Protein AF-0000000067172689 (afdb_homodimer)

Secondary structure (DSSP, 8-state):
-EEEEE-S-BGGG---HHHHHHHHHHHHHHT--EEEE---S--BSS--S--TT-SHHHHHHHHHHHSSB--HHHHHHHHHHT-SS-EEEES-EEGGGS-HHHHHHHHHHHHHHTTS-B-EEEE--S-HHHHHHTT--GGGHHHHHHHHHHHHHHHHH-SSEEEE-SS-EEEEE------SSTTSSPEEEE--SHHHHHHHHHH-SEEEEETTS-HHHHHHHHHHHHHHHHHTT--GGG-EEEEEEEPPTT--HHHHHHHHHHHHHTT-SEEEEE-TTT-SSHHHHHHHHHHHHHH---/-EEEEE-S-BGGG---HHHHHHHHHHHHHHT--EEEE---S--BSS--S--TT-SHHHHHHHHHHHSSB--HHHHHHHHHHT-SS-EEEES-EEGGGS-HHHHHHHHHHHHHHTTS-B-EEEE--S-HHHHHHTT--GGGHHHHHHHHHHHHHHHHH-SSEEEE-SS-EEEEE------SSTTSSPEEEE--SHHHHHHHHHH-SEEEEETTS-HHHHHHHHHHHHHHHHHTT--GGG-EEEEEEEPPTT--HHHHHHHHHHHHHTT-SEEEEE-TTT-SSHHHHHHHHHHHHHH---

Radius of gyration: 24.12 Å; Cα contacts (8 Å, |Δi|>4): 1238; chains: 2; bounding box: 52×72×57 Å

InterPro domains:
  IPR011251 Luciferase-like domain [PF00296] (15-251)
  IPR019921 Luciferase-like, F420-dependent oxidoreductase, Rv2161c, predicted [TIGR03619] (22-274)
  IPR036661 Luciferase-like domain superfamily [G3DSA:3.20.20.30] (1-295)
  IPR036661 Luciferase-like domain superfamily [SSF51679] (1-293)
  IPR051260 Diverse substrate monooxygenases [PTHR30011] (15-240)

pLDDT: mean 94.52, std 6.92, range [59.97, 98.94]

Structure (mmCIF, N/CA/C/O backbone):
data_AF-0000000067172689-model_v1
#
loop_
_entity.id
_entity.type
_entity.pdbx_description
1 polymer Dehydrogenase
#
loop_
_atom_site.group_PDB
_atom_site.id
_atom_site.type_symbol
_atom_site.label_atom_id
_atom_site.label_alt_id
_atom_site.label_comp_id
_atom_site.label_asym_id
_atom_site.label_entity_id
_atom_site.label_seq_id
_atom_site.pdbx_PDB_ins_code
_atom_site.Cartn_x
_atom_site.Cartn_y
_atom_site.Cartn_z
_atom_site.occupancy
_atom_site.B_iso_or_equiv
_atom_site.auth_seq_id
_atom_site.auth_comp_id
_atom_site.auth_asym_id
_atom_site.auth_atom_id
_atom_site.pdbx_PDB_model_num
ATOM 1 N N . MET A 1 1 ? -13.758 17.203 21.312 1 93.56 1 MET A N 1
ATOM 2 C CA . MET A 1 1 ? -12.445 17.5 20.734 1 93.56 1 MET A CA 1
ATOM 3 C C . MET A 1 1 ? -11.594 16.234 20.656 1 93.56 1 MET A C 1
ATOM 5 O O . MET A 1 1 ? -11.461 15.5 21.625 1 93.56 1 MET A O 1
ATOM 9 N N . LYS A 1 2 ? -11.133 15.984 19.453 1 97.75 2 LYS A N 1
ATOM 10 C CA . LYS A 1 2 ? -10.344 14.781 19.25 1 97.75 2 LYS A CA 1
ATOM 11 C C . LYS A 1 2 ? -8.844 15.07 19.344 1 97.75 2 LYS A C 1
ATOM 13 O O . LYS A 1 2 ? -8.414 16.203 19.109 1 97.75 2 LYS A O 1
ATOM 18 N N . PHE A 1 3 ? -8.164 14.094 19.734 1 98.69 3 PHE A N 1
ATOM 19 C CA . PHE A 1 3 ? -6.723 14.188 19.906 1 98.69 3 PHE A CA 1
ATOM 20 C C . PHE A 1 3 ? -6.016 13.055 19.172 1 98.69 3 PHE A C 1
ATOM 22 O O . PHE A 1 3 ? -6.305 11.883 19.406 1 98.69 3 PHE A O 1
ATOM 29 N N . GLY A 1 4 ? -5.102 13.438 18.219 1 98.56 4 GLY A N 1
ATOM 30 C CA . GLY A 1 4 ? -4.402 12.453 17.406 1 98.56 4 GLY A CA 1
ATOM 31 C C . GLY A 1 4 ? -2.893 12.555 17.5 1 98.56 4 GLY A C 1
ATOM 32 O O . GLY A 1 4 ? -2.367 13.539 18.047 1 98.56 4 GLY A O 1
ATOM 33 N N . MET A 1 5 ? -2.219 11.586 17.047 1 98.44 5 MET A N 1
ATOM 34 C CA . MET A 1 5 ? -0.759 11.555 17.031 1 98.44 5 MET A CA 1
ATOM 35 C C . MET A 1 5 ? -0.246 10.875 15.758 1 98.44 5 MET A C 1
ATOM 37 O O . MET A 1 5 ? -0.843 9.906 15.289 1 98.44 5 MET A O 1
ATOM 41 N N . ALA A 1 6 ? 0.86 11.344 15.289 1 97.38 6 ALA A N 1
ATOM 42 C CA . ALA A 1 6 ? 1.501 10.734 14.125 1 97.38 6 ALA A CA 1
ATOM 43 C C . ALA A 1 6 ? 2.098 9.375 14.484 1 97.38 6 ALA A C 1
ATOM 45 O O . ALA A 1 6 ? 2.686 9.211 15.555 1 97.38 6 ALA A O 1
ATOM 46 N N . LEU A 1 7 ? 1.969 8.406 13.578 1 96.88 7 LEU A N 1
ATOM 47 C CA . LEU A 1 7 ? 2.674 7.129 13.68 1 96.88 7 LEU A CA 1
ATOM 48 C C . LEU A 1 7 ? 4.184 7.34 13.609 1 96.88 7 LEU A C 1
ATOM 50 O O . LEU A 1 7 ? 4.652 8.336 13.047 1 96.88 7 LEU A O 1
ATOM 54 N N . PRO A 1 8 ? 4.91 6.441 14.203 1 93.75 8 PRO A N 1
ATOM 55 C CA . PRO A 1 8 ? 6.367 6.512 14.055 1 93.75 8 PRO A CA 1
ATOM 56 C C . PRO A 1 8 ? 6.836 6.094 12.664 1 93.75 8 PRO A C 1
ATOM 58 O O . PRO A 1 8 ? 7.559 5.102 12.523 1 93.75 8 PRO A O 1
ATOM 61 N N . GLN A 1 9 ? 6.508 6.867 11.688 1 93.44 9 GLN A N 1
ATOM 62 C CA . GLN A 1 9 ? 6.688 6.562 10.273 1 93.44 9 GLN A CA 1
ATOM 63 C C . GLN A 1 9 ? 8.086 6.953 9.797 1 93.44 9 GLN A C 1
ATOM 65 O O . GLN A 1 9 ? 8.625 6.344 8.867 1 93.44 9 GLN A O 1
ATOM 70 N N . TYR A 1 10 ? 8.633 7.953 10.453 1 88.62 10 TYR A N 1
ATOM 71 C CA . TYR A 1 10 ? 9.891 8.555 10.008 1 88.62 10 TYR A CA 1
ATOM 72 C C . TYR A 1 10 ? 10.992 8.328 11.039 1 88.62 10 TYR A C 1
ATOM 74 O O . TYR A 1 10 ? 10.734 8.32 12.242 1 88.62 10 TYR A O 1
ATOM 82 N N . GLY A 1 11 ? 12.164 8.172 10.461 1 79.25 11 GLY A N 1
ATOM 83 C CA . GLY A 1 11 ? 13.328 8.164 11.336 1 79.25 11 GLY A CA 1
ATOM 84 C C . GLY A 1 11 ? 13.602 6.801 11.953 1 79.25 11 GLY A C 1
ATOM 85 O O . GLY A 1 11 ? 13.07 5.789 11.484 1 79.25 11 GLY A O 1
ATOM 86 N N . PRO A 1 12 ? 14.391 6.785 12.922 1 71.06 12 PRO A N 1
ATOM 87 C CA . PRO A 1 12 ? 14.867 5.531 13.508 1 71.06 12 PRO A CA 1
ATOM 88 C C . PRO A 1 12 ? 13.789 4.805 14.312 1 71.06 12 PRO A C 1
ATOM 90 O O . PRO A 1 12 ? 13.953 3.627 14.641 1 71.06 12 PRO A O 1
ATOM 93 N N . ALA A 1 13 ? 12.789 5.539 14.539 1 71.44 13 ALA A N 1
ATOM 94 C CA . ALA A 1 13 ? 11.727 4.918 15.328 1 71.44 13 ALA A CA 1
ATOM 95 C C . ALA A 1 13 ? 11 3.846 14.523 1 71.44 13 ALA A C 1
ATOM 97 O O . ALA A 1 13 ? 10.352 2.961 15.094 1 71.44 13 ALA A O 1
ATOM 98 N N . LEU A 1 14 ? 11.172 4.027 13.188 1 70.81 14 LEU A N 1
ATOM 99 C CA . LEU A 1 14 ? 10.586 2.986 12.352 1 70.81 14 LEU A CA 1
ATOM 100 C C . LEU A 1 14 ? 11.445 1.729 12.359 1 70.81 14 LEU A C 1
ATOM 102 O O . LEU A 1 14 ? 12.562 1.735 11.844 1 70.81 14 LEU A O 1
ATOM 106 N N . GLY A 1 15 ? 11.219 0.787 13.109 1 68.62 15 GLY A N 1
ATOM 107 C CA . GLY A 1 15 ? 12.141 -0.337 13.172 1 68.62 15 GLY A CA 1
ATOM 108 C C . GLY A 1 15 ? 11.461 -1.677 12.961 1 68.62 15 GLY A C 1
ATOM 109 O O . GLY A 1 15 ? 11.898 -2.473 12.125 1 68.62 15 GLY A O 1
ATOM 110 N N . SER A 1 16 ? 10.516 -2.004 13.852 1 73 16 SER A N 1
ATOM 111 C CA . SER A 1 16 ? 9.922 -3.332 13.727 1 73 16 SER A CA 1
ATOM 112 C C . SER A 1 16 ? 8.398 -3.273 13.844 1 73 16 SER A C 1
ATOM 114 O O . SER A 1 16 ? 7.852 -2.291 14.344 1 73 16 SER A O 1
ATOM 116 N N . ALA A 1 17 ? 7.797 -4.258 13.211 1 76.62 17 ALA A N 1
ATOM 117 C CA . ALA A 1 17 ? 6.352 -4.406 13.359 1 76.62 17 ALA A CA 1
ATOM 118 C C . ALA A 1 17 ? 5.953 -4.418 14.836 1 76.62 17 ALA A C 1
ATOM 120 O O . ALA A 1 17 ? 4.895 -3.902 15.203 1 76.62 17 ALA A O 1
ATOM 121 N N . LYS A 1 18 ? 6.836 -4.891 15.586 1 83.88 18 LYS A N 1
ATOM 122 C CA . LYS A 1 18 ? 6.543 -4.969 17.016 1 83.88 18 LYS A CA 1
ATOM 123 C C . LYS A 1 18 ? 6.5 -3.58 17.641 1 83.88 18 LYS A C 1
ATOM 125 O O . LYS A 1 18 ? 5.633 -3.293 18.469 1 83.88 18 LYS A O 1
ATOM 130 N N . ASP A 1 19 ? 7.426 -2.787 17.203 1 88 19 ASP A N 1
ATOM 131 C CA . ASP A 1 19 ? 7.449 -1.42 17.719 1 88 19 ASP A CA 1
ATOM 132 C C . ASP A 1 19 ? 6.215 -0.644 17.266 1 88 19 ASP A C 1
ATOM 134 O O . ASP A 1 19 ? 5.625 0.102 18.047 1 88 19 ASP A O 1
ATOM 138 N N . LEU A 1 20 ? 5.84 -0.837 16.062 1 93.12 20 LEU A N 1
ATOM 139 C CA . LEU A 1 20 ? 4.648 -0.169 15.555 1 93.12 20 LEU A CA 1
ATOM 140 C C . LEU A 1 20 ? 3.4 -0.629 16.297 1 93.12 20 LEU A C 1
ATOM 142 O O . LEU A 1 20 ? 2.555 0.189 16.672 1 93.12 20 LEU A O 1
ATOM 146 N N . ALA A 1 21 ? 3.316 -1.925 16.484 1 93.81 21 ALA A N 1
ATOM 147 C CA . ALA A 1 21 ? 2.18 -2.492 17.203 1 93.81 21 ALA A CA 1
ATOM 148 C C . ALA A 1 21 ? 2.111 -1.953 18.625 1 93.81 21 ALA A C 1
ATOM 150 O O . ALA A 1 21 ? 1.04 -1.569 19.109 1 93.81 21 ALA A O 1
ATOM 151 N N . ARG A 1 22 ? 3.254 -1.976 19.266 1 94.88 22 ARG A N 1
ATOM 152 C CA . ARG A 1 22 ? 3.334 -1.452 20.625 1 94.88 22 ARG A CA 1
ATOM 153 C C . ARG A 1 22 ? 2.885 0.005 20.672 1 94.88 22 ARG A C 1
ATOM 155 O O . ARG A 1 22 ? 2.121 0.393 21.562 1 94.88 22 ARG A O 1
ATOM 162 N N . PHE A 1 23 ? 3.342 0.74 19.734 1 96.62 23 PHE A N 1
ATOM 163 C CA . PHE A 1 23 ? 2.984 2.152 19.672 1 96.62 23 PHE A CA 1
ATOM 164 C C . PHE A 1 23 ? 1.484 2.326 19.469 1 96.62 23 PHE A C 1
ATOM 166 O O . PHE A 1 23 ? 0.826 3.029 20.25 1 96.62 23 PHE A O 1
ATOM 173 N N . ALA A 1 24 ? 0.934 1.663 18.5 1 97.5 24 ALA A N 1
ATOM 174 C CA . ALA A 1 24 ? -0.473 1.814 18.141 1 97.5 24 ALA A CA 1
ATOM 175 C C . ALA A 1 24 ? -1.385 1.36 19.266 1 97.5 24 ALA A C 1
ATOM 177 O O . ALA A 1 24 ? -2.338 2.059 19.625 1 97.5 24 ALA A O 1
ATOM 178 N N . THR A 1 25 ? -1.08 0.227 19.859 1 97.75 25 THR A N 1
ATOM 179 C CA . THR A 1 25 ? -1.924 -0.315 20.922 1 97.75 25 THR A CA 1
ATOM 180 C C . THR A 1 25 ? -1.849 0.556 22.172 1 97.75 25 THR A C 1
ATOM 182 O O . THR A 1 25 ? -2.861 0.786 22.844 1 97.75 25 THR A O 1
ATOM 185 N N . ARG A 1 26 ? -0.633 1.049 22.453 1 98.06 26 ARG A N 1
ATOM 186 C CA . ARG A 1 26 ? -0.47 1.895 23.625 1 98.06 26 ARG A CA 1
ATOM 187 C C . ARG A 1 26 ? -1.224 3.211 23.469 1 98.06 26 ARG A C 1
ATOM 189 O O . ARG A 1 26 ? -1.844 3.697 24.406 1 98.06 26 ARG A O 1
ATOM 196 N N . LEU A 1 27 ? -1.145 3.811 22.312 1 98.56 27 LEU A N 1
ATOM 197 C CA . LEU A 1 27 ? -1.87 5.055 22.062 1 98.56 27 LEU A CA 1
ATOM 198 C C . LEU A 1 27 ? -3.375 4.84 22.203 1 98.56 27 LEU A C 1
ATOM 200 O O . LEU A 1 27 ? -4.078 5.688 22.75 1 98.56 27 LEU A O 1
ATOM 204 N N . GLU A 1 28 ? -3.859 3.729 21.672 1 98.56 28 GLU A N 1
ATOM 205 C CA . GLU A 1 28 ? -5.27 3.396 21.844 1 98.56 28 GLU A CA 1
ATOM 206 C C . GLU A 1 28 ? -5.625 3.258 23.328 1 98.56 28 GLU A C 1
ATOM 208 O O . GLU A 1 28 ? -6.656 3.766 23.781 1 98.56 28 GLU A O 1
ATOM 213 N N . GLU A 1 29 ? -4.789 2.592 24.062 1 98.38 29 GLU A N 1
ATOM 214 C CA . GLU A 1 29 ? -5.004 2.4 25.5 1 98.38 29 GLU A CA 1
ATOM 215 C C . GLU A 1 29 ? -5.023 3.736 26.234 1 98.38 29 GLU A C 1
ATOM 217 O O . GLU A 1 29 ? -5.793 3.918 27.172 1 98.38 29 GLU A O 1
ATOM 222 N N . LEU A 1 30 ? -4.16 4.625 25.812 1 98.25 30 LEU A N 1
ATOM 223 C CA . LEU A 1 30 ? -4.047 5.934 26.438 1 98.25 30 LEU A CA 1
ATOM 224 C C . LEU A 1 30 ? -5.266 6.797 26.125 1 98.25 30 LEU A C 1
ATOM 226 O O . LEU A 1 30 ? -5.492 7.816 26.781 1 98.25 30 LEU A O 1
ATOM 230 N N . GLY A 1 31 ? -6.004 6.41 25.062 1 97.94 31 GLY A N 1
ATOM 231 C CA . GLY A 1 31 ? -7.246 7.109 24.781 1 97.94 31 GLY A CA 1
ATOM 232 C C . GLY A 1 31 ? -7.129 8.086 23.625 1 97.94 31 GLY A C 1
ATOM 233 O O . GLY A 1 31 ? -8.008 8.93 23.438 1 97.94 31 GLY A O 1
ATOM 234 N N . TYR A 1 32 ? -6.055 8.039 22.875 1 98.69 32 TYR A N 1
ATOM 235 C CA . TYR A 1 32 ? -5.98 8.836 21.656 1 98.69 32 TYR A CA 1
ATOM 236 C C . TYR A 1 32 ? -7.082 8.438 20.688 1 98.69 32 TYR A C 1
ATOM 238 O O . TYR A 1 32 ? -7.469 7.273 20.609 1 98.69 32 TYR A O 1
ATOM 246 N N . ASP A 1 33 ? -7.527 9.398 19.938 1 98.69 33 ASP A N 1
ATOM 247 C CA . ASP A 1 33 ? -8.664 9.18 19.047 1 98.69 33 ASP A CA 1
ATOM 248 C C . ASP A 1 33 ? -8.195 8.758 17.656 1 98.69 33 ASP A C 1
ATOM 250 O O . ASP A 1 33 ? -8.898 8.023 16.953 1 98.69 33 ASP A O 1
ATOM 254 N N . THR A 1 34 ? -7.023 9.258 17.234 1 98.81 34 THR A N 1
ATOM 255 C CA . THR A 1 34 ? -6.602 9.016 15.852 1 98.81 34 THR A CA 1
ATOM 256 C C . THR A 1 34 ? -5.09 8.828 15.773 1 98.81 34 THR A C 1
ATOM 258 O O . THR A 1 34 ? -4.344 9.406 16.578 1 98.81 34 THR A O 1
ATOM 261 N N . LEU A 1 35 ? -4.641 8.016 14.859 1 98.81 35 LEU A N 1
ATOM 262 C CA . LEU A 1 35 ? -3.254 7.887 14.43 1 98.81 35 LEU A CA 1
ATOM 263 C C . LEU A 1 35 ? -3.09 8.328 12.977 1 98.81 35 LEU A C 1
ATOM 265 O O . LEU A 1 35 ? -3.969 8.086 12.148 1 98.81 35 LEU A O 1
ATOM 269 N N . TRP A 1 36 ? -1.942 8.93 12.727 1 98.69 36 TRP A N 1
ATOM 270 C CA . TRP A 1 36 ? -1.792 9.602 11.43 1 98.69 36 TRP A CA 1
ATOM 271 C C . TRP A 1 36 ? -0.537 9.117 10.711 1 98.69 36 TRP A C 1
ATOM 273 O O . TRP A 1 36 ? 0.494 8.875 11.344 1 98.69 36 TRP A O 1
ATOM 283 N N . ALA A 1 37 ? -0.637 8.969 9.414 1 97.81 37 ALA A N 1
ATOM 284 C CA . ALA A 1 37 ? 0.509 8.75 8.539 1 97.81 37 ALA A CA 1
ATOM 285 C C . ALA A 1 37 ? 0.575 9.812 7.445 1 97.81 37 ALA A C 1
ATOM 287 O O . ALA A 1 37 ? -0.455 10.352 7.027 1 97.81 37 ALA A O 1
ATOM 288 N N . ALA A 1 38 ? 1.717 10.164 7.031 1 96.12 38 ALA A N 1
ATOM 289 C CA . ALA A 1 38 ? 1.932 11.117 5.949 1 96.12 38 ALA A CA 1
ATOM 290 C C . ALA A 1 38 ? 2.557 10.445 4.734 1 96.12 38 ALA A C 1
ATOM 292 O O . ALA A 1 38 ? 2.6 9.211 4.656 1 96.12 38 ALA A O 1
ATOM 293 N N . GLU A 1 39 ? 2.889 11.289 3.762 1 95.81 39 GLU A N 1
ATOM 294 C CA . GLU A 1 39 ? 3.412 10.695 2.535 1 95.81 39 GLU A CA 1
ATOM 295 C C . GLU A 1 39 ? 4.543 11.539 1.952 1 95.81 39 GLU A C 1
ATOM 297 O O . GLU A 1 39 ? 4.473 12.766 1.951 1 95.81 39 GLU A O 1
ATOM 302 N N . ARG A 1 40 ? 5.543 10.859 1.585 1 93.31 40 ARG A N 1
ATOM 303 C CA . ARG A 1 40 ? 6.621 11.367 0.743 1 93.31 40 ARG A CA 1
ATOM 304 C C . ARG A 1 40 ? 7.012 10.336 -0.316 1 93.31 40 ARG A C 1
ATOM 306 O O . ARG A 1 40 ? 7.113 9.148 -0.026 1 93.31 40 ARG A O 1
ATOM 313 N N . LEU A 1 41 ? 7.152 10.844 -1.492 1 94.81 41 LEU A N 1
ATOM 314 C CA . LEU A 1 41 ? 7.531 9.922 -2.559 1 94.81 41 LEU A CA 1
ATOM 315 C C . LEU A 1 41 ? 9.039 9.922 -2.764 1 94.81 41 LEU A C 1
ATOM 317 O O . LEU A 1 41 ? 9.625 8.883 -3.074 1 94.81 41 LEU A O 1
ATOM 321 N N . VAL A 1 42 ? 9.641 11.078 -2.656 1 93.31 42 VAL A N 1
ATOM 322 C CA . VAL A 1 42 ? 11.078 11.195 -2.867 1 93.31 42 VAL A CA 1
ATOM 323 C C . VAL A 1 42 ? 11.664 12.188 -1.867 1 93.31 42 VAL A C 1
ATOM 325 O O . VAL A 1 42 ? 10.992 13.133 -1.453 1 93.31 42 VAL A O 1
ATOM 328 N N . MET A 1 43 ? 12.82 11.938 -1.413 1 92.44 43 MET A N 1
ATOM 329 C CA . MET A 1 43 ? 13.617 12.82 -0.559 1 92.44 43 MET A CA 1
ATOM 330 C C . MET A 1 43 ? 14.906 13.242 -1.259 1 92.44 43 MET A C 1
ATOM 332 O O . MET A 1 43 ? 15.992 12.789 -0.897 1 92.44 43 MET A O 1
ATOM 336 N N . PRO A 1 44 ? 14.75 14.141 -2.143 1 92.75 44 PRO A N 1
ATOM 337 C CA . PRO A 1 44 ? 15.922 14.531 -2.926 1 92.75 44 PRO A CA 1
ATOM 338 C C . PRO A 1 44 ? 16.984 15.227 -2.084 1 92.75 44 PRO A C 1
ATOM 340 O O . PRO A 1 44 ? 16.672 15.945 -1.134 1 92.75 44 PRO A O 1
ATOM 343 N N . LEU A 1 45 ? 18.25 15.062 -2.467 1 93.06 45 LEU A N 1
ATOM 344 C CA . LEU A 1 45 ? 19.344 15.711 -1.751 1 93.06 45 LEU A CA 1
ATOM 345 C C . LEU A 1 45 ? 19.297 17.219 -1.961 1 93.06 45 LEU A C 1
ATOM 347 O O . LEU A 1 45 ? 19.719 17.984 -1.089 1 93.06 45 LEU A O 1
ATOM 351 N N . LYS A 1 46 ? 18.812 17.594 -3.156 1 88.25 46 LYS A N 1
ATOM 352 C CA . LYS A 1 46 ? 18.562 18.984 -3.475 1 88.25 46 LYS A CA 1
ATOM 353 C C . LYS A 1 46 ? 17.125 19.219 -3.896 1 88.25 46 LYS A C 1
ATOM 355 O O . LYS A 1 46 ? 16.594 18.5 -4.754 1 88.25 46 LYS A O 1
ATOM 360 N N . ILE A 1 47 ? 16.516 20.109 -3.186 1 82.62 47 ILE A N 1
ATOM 361 C CA . ILE A 1 47 ? 15.109 20.359 -3.484 1 82.62 47 ILE A CA 1
ATOM 362 C C . ILE A 1 47 ? 15 21.531 -4.461 1 82.62 47 ILE A C 1
ATOM 364 O O . ILE A 1 47 ? 15.742 22.516 -4.359 1 82.62 47 ILE A O 1
ATOM 368 N N . HIS A 1 48 ? 14.102 21.469 -5.473 1 78.56 48 HIS A N 1
ATOM 369 C CA . HIS A 1 48 ? 13.945 22.484 -6.492 1 78.56 48 HIS A CA 1
ATOM 370 C C . HIS A 1 48 ? 12.664 23.297 -6.273 1 78.56 48 HIS A C 1
ATOM 372 O O . HIS A 1 48 ? 12.281 24.109 -7.125 1 78.56 48 HIS A O 1
ATOM 378 N N . SER A 1 49 ? 11.984 23 -5.215 1 75.75 49 SER A N 1
ATOM 379 C CA . SER A 1 49 ? 10.766 23.719 -4.895 1 75.75 49 SER A CA 1
ATOM 380 C C . SER A 1 49 ? 11.031 24.828 -3.869 1 75.75 49 SER A C 1
ATOM 382 O O . SER A 1 49 ? 12.055 24.812 -3.184 1 75.75 49 SER A O 1
ATOM 384 N N . ASP A 1 50 ? 10.188 25.828 -4.008 1 63.09 50 ASP A N 1
ATOM 385 C CA . ASP A 1 50 ? 10.203 26.812 -2.932 1 63.09 50 ASP A CA 1
ATOM 386 C C . ASP A 1 50 ? 9.75 26.203 -1.611 1 63.09 50 ASP A C 1
ATOM 388 O O . ASP A 1 50 ? 8.641 25.672 -1.515 1 63.09 50 ASP A O 1
ATOM 392 N N . VAL A 1 51 ? 10.75 25.594 -1.061 1 61.06 51 VAL A N 1
ATOM 393 C CA . VAL A 1 51 ? 10.508 24.766 0.117 1 61.06 51 VAL A CA 1
ATOM 394 C C . VAL A 1 51 ? 10.297 25.656 1.34 1 61.06 51 VAL A C 1
ATOM 396 O O . VAL A 1 51 ? 11.023 26.641 1.529 1 61.06 51 VAL A O 1
ATOM 399 N N . PRO A 1 52 ? 9.156 25.344 2.111 1 60.47 52 PRO A N 1
ATOM 400 C CA . PRO A 1 52 ? 8.992 26.062 3.377 1 60.47 52 PRO A CA 1
ATOM 401 C C . PRO A 1 52 ? 10.18 25.891 4.32 1 60.47 52 PRO A C 1
ATOM 403 O O . PRO A 1 52 ? 10.297 26.609 5.312 1 60.47 52 PRO A O 1
ATOM 406 N N . VAL A 1 53 ? 11.086 24.922 4.062 1 60.09 53 VAL A N 1
ATOM 407 C CA . VAL A 1 53 ? 12.062 24.516 5.074 1 60.09 53 VAL A CA 1
ATOM 408 C C . VAL A 1 53 ? 13.328 25.375 4.941 1 60.09 53 VAL A C 1
ATOM 410 O O . VAL A 1 53 ? 14.227 25.297 5.781 1 60.09 53 VAL A O 1
ATOM 413 N N . GLY A 1 54 ? 13.305 26.266 4.129 1 63.72 54 GLY A N 1
ATOM 414 C CA . GLY A 1 54 ? 14.445 27.172 4.129 1 63.72 54 GLY A CA 1
ATOM 415 C C . GLY A 1 54 ? 15.5 26.797 3.1 1 63.72 54 GLY A C 1
ATOM 416 O O . GLY A 1 54 ? 15.164 26.375 1.994 1 63.72 54 GLY A O 1
ATOM 417 N N . ASP A 1 55 ? 16.828 26.922 3.465 1 73.25 55 ASP A N 1
ATOM 418 C CA . ASP A 1 55 ? 17.969 26.75 2.559 1 73.25 55 ASP A CA 1
ATOM 419 C C . ASP A 1 55 ? 18.422 25.297 2.523 1 73.25 55 ASP A C 1
ATOM 421 O O . ASP A 1 55 ? 17.812 24.438 3.145 1 73.25 55 ASP A O 1
ATOM 425 N N . ASP A 1 56 ? 19.359 25.016 1.737 1 76.31 56 ASP A N 1
ATOM 426 C CA . ASP A 1 56 ? 19.875 23.672 1.502 1 76.31 56 ASP A CA 1
ATOM 427 C C . ASP A 1 56 ? 20.359 23.031 2.805 1 76.31 56 ASP A C 1
ATOM 429 O O . ASP A 1 56 ? 20.188 21.828 3.01 1 76.31 56 ASP A O 1
ATOM 433 N N . ASP A 1 57 ? 20.844 23.797 3.623 1 79.06 57 ASP A N 1
ATOM 434 C CA . ASP A 1 57 ? 21.344 23.281 4.891 1 79.06 57 ASP A CA 1
ATOM 435 C C . ASP A 1 57 ? 20.188 22.828 5.793 1 79.06 57 ASP A C 1
ATOM 437 O O . ASP A 1 57 ? 20.281 21.797 6.457 1 79.06 57 ASP A O 1
ATOM 441 N N . THR A 1 58 ? 19.219 23.578 5.719 1 81.81 58 THR A N 1
ATOM 442 C CA . THR A 1 58 ? 18.047 23.219 6.5 1 81.81 58 THR A CA 1
ATOM 443 C C . THR A 1 58 ? 17.422 21.922 5.98 1 81.81 58 THR A C 1
ATOM 445 O O . THR A 1 58 ? 17.047 21.047 6.762 1 81.81 58 THR A O 1
ATOM 448 N N . TRP A 1 59 ? 17.391 21.828 4.73 1 83.62 59 TRP A N 1
ATOM 449 C CA . TRP A 1 59 ? 16.844 20.625 4.117 1 83.62 59 TRP A CA 1
ATOM 450 C C . TRP A 1 59 ? 17.672 19.391 4.484 1 83.62 59 TRP A C 1
ATOM 452 O O . TRP A 1 59 ? 17.125 18.344 4.828 1 83.62 59 TRP A O 1
ATOM 462 N N . ALA A 1 60 ? 18.953 19.609 4.465 1 83.62 60 ALA A N 1
ATOM 463 C CA . ALA A 1 60 ? 19.844 18.5 4.812 1 83.62 60 ALA A CA 1
ATOM 464 C C . ALA A 1 60 ? 19.594 18.031 6.238 1 83.62 60 ALA A C 1
ATOM 466 O O . ALA A 1 60 ? 19.578 16.812 6.504 1 83.62 60 ALA A O 1
ATOM 467 N N . SER A 1 61 ? 19.406 18.938 7.078 1 82.12 61 SER A N 1
ATOM 468 C CA . SER A 1 61 ? 19.125 18.609 8.469 1 82.12 61 SER A CA 1
ATOM 469 C C . SER A 1 61 ? 17.781 17.891 8.602 1 82.12 61 SER A C 1
ATOM 471 O O . SER A 1 61 ? 17.641 16.953 9.383 1 82.12 61 SER A O 1
ATOM 473 N N . TYR A 1 62 ? 16.906 18.359 7.844 1 83.31 62 TYR A N 1
ATOM 474 C CA . TYR A 1 62 ? 15.594 17.734 7.805 1 83.31 62 TYR A CA 1
ATOM 475 C C . TYR A 1 62 ? 15.688 16.297 7.324 1 83.31 62 TYR A C 1
ATOM 477 O O . TYR A 1 62 ? 15.078 15.391 7.906 1 83.31 62 TYR A O 1
ATOM 485 N N . LEU A 1 63 ? 16.5 16.094 6.352 1 86.69 63 LEU A N 1
ATOM 486 C CA . LEU A 1 63 ? 16.688 14.773 5.781 1 86.69 63 LEU A CA 1
ATOM 487 C C . LEU A 1 63 ? 17.297 13.812 6.809 1 86.69 63 LEU A C 1
ATOM 489 O O . LEU A 1 63 ? 16.984 12.625 6.809 1 86.69 63 LEU A O 1
ATOM 493 N N . ASP A 1 64 ? 18.078 14.336 7.707 1 85.38 64 ASP A N 1
ATOM 494 C CA . ASP A 1 64 ? 18.688 13.516 8.75 1 85.38 64 ASP A CA 1
ATOM 495 C C . ASP A 1 64 ? 17.625 12.914 9.672 1 85.38 64 ASP A C 1
ATOM 497 O O . ASP A 1 64 ? 17.828 11.852 10.25 1 85.38 64 ASP A O 1
ATOM 501 N N . MET A 1 65 ? 16.531 13.578 9.68 1 83.5 65 MET A N 1
ATOM 502 C CA . MET A 1 65 ? 15.477 13.172 10.609 1 83.5 65 MET A CA 1
ATOM 503 C C . MET A 1 65 ? 14.43 12.32 9.906 1 83.5 65 MET A C 1
ATOM 505 O O . MET A 1 65 ? 13.805 11.453 10.523 1 83.5 65 MET A O 1
ATOM 509 N N . ILE A 1 66 ? 14.297 12.531 8.602 1 86.75 66 ILE A N 1
ATOM 510 C CA . ILE A 1 66 ? 13.141 11.922 7.961 1 86.75 66 ILE A CA 1
ATOM 511 C C . ILE A 1 66 ? 13.586 11.055 6.789 1 86.75 66 ILE A C 1
ATOM 513 O O . ILE A 1 66 ? 12.758 10.539 6.035 1 86.75 66 ILE A O 1
ATOM 517 N N . GLY A 1 67 ? 14.883 10.852 6.648 1 87.5 67 GLY A N 1
ATOM 518 C CA . GLY A 1 67 ? 15.43 10.102 5.523 1 87.5 67 GLY A CA 1
ATOM 519 C C . GLY A 1 67 ? 14.898 8.688 5.441 1 87.5 67 GLY A C 1
ATOM 520 O O . GLY A 1 67 ? 14.891 8.078 4.367 1 87.5 67 GLY A O 1
ATOM 521 N N . ALA A 1 68 ? 14.594 8.188 6.625 1 91.44 68 ALA A N 1
ATOM 522 C CA . ALA A 1 68 ? 13.875 6.918 6.672 1 91.44 68 ALA A CA 1
ATOM 523 C C . ALA A 1 68 ? 12.375 7.141 6.785 1 91.44 68 ALA A C 1
ATOM 525 O O . ALA A 1 68 ? 11.906 7.805 7.715 1 91.44 68 ALA A O 1
ATOM 526 N N . PHE A 1 69 ? 11.703 6.652 5.816 1 93.12 69 PHE A N 1
ATOM 527 C CA . PHE A 1 69 ? 10.266 6.879 5.805 1 93.12 69 PHE A CA 1
ATOM 528 C C . PHE A 1 69 ? 9.523 5.645 5.309 1 93.12 69 PHE A C 1
ATOM 530 O O . PHE A 1 69 ? 9.891 5.062 4.289 1 93.12 69 PHE A O 1
ATOM 537 N N . GLY A 1 70 ? 8.516 5.23 6.035 1 94.62 70 GLY A N 1
ATOM 538 C CA . GLY A 1 70 ? 7.711 4.074 5.672 1 94.62 70 GLY A CA 1
ATOM 539 C C . GLY A 1 70 ? 6.5 4.438 4.832 1 94.62 70 GLY A C 1
ATOM 540 O O . GLY A 1 70 ? 5.984 5.551 4.926 1 94.62 70 GLY A O 1
ATOM 541 N N . ASP A 1 71 ? 6.035 3.482 4.039 1 96.62 71 ASP A N 1
ATOM 542 C CA . ASP A 1 71 ? 4.809 3.611 3.254 1 96.62 71 ASP A CA 1
ATOM 543 C C . ASP A 1 71 ? 3.592 3.781 4.16 1 96.62 71 ASP A C 1
ATOM 545 O O . ASP A 1 71 ? 3.326 2.938 5.016 1 96.62 71 ASP A O 1
ATOM 549 N N . PRO A 1 72 ? 2.865 4.816 3.965 1 97.75 72 PRO A N 1
ATOM 550 C CA . PRO A 1 72 ? 1.783 5.121 4.902 1 97.75 72 PRO A CA 1
ATOM 551 C C . PRO A 1 72 ? 0.685 4.059 4.902 1 97.75 72 PRO A C 1
ATOM 553 O O . PRO A 1 72 ? 0.125 3.746 5.957 1 97.75 72 PRO A O 1
ATOM 556 N N . PHE A 1 73 ? 0.393 3.449 3.762 1 98.38 73 PHE A N 1
ATOM 557 C CA . PHE A 1 73 ? -0.688 2.475 3.682 1 98.38 73 PHE A CA 1
ATOM 558 C C . PHE A 1 73 ? -0.329 1.205 4.445 1 98.38 73 PHE A C 1
ATOM 560 O O . PHE A 1 73 ? -1.155 0.665 5.184 1 98.38 73 PHE A O 1
ATOM 567 N N . SER A 1 74 ? 0.905 0.782 4.277 1 97.06 74 SER A N 1
ATOM 568 C CA . SER A 1 74 ? 1.369 -0.413 4.977 1 97.06 74 SER A CA 1
ATOM 569 C C . SER A 1 74 ? 1.351 -0.214 6.488 1 97.06 74 SER A C 1
ATOM 571 O O . SER A 1 74 ? 0.941 -1.107 7.23 1 97.06 74 SER A O 1
ATOM 573 N N . LEU A 1 75 ? 1.739 0.94 6.934 1 97.12 75 LEU A N 1
ATOM 574 C CA . LEU A 1 75 ? 1.786 1.236 8.359 1 97.12 75 LEU A CA 1
ATOM 575 C C . LEU A 1 75 ? 0.383 1.264 8.961 1 97.12 75 LEU A C 1
ATOM 577 O O . LEU A 1 75 ? 0.146 0.693 10.023 1 97.12 75 LEU A O 1
ATOM 581 N N . VAL A 1 76 ? -0.474 1.896 8.242 1 97.38 76 VAL A N 1
ATOM 582 C CA . VAL A 1 76 ? -1.847 2.004 8.719 1 97.38 76 VAL A CA 1
ATOM 583 C C . VAL A 1 76 ? -2.502 0.623 8.734 1 97.38 76 VAL A C 1
ATOM 585 O O . VAL A 1 76 ? -3.199 0.266 9.68 1 97.38 76 VAL A O 1
ATOM 588 N N . ALA A 1 77 ? -2.273 -0.167 7.668 1 96.5 77 ALA A N 1
ATOM 589 C CA . ALA A 1 77 ? -2.822 -1.52 7.621 1 96.5 77 ALA A CA 1
ATOM 590 C C . ALA A 1 77 ? -2.336 -2.35 8.805 1 96.5 77 ALA A C 1
ATOM 592 O O . ALA A 1 77 ? -3.131 -3.027 9.461 1 96.5 77 ALA A O 1
ATOM 593 N N . ALA A 1 78 ? -1.057 -2.277 9.094 1 95.88 78 ALA A N 1
ATOM 594 C CA . ALA A 1 78 ? -0.461 -3.023 10.195 1 95.88 78 ALA A CA 1
ATOM 595 C C . ALA A 1 78 ? -1.027 -2.562 11.539 1 95.88 78 ALA A C 1
ATOM 597 O O . ALA A 1 78 ? -1.39 -3.387 12.383 1 95.88 78 ALA A O 1
ATOM 598 N N . ALA A 1 79 ? -1.108 -1.246 11.68 1 96.38 79 ALA A N 1
ATOM 599 C CA . ALA A 1 79 ? -1.618 -0.696 12.93 1 96.38 79 ALA A CA 1
ATOM 600 C C . ALA A 1 79 ? -3.094 -1.041 13.125 1 96.38 79 ALA A C 1
ATOM 602 O O . ALA A 1 79 ? -3.527 -1.342 14.234 1 96.38 79 ALA A O 1
ATOM 603 N N . ALA A 1 80 ? -3.857 -1.003 12.062 1 95.81 80 ALA A N 1
ATOM 604 C CA . ALA A 1 80 ? -5.285 -1.309 12.117 1 95.81 80 ALA A CA 1
ATOM 605 C C . ALA A 1 80 ? -5.516 -2.762 12.531 1 95.81 80 ALA A C 1
ATOM 607 O O . ALA A 1 80 ? -6.5 -3.072 13.203 1 95.81 80 ALA A O 1
ATOM 608 N N . ALA A 1 81 ? -4.598 -3.635 1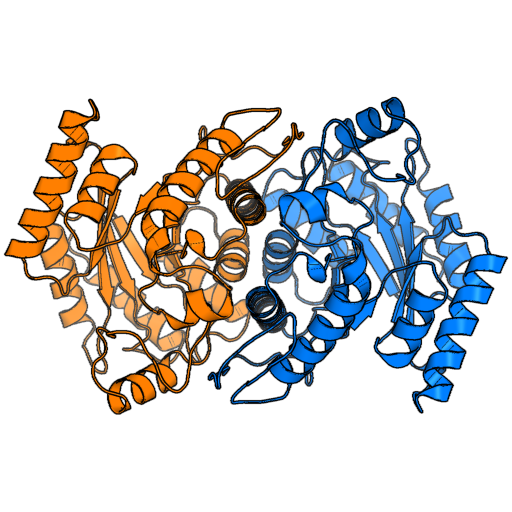2.188 1 94.44 81 ALA A N 1
ATOM 609 C CA . ALA A 1 81 ? -4.73 -5.066 12.461 1 94.44 81 ALA A CA 1
ATOM 610 C C . ALA A 1 81 ? -4.586 -5.355 13.953 1 94.44 81 ALA A C 1
ATOM 612 O O . ALA A 1 81 ? -5 -6.414 14.43 1 94.44 81 ALA A O 1
ATOM 613 N N . VAL A 1 82 ? -4.004 -4.375 14.719 1 95.31 82 VAL A N 1
ATOM 614 C CA . VAL A 1 82 ? -3.697 -4.68 16.109 1 95.31 82 VAL A CA 1
ATOM 615 C C . VAL A 1 82 ? -4.453 -3.725 17.031 1 95.31 82 VAL A C 1
ATOM 617 O O . VAL A 1 82 ? -4.18 -3.658 18.234 1 95.31 82 VAL A O 1
ATOM 620 N N . THR A 1 83 ? -5.336 -2.912 16.453 1 96.5 83 THR A N 1
ATOM 621 C CA . THR A 1 83 ? -6.168 -2 17.234 1 96.5 83 THR A CA 1
ATOM 622 C C . THR A 1 83 ? -7.645 -2.221 16.922 1 96.5 83 THR A C 1
ATOM 624 O O . THR A 1 83 ? -7.984 -2.863 15.922 1 96.5 83 THR A O 1
ATOM 627 N N . ASP A 1 84 ? -8.555 -1.632 17.75 1 95.44 84 ASP A N 1
ATOM 628 C CA . ASP A 1 84 ? -9.969 -1.956 17.609 1 95.44 84 ASP A CA 1
ATOM 629 C C . ASP A 1 84 ? -10.812 -0.689 17.5 1 95.44 84 ASP A C 1
ATOM 631 O O . ASP A 1 84 ? -11.93 -0.728 16.984 1 95.44 84 ASP A O 1
ATOM 635 N N . ARG A 1 85 ? -10.289 0.426 18 1 97.25 85 ARG A N 1
ATOM 636 C CA . ARG A 1 85 ? -11.172 1.579 18.156 1 97.25 85 ARG A CA 1
ATOM 637 C C . ARG A 1 85 ? -10.562 2.822 17.516 1 97.25 85 ARG A C 1
ATOM 639 O O . ARG A 1 85 ? -11.273 3.643 16.938 1 97.25 85 ARG A O 1
ATOM 646 N N . ILE A 1 86 ? -9.258 2.938 17.688 1 98.44 86 ILE A N 1
ATOM 647 C CA . ILE A 1 86 ? -8.586 4.16 17.25 1 98.44 86 ILE A CA 1
ATOM 648 C C . ILE A 1 86 ? -8.75 4.324 15.734 1 98.44 86 ILE A C 1
ATOM 650 O O . ILE A 1 86 ? -8.664 3.348 14.984 1 98.44 86 ILE A O 1
ATOM 654 N N . ARG A 1 87 ? -9.062 5.527 15.297 1 98.69 87 ARG A N 1
ATOM 655 C CA . ARG A 1 87 ? -9.219 5.805 13.875 1 98.69 87 ARG A CA 1
ATOM 656 C C . ARG A 1 87 ? -7.891 6.215 13.25 1 98.69 87 ARG A C 1
ATOM 658 O O . ARG A 1 87 ? -6.941 6.555 13.961 1 98.69 87 ARG A O 1
ATOM 665 N N . PHE A 1 88 ? -7.879 6.109 11.945 1 98.75 88 PHE A N 1
ATOM 666 C CA . PHE A 1 88 ? -6.672 6.449 11.195 1 98.75 88 PHE A CA 1
ATOM 667 C C . PHE A 1 88 ? -6.961 7.543 10.172 1 98.75 88 PHE A C 1
ATOM 669 O O . PHE A 1 88 ? -8.023 7.555 9.547 1 98.75 88 PHE A O 1
ATOM 676 N N . ASN A 1 89 ? -6.062 8.453 10 1 98.69 89 ASN A N 1
ATOM 677 C CA . ASN A 1 89 ? -6.117 9.461 8.953 1 98.69 89 ASN A CA 1
ATOM 678 C C . ASN A 1 89 ? -4.754 9.672 8.297 1 98.69 89 ASN A C 1
ATOM 680 O O . ASN A 1 89 ? -3.77 9.047 8.695 1 98.69 89 ASN A O 1
ATOM 684 N N . PHE A 1 90 ? -4.77 10.359 7.199 1 98.75 90 PHE A N 1
ATOM 685 C CA . PHE A 1 90 ? -3.551 10.688 6.477 1 98.75 90 PHE A CA 1
ATOM 686 C C . PHE A 1 90 ? -3.357 12.203 6.406 1 98.75 90 PHE A C 1
ATOM 688 O O . PHE A 1 90 ? -4.281 12.938 6.055 1 98.75 90 PHE A O 1
ATOM 695 N N . GLY A 1 91 ? -2.309 12.789 6.824 1 97.31 91 GLY A N 1
ATOM 696 C CA . GLY A 1 91 ? -2.027 14.219 6.812 1 97.31 91 GLY A CA 1
ATOM 697 C C . GLY A 1 91 ? -0.715 14.562 6.133 1 97.31 91 GLY A C 1
ATOM 698 O O . GLY A 1 91 ? 0.255 14.938 6.797 1 97.31 91 GLY A O 1
ATOM 699 N N . THR A 1 92 ? -0.704 14.406 4.793 1 97.25 92 THR A N 1
ATOM 700 C CA . THR A 1 92 ? -1.727 14.039 3.82 1 97.25 92 THR A CA 1
ATOM 701 C C . THR A 1 92 ? -1.183 13.023 2.822 1 97.25 92 THR A C 1
ATOM 703 O O . THR A 1 92 ? 0.033 12.883 2.67 1 97.25 92 THR A O 1
ATOM 706 N N . LEU A 1 93 ? -2.031 12.266 2.172 1 98.44 93 LEU A N 1
ATOM 707 C CA . LEU A 1 93 ? -1.711 11.609 0.911 1 98.44 93 LEU A CA 1
ATOM 708 C C . LEU A 1 93 ? -1.719 12.609 -0.241 1 98.44 93 LEU A C 1
ATOM 710 O O . LEU A 1 93 ? -2.652 13.406 -0.371 1 98.44 93 LEU A O 1
ATOM 714 N N . ASN A 1 94 ? -0.655 12.586 -1.004 1 97.75 94 ASN A N 1
ATOM 715 C CA . ASN A 1 94 ? -0.623 13.453 -2.182 1 97.75 94 ASN A CA 1
ATOM 716 C C . ASN A 1 94 ? -1.362 12.82 -3.357 1 97.75 94 ASN A C 1
ATOM 718 O O . ASN A 1 94 ? -0.74 12.234 -4.242 1 97.75 94 ASN A O 1
ATOM 722 N N . ALA A 1 95 ? -2.604 13.039 -3.438 1 97.69 95 ALA A N 1
ATOM 723 C CA . ALA A 1 95 ? -3.551 12.297 -4.262 1 97.69 95 ALA A CA 1
ATOM 724 C C . ALA A 1 95 ? -3.131 12.312 -5.73 1 97.69 95 ALA A C 1
ATOM 726 O O . ALA A 1 95 ? -3.143 11.273 -6.398 1 97.69 95 ALA A O 1
ATOM 727 N N . PRO A 1 96 ? -2.641 13.453 -6.289 1 97.19 96 PRO A N 1
ATOM 728 C CA . PRO A 1 96 ? -2.326 13.492 -7.719 1 97.19 96 PRO A CA 1
ATOM 729 C C . PRO A 1 96 ? -1.179 12.562 -8.094 1 97.19 96 PRO A C 1
ATOM 731 O O . PRO A 1 96 ? -1.011 12.227 -9.273 1 97.19 96 PRO A O 1
ATOM 734 N N . LEU A 1 97 ? -0.402 12.172 -7.113 1 97.19 97 LEU A N 1
ATOM 735 C CA . LEU A 1 97 ? 0.773 11.352 -7.391 1 97.19 97 LEU A CA 1
ATOM 736 C C . LEU A 1 97 ? 0.411 9.867 -7.422 1 97.19 97 LEU A C 1
ATOM 738 O O . LEU A 1 97 ? 1.252 9.031 -7.742 1 97.19 97 LEU A O 1
ATOM 742 N N . HIS A 1 98 ? -0.798 9.586 -7.094 1 97.56 98 HIS A N 1
ATOM 743 C CA . HIS A 1 98 ? -1.238 8.195 -7.059 1 97.56 98 HIS A CA 1
ATOM 744 C C . HIS A 1 98 ? -1.959 7.812 -8.352 1 97.56 98 HIS A C 1
ATOM 746 O O . HIS A 1 98 ? -2.617 8.648 -8.969 1 97.56 98 HIS A O 1
ATOM 752 N N . GLN A 1 99 ? -1.769 6.559 -8.742 1 96.62 99 GLN A N 1
ATOM 753 C CA . GLN A 1 99 ? -2.719 5.969 -9.688 1 96.62 99 GLN A CA 1
ATOM 754 C C . GLN A 1 99 ? -4.105 5.852 -9.062 1 96.62 99 GLN A C 1
ATOM 756 O O . GLN A 1 99 ? -4.289 5.137 -8.07 1 96.62 99 GLN A O 1
ATOM 761 N N . PRO A 1 100 ? -5.09 6.535 -9.648 1 97.69 100 PRO A N 1
ATOM 762 C CA . PRO A 1 100 ? -6.363 6.734 -8.953 1 97.69 100 PRO A CA 1
ATOM 763 C C . PRO A 1 100 ? -7.074 5.422 -8.633 1 97.69 100 PRO A C 1
ATOM 765 O O . PRO A 1 100 ? -7.672 5.289 -7.562 1 97.69 100 PRO A O 1
ATOM 768 N N . ILE A 1 101 ? -7.031 4.445 -9.516 1 97.88 101 ILE A N 1
ATOM 769 C CA . ILE A 1 101 ? -7.699 3.17 -9.289 1 97.88 101 ILE A CA 1
ATOM 770 C C . ILE A 1 101 ? -7.055 2.451 -8.109 1 97.88 101 ILE A C 1
ATOM 772 O O . ILE A 1 101 ? -7.75 1.941 -7.23 1 97.88 101 ILE A O 1
ATOM 776 N N . ARG A 1 102 ? -5.75 2.465 -8.062 1 97.81 102 ARG A N 1
ATOM 777 C CA . ARG A 1 102 ? -5.031 1.841 -6.957 1 97.81 102 ARG A CA 1
ATOM 778 C C . ARG A 1 102 ? -5.324 2.555 -5.645 1 97.81 102 ARG A C 1
ATOM 780 O O . ARG A 1 102 ? -5.516 1.91 -4.609 1 97.81 102 ARG A O 1
ATOM 787 N N . LEU A 1 103 ? -5.336 3.859 -5.723 1 98.5 103 LEU A N 1
ATOM 788 C CA . LEU A 1 103 ? -5.656 4.633 -4.531 1 98.5 103 LEU A CA 1
ATOM 789 C C . LEU A 1 103 ? -7.031 4.254 -3.99 1 98.5 103 LEU A C 1
ATOM 791 O O . LEU A 1 103 ? -7.188 4.016 -2.791 1 98.5 103 LEU A O 1
ATOM 795 N N . ALA A 1 104 ? -8 4.18 -4.852 1 98.62 104 ALA A N 1
ATOM 796 C CA . ALA A 1 104 ? -9.367 3.828 -4.469 1 98.62 104 ALA A CA 1
ATOM 797 C C . ALA A 1 104 ? -9.422 2.426 -3.865 1 98.62 104 ALA A C 1
ATOM 799 O O . ALA A 1 104 ? -10.062 2.215 -2.83 1 98.62 104 ALA A O 1
ATOM 800 N N . GLN A 1 105 ? -8.734 1.494 -4.484 1 97.69 105 GLN A N 1
ATOM 801 C CA . GLN A 1 105 ? -8.703 0.118 -4 1 97.69 105 GLN A CA 1
ATOM 802 C C . GLN A 1 105 ? -8.062 0.034 -2.617 1 97.69 105 GLN A C 1
ATOM 804 O O . GLN A 1 105 ? -8.594 -0.634 -1.726 1 97.69 105 GLN A O 1
ATOM 809 N N . THR A 1 106 ? -6.977 0.727 -2.471 1 98.44 106 THR A N 1
ATOM 810 C CA . THR A 1 106 ? -6.242 0.662 -1.213 1 98.44 106 THR A CA 1
ATOM 811 C C . THR A 1 106 ? -7.055 1.275 -0.078 1 98.44 106 THR A C 1
ATOM 813 O O . THR A 1 106 ? -7.195 0.673 0.988 1 98.44 106 THR A O 1
ATOM 816 N N . LEU A 1 107 ? -7.641 2.406 -0.333 1 98.69 107 LEU A N 1
ATOM 817 C CA . LEU A 1 107 ? -8.43 3.068 0.699 1 98.69 107 LEU A CA 1
ATOM 818 C C . LEU A 1 107 ? -9.656 2.236 1.061 1 98.69 107 LEU A C 1
ATOM 820 O O . LEU A 1 107 ? -10.023 2.143 2.232 1 98.69 107 LEU A O 1
ATOM 824 N N . THR A 1 108 ? -10.289 1.635 0.067 1 97.81 108 THR A N 1
ATOM 825 C CA . THR A 1 108 ? -11.43 0.765 0.338 1 97.81 108 THR A CA 1
ATOM 826 C C . THR A 1 108 ? -11.008 -0.441 1.17 1 97.81 108 THR A C 1
ATOM 828 O O . THR A 1 108 ? -11.672 -0.799 2.143 1 97.81 108 THR A O 1
ATOM 831 N N . THR A 1 109 ? -9.891 -1.032 0.793 1 97.19 109 THR A N 1
ATOM 832 C CA . THR A 1 109 ? -9.375 -2.189 1.521 1 97.19 109 THR A CA 1
ATOM 833 C C . THR A 1 109 ? -9.078 -1.829 2.973 1 97.19 109 THR A C 1
ATOM 835 O O . THR A 1 109 ? -9.484 -2.549 3.891 1 97.19 109 THR A O 1
ATOM 838 N N . LEU A 1 110 ? -8.406 -0.723 3.178 1 97.62 110 LEU A N 1
ATOM 839 C CA . LEU A 1 110 ? -8.086 -0.283 4.531 1 97.62 110 LEU A CA 1
ATOM 840 C C . LEU A 1 110 ? -9.359 -0.028 5.336 1 97.62 110 LEU A C 1
ATOM 842 O O . LEU A 1 110 ? -9.422 -0.354 6.523 1 97.62 110 LEU A O 1
ATOM 846 N N . ASP A 1 111 ? -10.336 0.584 4.684 1 97.75 111 ASP A N 1
ATOM 847 C CA . ASP A 1 111 ? -11.609 0.863 5.348 1 97.75 111 ASP A CA 1
ATOM 848 C C . ASP A 1 111 ? -12.297 -0.429 5.785 1 97.75 111 ASP A C 1
ATOM 850 O O . ASP A 1 111 ? -12.82 -0.511 6.895 1 97.75 111 ASP A O 1
ATOM 854 N N . VAL A 1 112 ? -12.227 -1.414 4.965 1 96.06 112 VAL A N 1
ATOM 855 C CA . VAL A 1 112 ? -12.82 -2.709 5.277 1 96.06 112 VAL A CA 1
ATOM 856 C C . VAL A 1 112 ? -12.023 -3.389 6.391 1 96.06 112 VAL A C 1
ATOM 858 O O . VAL A 1 112 ? -12.602 -3.854 7.379 1 96.06 112 VAL A O 1
ATOM 861 N N . LEU A 1 113 ? -10.68 -3.357 6.316 1 94.75 113 LEU A N 1
ATOM 862 C CA . LEU A 1 113 ? -9.82 -4.039 7.281 1 94.75 113 LEU A CA 1
ATOM 863 C C . LEU A 1 113 ? -9.922 -3.385 8.656 1 94.75 113 LEU A C 1
ATOM 865 O O . LEU A 1 113 ? -9.742 -4.047 9.68 1 94.75 113 LEU A O 1
ATOM 869 N N . SER A 1 114 ? -10.273 -2.141 8.695 1 95.69 114 SER A N 1
ATOM 870 C CA . SER A 1 114 ? -10.336 -1.414 9.953 1 95.69 114 SER A CA 1
ATOM 871 C C . SER A 1 114 ? -11.766 -1.347 10.484 1 95.69 114 SER A C 1
ATOM 873 O O . SER A 1 114 ? -12.008 -0.78 11.547 1 95.69 114 SER A O 1
ATOM 875 N N . ASP A 1 115 ? -12.68 -1.864 9.695 1 94.69 115 ASP A N 1
ATOM 876 C CA . ASP A 1 115 ? -14.102 -1.81 10.023 1 94.69 115 ASP A CA 1
ATOM 877 C C . ASP A 1 115 ? -14.586 -0.365 10.109 1 94.69 115 ASP A C 1
ATOM 879 O O . ASP A 1 115 ? -15.227 0.021 11.094 1 94.69 115 ASP A O 1
ATOM 883 N N . GLY A 1 116 ? -14.164 0.399 9.141 1 96.94 116 GLY A N 1
ATOM 884 C CA . GLY A 1 116 ? -14.695 1.743 8.969 1 96.94 116 GLY A CA 1
ATOM 885 C C . GLY A 1 116 ? -13.969 2.779 9.805 1 96.94 116 GLY A C 1
ATOM 886 O O . GLY A 1 116 ? -14.57 3.768 10.234 1 96.94 116 GLY A O 1
ATOM 887 N N . ARG A 1 117 ? -12.703 2.639 10.07 1 97.75 117 ARG A N 1
ATOM 888 C CA . ARG A 1 117 ? -11.984 3.559 10.945 1 97.75 117 ARG A CA 1
ATOM 889 C C . ARG A 1 117 ? -11.023 4.434 10.148 1 97.75 117 ARG A C 1
ATOM 891 O O . ARG A 1 117 ? -10.078 4.996 10.711 1 97.75 117 ARG A O 1
ATOM 898 N N . ILE A 1 118 ? -11.273 4.523 8.805 1 98.44 118 ILE A N 1
ATOM 899 C CA . ILE A 1 118 ? -10.336 5.246 7.957 1 98.44 118 ILE A CA 1
ATOM 900 C C . ILE A 1 118 ? -10.922 6.609 7.582 1 98.44 118 ILE A C 1
ATOM 902 O O . ILE A 1 118 ? -12.086 6.699 7.188 1 98.44 118 ILE A O 1
ATOM 906 N N . ASP A 1 119 ? -10.164 7.637 7.746 1 98.81 119 ASP A N 1
ATOM 907 C CA . ASP A 1 119 ? -10.336 8.922 7.07 1 98.81 119 ASP A CA 1
ATOM 908 C C . ASP A 1 119 ? -9.297 9.094 5.961 1 98.81 119 ASP A C 1
ATOM 910 O O . ASP A 1 119 ? -8.25 8.445 5.973 1 98.81 119 ASP A O 1
ATOM 914 N N . ALA A 1 120 ? -9.664 9.898 4.992 1 98.81 120 ALA A N 1
ATOM 915 C CA . ALA A 1 120 ? -8.789 10.086 3.842 1 98.81 120 ALA A CA 1
ATOM 916 C C . ALA A 1 120 ? -8.359 11.539 3.711 1 98.81 120 ALA A C 1
ATOM 918 O O . ALA A 1 120 ? -9.055 12.344 3.09 1 98.81 120 ALA A O 1
ATOM 919 N N . GLY A 1 121 ? -7.223 11.859 4.289 1 98.88 121 GLY A N 1
ATOM 920 C CA . GLY A 1 121 ? -6.656 13.195 4.121 1 98.88 121 GLY A CA 1
ATOM 921 C C . GLY A 1 121 ? -5.785 13.32 2.883 1 98.88 121 GLY A C 1
ATOM 922 O O . GLY A 1 121 ? -4.844 12.547 2.699 1 98.88 121 GLY A O 1
ATOM 923 N N . PHE A 1 122 ? -6.109 14.328 2.062 1 98.81 122 PHE A N 1
ATOM 924 C CA . PHE A 1 122 ? -5.383 14.5 0.81 1 98.81 122 PHE A CA 1
ATOM 925 C C . PHE A 1 122 ? -4.727 15.875 0.75 1 98.81 122 PHE A C 1
ATOM 927 O O . PHE A 1 122 ? -5.211 16.828 1.359 1 98.81 122 PHE A O 1
ATOM 934 N N . GLY A 1 123 ? -3.66 15.938 0.058 1 97.69 123 GLY A N 1
ATOM 935 C CA . GLY A 1 123 ? -2.967 17.156 -0.301 1 97.69 123 GLY A CA 1
ATOM 936 C C . GLY A 1 123 ? -2.354 17.109 -1.688 1 97.69 123 GLY A C 1
ATOM 937 O O . GLY A 1 123 ? -2.688 16.25 -2.492 1 97.69 123 GLY A O 1
ATOM 938 N N . LEU A 1 124 ? -1.514 18.125 -2.021 1 95.88 124 LEU A N 1
ATOM 939 C CA . LEU A 1 124 ? -0.975 18.281 -3.369 1 95.88 124 LEU A CA 1
ATOM 940 C C . LEU A 1 124 ? 0.536 18.078 -3.377 1 95.88 124 LEU A C 1
ATOM 942 O O . LEU A 1 124 ? 1.146 17.969 -4.441 1 95.88 124 LEU A O 1
ATOM 946 N N . SER A 1 125 ? 1.132 17.844 -2.262 1 92.31 125 SER A N 1
ATOM 947 C CA . SER A 1 125 ? 2.584 17.891 -2.129 1 92.31 125 SER A CA 1
ATOM 948 C C . SER A 1 125 ? 3.133 19.266 -2.504 1 92.31 125 SER A C 1
ATOM 950 O O . SER A 1 125 ? 2.672 19.875 -3.467 1 92.31 125 SER A O 1
ATOM 952 N N . TRP A 1 126 ? 4.113 19.766 -1.786 1 87.75 126 TRP A N 1
ATOM 953 C CA . TRP A 1 126 ? 4.793 21.016 -2.109 1 87.75 126 TRP A CA 1
ATOM 954 C C . TRP A 1 126 ? 6.133 20.75 -2.785 1 87.75 126 TRP A C 1
ATOM 956 O O . TRP A 1 126 ? 6.883 21.672 -3.084 1 87.75 126 TRP A O 1
ATOM 966 N N . VAL A 1 127 ? 6.441 19.516 -2.959 1 88.88 127 VAL A N 1
ATOM 967 C CA . VAL A 1 127 ? 7.727 19.109 -3.518 1 88.88 127 VAL A CA 1
ATOM 968 C C . VAL A 1 127 ? 7.586 18.859 -5.02 1 88.88 127 VAL A C 1
ATOM 970 O O . VAL A 1 127 ? 7.121 17.797 -5.438 1 88.88 127 VAL A O 1
ATOM 973 N N . ARG A 1 128 ? 8.133 19.75 -5.789 1 91.19 128 ARG A N 1
ATOM 974 C CA . ARG A 1 128 ? 8.008 19.688 -7.242 1 91.19 128 ARG A CA 1
ATOM 975 C C . ARG A 1 128 ? 8.68 18.438 -7.801 1 91.19 128 ARG A C 1
ATOM 977 O O . ARG A 1 128 ? 8.211 17.859 -8.781 1 91.19 128 ARG A O 1
ATOM 984 N N . ASP A 1 129 ? 9.773 18.031 -7.188 1 92.75 129 ASP A N 1
ATOM 985 C CA . ASP A 1 129 ? 10.523 16.859 -7.637 1 92.75 129 ASP A CA 1
ATOM 986 C C . ASP A 1 129 ? 9.633 15.617 -7.668 1 92.75 129 ASP A C 1
ATOM 988 O O . ASP A 1 129 ? 9.836 14.719 -8.492 1 92.75 129 ASP A O 1
ATOM 992 N N . GLU A 1 130 ? 8.656 15.539 -6.805 1 95.25 130 GLU A N 1
ATOM 993 C CA . GLU A 1 130 ? 7.75 14.398 -6.777 1 95.25 130 GLU A CA 1
ATOM 994 C C . GLU A 1 130 ? 6.891 14.344 -8.039 1 95.25 130 GLU A C 1
ATOM 996 O O . GLU A 1 130 ? 6.586 13.266 -8.539 1 95.25 130 GLU A O 1
ATOM 1001 N N . TYR A 1 131 ? 6.523 15.492 -8.555 1 95.25 131 TYR A N 1
ATOM 1002 C CA . TYR A 1 131 ? 5.781 15.539 -9.805 1 95.25 131 TYR A CA 1
ATOM 1003 C C . TYR A 1 131 ? 6.688 15.219 -10.992 1 95.25 131 TYR A C 1
ATOM 1005 O O . TYR A 1 131 ? 6.301 14.461 -11.891 1 95.25 131 TYR A O 1
ATOM 1013 N N . ASP A 1 132 ? 7.891 15.703 -10.938 1 94.12 132 ASP A N 1
ATOM 1014 C CA . ASP A 1 132 ? 8.844 15.469 -12.023 1 94.12 132 ASP A CA 1
ATOM 1015 C C . ASP A 1 132 ? 9.141 13.977 -12.172 1 94.12 132 ASP A C 1
ATOM 1017 O O . ASP A 1 132 ? 9.062 13.43 -13.281 1 94.12 132 ASP A O 1
ATOM 1021 N N . VAL A 1 133 ? 9.375 13.336 -11.047 1 95.31 133 VAL A N 1
ATOM 1022 C CA . VAL A 1 133 ? 9.75 11.922 -11.117 1 95.31 133 VAL A CA 1
ATOM 1023 C C . VAL A 1 133 ? 8.531 11.086 -11.492 1 95.31 133 VAL A C 1
ATOM 1025 O O . VAL A 1 133 ? 8.672 9.922 -11.883 1 95.31 133 VAL A O 1
ATOM 1028 N N . SER A 1 134 ? 7.336 11.641 -11.328 1 95.44 134 SER A N 1
ATOM 1029 C CA . SER A 1 134 ? 6.102 10.945 -11.68 1 95.44 134 SER A CA 1
ATOM 1030 C C . SER A 1 134 ? 5.652 11.289 -13.094 1 95.44 134 SER A C 1
ATOM 1032 O O . SER A 1 134 ? 4.617 10.812 -13.555 1 95.44 134 SER A O 1
ATOM 1034 N N . GLY A 1 135 ? 6.379 12.203 -13.742 1 94.06 135 GLY A N 1
ATOM 1035 C CA . GLY A 1 135 ? 6.035 12.625 -15.086 1 94.06 135 GLY A CA 1
ATOM 1036 C C . GLY A 1 135 ? 4.785 13.492 -15.141 1 94.06 135 GLY A C 1
ATOM 1037 O O . GLY A 1 135 ? 4.051 13.461 -16.125 1 94.06 135 GLY A O 1
ATOM 1038 N N . LEU A 1 136 ? 4.484 14.141 -14.094 1 95.38 136 LEU A N 1
ATOM 1039 C CA . LEU A 1 136 ? 3.258 14.922 -14 1 95.38 136 LEU A CA 1
ATOM 1040 C C . LEU A 1 136 ? 3.559 16.422 -14.078 1 95.38 136 LEU A C 1
ATOM 1042 O O . LEU A 1 136 ? 4.586 16.875 -13.57 1 95.38 136 LEU A O 1
ATOM 1046 N N . ASP A 1 137 ? 2.617 17.141 -14.648 1 95.19 137 ASP A N 1
ATOM 1047 C CA . ASP A 1 137 ? 2.73 18.594 -14.742 1 95.19 137 ASP A CA 1
ATOM 1048 C C . ASP A 1 137 ? 2.381 19.25 -13.414 1 95.19 137 ASP A C 1
ATOM 1050 O O . ASP A 1 137 ? 1.284 19.062 -12.883 1 95.19 137 ASP A O 1
ATOM 1054 N N . TRP A 1 138 ? 3.303 20.062 -12.984 1 93.62 138 TRP A N 1
ATOM 1055 C CA . TRP A 1 138 ? 3.146 20.781 -11.727 1 93.62 138 TRP A CA 1
ATOM 1056 C C . TRP A 1 138 ? 1.878 21.625 -11.742 1 93.62 138 TRP A C 1
ATOM 1058 O O . TRP A 1 138 ? 1.177 21.719 -10.727 1 93.62 138 TRP A O 1
ATOM 1068 N N . SER A 1 139 ? 1.513 22.141 -12.805 1 94.56 139 SER A N 1
ATOM 1069 C CA . SER A 1 139 ? 0.42 23.109 -12.898 1 94.56 139 SER A CA 1
ATOM 1070 C C . SER A 1 139 ? -0.936 22.406 -12.891 1 94.56 139 SER A C 1
ATOM 1072 O O . SER A 1 139 ? -1.972 23.047 -12.711 1 94.56 139 SER A O 1
ATOM 1074 N N . SER A 1 140 ? -0.943 21.125 -12.984 1 95 140 SER A N 1
ATOM 1075 C CA . SER A 1 140 ? -2.203 20.391 -13.078 1 95 140 SER A CA 1
ATOM 1076 C C . SER A 1 140 ? -2.623 19.844 -11.719 1 95 140 SER A C 1
ATOM 1078 O O . SER A 1 140 ? -3.65 19.172 -11.602 1 95 140 SER A O 1
ATOM 1080 N N . ARG A 1 141 ? -1.92 20.141 -10.656 1 95.5 141 ARG A N 1
ATOM 1081 C CA . ARG A 1 141 ? -2.057 19.453 -9.367 1 95.5 141 ARG A CA 1
ATOM 1082 C C . ARG A 1 141 ? -3.463 19.641 -8.805 1 95.5 141 ARG A C 1
ATOM 1084 O O . ARG A 1 141 ? -4.086 18.672 -8.367 1 95.5 141 ARG A O 1
ATOM 1091 N N . GLY A 1 142 ? -3.977 20.859 -8.883 1 96.75 142 GLY A N 1
ATOM 1092 C CA . GLY A 1 142 ? -5.312 21.109 -8.367 1 96.75 142 GLY A CA 1
ATOM 1093 C C . GLY A 1 142 ? -6.398 20.391 -9.148 1 96.75 142 GLY A C 1
ATOM 1094 O O . GLY A 1 142 ? -7.289 19.781 -8.555 1 96.75 142 GLY A O 1
ATOM 1095 N N . ARG A 1 143 ? -6.32 20.438 -10.461 1 97.31 143 ARG A N 1
ATOM 1096 C CA . ARG A 1 143 ? -7.305 19.781 -11.32 1 97.31 143 ARG A CA 1
ATOM 1097 C C . ARG A 1 143 ? -7.262 18.266 -11.141 1 97.31 143 ARG A C 1
ATOM 1099 O O . ARG A 1 143 ? -8.305 17.609 -11.172 1 97.31 143 ARG A O 1
ATOM 1106 N N . ARG A 1 144 ? -6.098 17.766 -10.969 1 97.94 144 ARG A N 1
ATOM 1107 C CA . ARG A 1 144 ? -5.949 16.328 -10.75 1 97.94 144 ARG A CA 1
ATOM 1108 C C . ARG A 1 144 ? -6.562 15.914 -9.414 1 97.94 144 ARG A C 1
ATOM 1110 O O . ARG A 1 144 ? -7.168 14.844 -9.312 1 97.94 144 ARG A O 1
ATOM 1117 N N . LEU A 1 145 ? -6.359 16.734 -8.391 1 98.5 145 LEU A N 1
ATOM 1118 C CA . LEU A 1 145 ? -6.992 16.453 -7.113 1 98.5 145 LEU A CA 1
ATOM 1119 C C . LEU A 1 145 ? -8.508 16.422 -7.246 1 98.5 145 LEU A C 1
ATOM 1121 O O . LEU A 1 145 ? -9.164 15.492 -6.785 1 98.5 145 LEU A O 1
ATOM 1125 N N . ASP A 1 146 ? -9.055 17.438 -7.902 1 98.38 146 ASP A N 1
ATOM 1126 C CA . ASP A 1 146 ? -10.5 17.484 -8.109 1 98.38 146 ASP A CA 1
ATOM 1127 C C . ASP A 1 146 ? -11 16.234 -8.836 1 98.38 146 ASP A C 1
ATOM 1129 O O . ASP A 1 146 ? -12 15.641 -8.445 1 98.38 146 ASP A O 1
ATOM 1133 N N . ASP A 1 147 ? -10.281 15.883 -9.867 1 98.5 147 ASP A N 1
ATOM 1134 C CA . ASP A 1 147 ? -10.633 14.703 -10.656 1 98.5 147 ASP A CA 1
ATOM 1135 C C . ASP A 1 147 ? -10.57 13.438 -9.805 1 98.5 147 ASP A C 1
ATOM 1137 O O . ASP A 1 147 ? -11.461 12.586 -9.891 1 98.5 147 ASP A O 1
ATOM 1141 N N . THR A 1 148 ? -9.578 13.32 -9 1 98.62 148 THR A N 1
ATOM 1142 C CA . THR A 1 148 ? -9.422 12.164 -8.125 1 98.62 148 THR A CA 1
ATOM 1143 C C . THR A 1 148 ? -10.57 12.078 -7.129 1 98.62 148 THR A C 1
ATOM 1145 O O . THR A 1 148 ? -11.102 11 -6.871 1 98.62 148 THR A O 1
ATOM 1148 N N . LEU A 1 149 ? -10.969 13.203 -6.578 1 98.75 149 LEU A N 1
ATOM 1149 C CA . LEU A 1 149 ? -12.07 13.234 -5.629 1 98.75 149 LEU A CA 1
ATOM 1150 C C . LEU A 1 149 ? -13.367 12.773 -6.289 1 98.75 149 LEU A C 1
ATOM 1152 O O . LEU A 1 149 ? -14.125 11.992 -5.703 1 98.75 149 LEU A O 1
ATOM 1156 N N . ASP A 1 150 ? -13.602 13.234 -7.5 1 98.75 150 ASP A N 1
ATOM 1157 C CA . ASP A 1 150 ? -14.781 12.797 -8.242 1 98.75 150 ASP A CA 1
ATOM 1158 C C . ASP A 1 150 ? -14.734 11.297 -8.516 1 98.75 150 ASP A C 1
ATOM 1160 O O . ASP A 1 150 ? -15.734 10.594 -8.352 1 98.75 150 ASP A O 1
ATOM 1164 N N . PHE A 1 151 ? -13.617 10.875 -8.883 1 98.81 151 PHE A N 1
ATOM 1165 C CA . PHE A 1 151 ? -13.438 9.461 -9.188 1 98.81 151 PHE A CA 1
ATOM 1166 C C . PHE A 1 151 ? -13.68 8.609 -7.949 1 98.81 151 PHE A C 1
ATOM 1168 O O . PHE A 1 151 ? -14.375 7.594 -8.016 1 98.81 151 PHE A O 1
ATOM 1175 N N . LEU A 1 152 ? -13.07 8.977 -6.816 1 98.81 152 LEU A N 1
ATOM 1176 C CA . LEU A 1 152 ? -13.234 8.234 -5.574 1 98.81 152 LEU A CA 1
ATOM 1177 C C . LEU A 1 152 ? -14.711 8.141 -5.195 1 98.81 152 LEU A C 1
ATOM 1179 O O . LEU A 1 152 ? -15.18 7.09 -4.75 1 98.81 152 LEU A O 1
ATOM 1183 N N . ARG A 1 153 ? -15.438 9.219 -5.348 1 98.56 153 ARG A N 1
ATOM 1184 C CA . ARG A 1 153 ? -16.875 9.195 -5.066 1 98.56 153 ARG A CA 1
ATOM 1185 C C . ARG A 1 153 ? -17.578 8.156 -5.926 1 98.56 153 ARG A C 1
ATOM 1187 O O . ARG A 1 153 ? -18.375 7.359 -5.414 1 98.56 153 ARG A O 1
ATOM 1194 N N . VAL A 1 154 ? -17.281 8.133 -7.219 1 98.69 154 VAL A N 1
ATOM 1195 C CA . VAL A 1 154 ? -17.906 7.188 -8.141 1 98.69 154 VAL A CA 1
ATOM 1196 C C . VAL A 1 154 ? -17.516 5.762 -7.762 1 98.69 154 VAL A C 1
ATOM 1198 O O . VAL A 1 154 ? -18.375 4.879 -7.684 1 98.69 154 VAL A O 1
ATOM 1201 N N . TRP A 1 155 ? -16.266 5.559 -7.445 1 98.56 155 TRP A N 1
ATOM 1202 C CA . TRP A 1 155 ? -15.766 4.242 -7.059 1 98.56 155 TRP A CA 1
ATOM 1203 C C . TRP A 1 155 ? -16.5 3.719 -5.828 1 98.56 155 TRP A C 1
ATOM 1205 O O . TRP A 1 155 ? -16.859 2.541 -5.766 1 98.56 155 TRP A O 1
ATOM 1215 N N . TRP A 1 156 ? -16.766 4.586 -4.863 1 98.62 156 TRP A N 1
ATOM 1216 C CA . TRP A 1 156 ? -17.281 4.18 -3.562 1 98.62 156 TRP A CA 1
ATOM 1217 C C . TRP A 1 156 ? -18.797 4.043 -3.596 1 98.62 156 TRP A C 1
ATOM 1219 O O . TRP A 1 156 ? -19.391 3.432 -2.703 1 98.62 156 TRP A O 1
ATOM 1229 N N . THR A 1 157 ? -19.484 4.578 -4.672 1 98.38 157 THR A N 1
ATOM 1230 C CA . THR A 1 157 ? -20.938 4.652 -4.555 1 98.38 157 THR A CA 1
ATOM 1231 C C . THR A 1 157 ? -21.609 3.943 -5.723 1 98.38 157 THR A C 1
ATOM 1233 O O . THR A 1 157 ? -22.812 3.686 -5.691 1 98.38 157 THR A O 1
ATOM 1236 N N . GLU A 1 158 ? -20.828 3.635 -6.754 1 98.25 158 GLU A N 1
ATOM 1237 C CA . GLU A 1 158 ? -21.438 3.016 -7.934 1 98.25 158 GLU A CA 1
ATOM 1238 C C . GLU A 1 158 ? -20.828 1.637 -8.195 1 98.25 158 GLU A C 1
ATOM 1240 O O . GLU A 1 158 ? -19.688 1.366 -7.812 1 98.25 158 GLU A O 1
ATOM 1245 N N . ASN A 1 159 ? -21.641 0.771 -8.859 1 96.69 159 ASN A N 1
ATOM 1246 C CA . ASN A 1 159 ? -21.234 -0.545 -9.336 1 96.69 159 ASN A CA 1
ATOM 1247 C C . ASN A 1 159 ? -22.172 -1.074 -10.406 1 96.69 159 ASN A C 1
ATOM 1249 O O . ASN A 1 159 ? -23.359 -1.294 -10.141 1 96.69 159 ASN A O 1
ATOM 1253 N N . PRO A 1 160 ? -21.719 -1.248 -11.641 1 97.12 160 PRO A N 1
ATOM 1254 C CA . PRO A 1 160 ? -20.328 -1.108 -12.078 1 97.12 160 PRO A CA 1
ATOM 1255 C C . PRO A 1 160 ? -19.828 0.338 -12.039 1 97.12 160 PRO A C 1
ATOM 1257 O O . PRO A 1 160 ? -20.641 1.267 -12 1 97.12 160 PRO A O 1
ATOM 1260 N N . VAL A 1 161 ? -18.5 0.412 -11.945 1 98.19 161 VAL A N 1
ATOM 1261 C CA . VAL A 1 161 ? -17.859 1.723 -11.977 1 98.19 161 VAL A CA 1
ATOM 1262 C C . VAL A 1 161 ? -17.375 2.027 -13.391 1 98.19 161 VAL A C 1
ATOM 1264 O O . VAL A 1 161 ? -16.766 1.173 -14.039 1 98.19 161 VAL A O 1
ATOM 1267 N N . GLU A 1 162 ? -17.594 3.17 -13.844 1 98.5 162 GLU A N 1
ATOM 1268 C CA . GLU A 1 162 ? -17.078 3.723 -15.086 1 98.5 162 GLU A CA 1
ATOM 1269 C C . GLU A 1 162 ? -16.734 5.199 -14.938 1 98.5 162 GLU A C 1
ATOM 1271 O O . GLU A 1 162 ? -17.438 5.941 -14.25 1 98.5 162 GLU A O 1
ATOM 1276 N N . TYR A 1 163 ? -15.633 5.555 -15.531 1 98.5 163 TYR A N 1
ATOM 1277 C CA . TYR A 1 163 ? -15.18 6.934 -15.359 1 98.5 163 TYR A CA 1
ATOM 1278 C C . TYR A 1 163 ? -14.312 7.371 -16.531 1 98.5 163 TYR A C 1
ATOM 1280 O O . TYR A 1 163 ? -13.492 6.594 -17.031 1 98.5 163 TYR A O 1
ATOM 1288 N N . ALA A 1 164 ? -14.531 8.594 -16.984 1 97.94 164 ALA A N 1
ATOM 1289 C CA . ALA A 1 164 ? -13.727 9.18 -18.047 1 97.94 164 ALA A CA 1
ATOM 1290 C C . ALA A 1 164 ? -13.492 10.664 -17.812 1 97.94 164 ALA A C 1
ATOM 1292 O O . ALA A 1 164 ? -14.445 11.43 -17.625 1 97.94 164 ALA A O 1
ATOM 1293 N N . SER A 1 165 ? -12.305 11.016 -17.75 1 97.62 165 SER A N 1
ATOM 1294 C CA . SER A 1 165 ? -11.852 12.391 -17.656 1 97.62 165 SER A CA 1
ATOM 1295 C C . SER A 1 165 ? -10.516 12.586 -18.359 1 97.62 165 SER A C 1
ATOM 1297 O O . SER A 1 165 ? -9.953 11.633 -18.906 1 97.62 165 SER A O 1
ATOM 1299 N N . PRO A 1 166 ? -9.992 13.797 -18.406 1 94 166 PRO A N 1
ATOM 1300 C CA . PRO A 1 166 ? -8.68 14.008 -19.031 1 94 166 PRO A CA 1
ATOM 1301 C C . PRO A 1 166 ? -7.562 13.266 -18.297 1 94 166 PRO A C 1
ATOM 1303 O O . PRO A 1 166 ? -6.535 12.945 -18.906 1 94 166 PRO A O 1
ATOM 1306 N N . PHE A 1 167 ? -7.766 12.867 -17.031 1 95.5 167 PHE A N 1
ATOM 1307 C CA . PHE A 1 167 ? -6.672 12.305 -16.234 1 95.5 167 PHE A CA 1
ATOM 1308 C C . PHE A 1 167 ? -6.938 10.844 -15.922 1 95.5 167 PHE A C 1
ATOM 1310 O O . PHE A 1 167 ? -6.012 10.102 -15.586 1 95.5 167 PHE A O 1
ATOM 1317 N N . ILE A 1 168 ? -8.211 10.406 -15.938 1 97.38 168 ILE A N 1
ATOM 1318 C CA . ILE A 1 168 ? -8.578 9.07 -15.484 1 97.38 168 ILE A CA 1
ATOM 1319 C C . ILE A 1 168 ? -9.531 8.43 -16.484 1 97.38 168 ILE A C 1
ATOM 1321 O O . ILE A 1 168 ? -10.477 9.07 -16.953 1 97.38 168 ILE A O 1
ATOM 1325 N N . SER A 1 169 ? -9.195 7.223 -16.844 1 96.69 169 SER A N 1
ATOM 1326 C CA . SER A 1 169 ? -10.078 6.422 -17.688 1 96.69 169 SER A CA 1
ATOM 1327 C C . SER A 1 169 ? -10.297 5.031 -17.094 1 96.69 169 SER A C 1
ATOM 1329 O O . SER A 1 169 ? -9.328 4.32 -16.797 1 96.69 169 SER A O 1
ATOM 1331 N N . LEU A 1 170 ? -11.492 4.664 -16.891 1 97.81 170 LEU A N 1
ATOM 1332 C CA . LEU A 1 170 ? -11.883 3.35 -16.391 1 97.81 170 LEU A CA 1
ATOM 1333 C C . LEU A 1 170 ? -13.125 2.842 -17.125 1 97.81 170 LEU A C 1
ATOM 1335 O O . LEU A 1 170 ? -14.211 3.41 -16.984 1 97.81 170 LEU A O 1
ATOM 1339 N N . PRO A 1 171 ? -12.953 1.796 -17.953 1 96.12 171 PRO A N 1
ATOM 1340 C CA . PRO A 1 171 ? -14.141 1.193 -18.562 1 96.12 171 PRO A CA 1
ATOM 1341 C C . PRO A 1 171 ? -15.078 0.563 -17.531 1 96.12 171 PRO A C 1
ATOM 1343 O O . PRO A 1 171 ? -14.703 0.411 -16.375 1 96.12 171 PRO A O 1
ATOM 1346 N N . PRO A 1 172 ? -16.281 0.251 -17.984 1 96.81 172 PRO A N 1
ATOM 1347 C CA . PRO A 1 172 ? -17.172 -0.399 -17.016 1 96.81 172 PRO A CA 1
ATOM 1348 C C . PRO A 1 172 ? -16.516 -1.604 -16.344 1 96.81 172 PRO A C 1
ATOM 1350 O O . PRO A 1 172 ? -16.109 -2.549 -17.016 1 96.81 172 PRO A O 1
ATOM 1353 N N . SER A 1 173 ? -16.406 -1.493 -15.047 1 96.25 173 SER A N 1
ATOM 1354 C CA . SER A 1 173 ? -15.672 -2.484 -14.258 1 96.25 173 SER A CA 1
ATOM 1355 C C . SER A 1 173 ? -16.453 -2.881 -13.008 1 96.25 173 SER A C 1
ATOM 1357 O O . SER A 1 173 ? -17.125 -2.043 -12.398 1 96.25 173 SER A O 1
ATOM 1359 N N . ARG A 1 174 ? -16.359 -4.133 -12.727 1 95.38 174 ARG A N 1
ATOM 1360 C CA . ARG A 1 174 ? -17 -4.641 -11.516 1 95.38 174 ARG A CA 1
ATOM 1361 C C . ARG A 1 174 ? -16.156 -4.312 -10.281 1 95.38 174 ARG A C 1
ATOM 1363 O O . ARG A 1 174 ? -14.953 -4.535 -10.266 1 95.38 174 ARG A O 1
ATOM 1370 N N . VAL A 1 175 ? -16.766 -3.689 -9.266 1 95.88 175 VAL A N 1
ATOM 1371 C CA . VAL A 1 175 ? -16.125 -3.334 -8 1 95.88 175 VAL A CA 1
ATOM 1372 C C . VAL A 1 175 ? -16.984 -3.789 -6.832 1 95.88 175 VAL A C 1
ATOM 1374 O O . VAL A 1 175 ? -17.75 -3.002 -6.277 1 95.88 175 VAL A O 1
ATOM 1377 N N . ASP A 1 176 ? -16.734 -5.008 -6.418 1 95.12 176 ASP A N 1
ATOM 1378 C CA . ASP A 1 176 ? -17.656 -5.594 -5.449 1 95.12 176 ASP A CA 1
ATOM 1379 C C . ASP A 1 176 ? -17.172 -5.359 -4.02 1 95.12 176 ASP A C 1
ATOM 1381 O O . ASP A 1 176 ? -17.938 -5.539 -3.064 1 95.12 176 ASP A O 1
ATOM 1385 N N . LEU A 1 177 ? -15.875 -5.094 -3.854 1 94.69 177 LEU A N 1
ATOM 1386 C CA . LEU A 1 177 ? -15.445 -4.676 -2.521 1 94.69 177 LEU A CA 1
ATOM 1387 C C . LEU A 1 177 ? -15.898 -3.25 -2.225 1 94.69 177 LEU A C 1
ATOM 1389 O O . LEU A 1 177 ? -15.414 -2.299 -2.842 1 94.69 177 LEU A O 1
ATOM 1393 N N . ARG A 1 178 ? -16.766 -3.135 -1.306 1 95.31 178 ARG A N 1
ATOM 1394 C CA . ARG A 1 178 ? -17.344 -1.837 -0.976 1 95.31 178 ARG A CA 1
ATOM 1395 C C . ARG A 1 178 ? -16.812 -1.322 0.357 1 95.31 178 ARG A C 1
ATOM 1397 O O . ARG A 1 178 ? -16.469 -2.111 1.234 1 95.31 178 ARG A O 1
ATOM 1404 N N . PRO A 1 179 ? -16.766 -0.031 0.497 1 96.12 179 PRO A N 1
ATOM 1405 C CA . PRO A 1 179 ? -16.312 0.495 1.786 1 96.12 179 PRO A CA 1
ATOM 1406 C C . PRO A 1 179 ? -17.234 0.108 2.939 1 96.12 179 PRO A C 1
ATOM 1408 O O . PRO A 1 179 ? -18.453 -0.02 2.75 1 96.12 179 PRO A O 1
ATOM 1411 N N . ALA A 1 180 ? -16.641 -0.085 4.102 1 96 180 ALA A N 1
ATOM 1412 C CA . ALA A 1 180 ? -17.406 -0.304 5.324 1 96 180 ALA A CA 1
ATOM 1413 C C . ALA A 1 180 ? -18.234 0.927 5.68 1 96 180 ALA A C 1
ATOM 1415 O O . ALA A 1 180 ? -19.344 0.805 6.18 1 96 180 ALA A O 1
ATOM 1416 N N . GLN A 1 181 ? -17.672 2.098 5.453 1 97.56 181 GLN A N 1
ATOM 1417 C CA . GLN A 1 181 ? -18.375 3.354 5.656 1 97.56 181 GLN A CA 1
ATOM 1418 C C . GLN A 1 181 ? -19.203 3.721 4.434 1 97.56 181 GLN A C 1
ATOM 1420 O O . GLN A 1 181 ? -18.672 3.887 3.336 1 97.56 181 GLN A O 1
ATOM 1425 N N . ALA A 1 182 ? -20.422 3.852 4.664 1 95.69 182 ALA A N 1
ATOM 1426 C CA . ALA A 1 182 ? -21.281 4.223 3.549 1 95.69 182 ALA A CA 1
ATOM 1427 C C . ALA A 1 182 ? -20.781 5.488 2.861 1 95.69 182 ALA A C 1
ATOM 1429 O O . ALA A 1 182 ? -20.531 6.5 3.518 1 95.69 182 ALA A O 1
ATOM 1430 N N . GLY A 1 183 ? -20.578 5.418 1.576 1 96.44 183 GLY A N 1
ATOM 1431 C CA . GLY A 1 183 ? -20.094 6.559 0.813 1 96.44 183 GLY A CA 1
ATOM 1432 C C . GLY A 1 183 ? -18.594 6.66 0.779 1 96.44 183 GLY A C 1
ATOM 1433 O O . GLY A 1 183 ? -18.031 7.512 0.081 1 96.44 183 GLY A O 1
ATOM 1434 N N . GLY A 1 184 ? -17.891 5.785 1.553 1 97.88 184 GLY A N 1
ATOM 1435 C CA . GLY A 1 184 ? -16.438 5.781 1.613 1 97.88 184 GLY A CA 1
ATOM 1436 C C . GLY A 1 184 ? -15.883 6.559 2.797 1 97.88 184 GLY A C 1
ATOM 1437 O O . GLY A 1 184 ? -16.641 7.184 3.539 1 97.88 184 GLY A O 1
ATOM 1438 N N . PRO A 1 185 ? -14.547 6.504 2.988 1 98.69 185 PRO A N 1
ATOM 1439 C CA . PRO A 1 185 ? -13.922 7.285 4.055 1 98.69 185 PRO A CA 1
ATOM 1440 C C . PRO A 1 185 ? -14.164 8.781 3.908 1 98.69 185 PRO A C 1
ATOM 1442 O O . PRO A 1 185 ? -14.148 9.312 2.791 1 98.69 185 PRO A O 1
ATOM 1445 N N . PRO A 1 186 ? -14.453 9.477 5.043 1 98.75 186 PRO A N 1
ATOM 1446 C CA . PRO A 1 186 ? -14.523 10.938 4.969 1 98.75 186 PRO A CA 1
ATOM 1447 C C . PRO A 1 186 ? -13.234 11.555 4.422 1 98.75 186 PRO A C 1
ATOM 1449 O O . PRO A 1 186 ? -12.141 11.125 4.777 1 98.75 186 PRO A O 1
ATOM 1452 N N . VAL A 1 187 ? -13.438 12.531 3.58 1 98.81 187 VAL A N 1
ATOM 1453 C CA . VAL A 1 187 ? -12.312 13.172 2.916 1 98.81 187 VAL A CA 1
ATOM 1454 C C . VAL A 1 187 ? -11.961 14.469 3.631 1 98.81 187 VAL A C 1
ATOM 1456 O O . VAL A 1 187 ? -12.836 15.297 3.891 1 98.81 187 VAL A O 1
ATOM 1459 N N . TYR A 1 188 ? -10.75 14.648 3.961 1 98.94 188 TYR A N 1
ATOM 1460 C CA . TYR A 1 188 ? -10.18 15.891 4.469 1 98.94 188 TYR A CA 1
ATOM 1461 C C . TYR A 1 188 ? -9.125 16.438 3.516 1 98.94 188 TYR A C 1
ATOM 1463 O O . TYR A 1 188 ? -8.484 15.672 2.785 1 98.94 188 TYR A O 1
ATOM 1471 N N . LEU A 1 189 ? -9.023 17.719 3.482 1 98.88 189 LEU A N 1
ATOM 1472 C CA . LEU A 1 189 ? -8.078 18.312 2.547 1 98.88 189 LEU A CA 1
ATOM 1473 C C . LEU A 1 189 ? -7.137 19.281 3.268 1 98.88 189 LEU A C 1
ATOM 1475 O O . LEU A 1 189 ? -7.562 20.016 4.16 1 98.88 189 LEU A O 1
ATOM 1479 N N . GLY A 1 190 ? -5.914 19.141 2.898 1 97.88 190 GLY A N 1
ATOM 1480 C CA . GLY A 1 190 ? -4.945 20.125 3.334 1 97.88 190 GLY A CA 1
ATOM 1481 C C . GLY A 1 190 ? -4.844 21.312 2.391 1 97.88 190 GLY A C 1
ATOM 1482 O O . GLY A 1 190 ? -5.602 21.422 1.423 1 97.88 190 GLY A O 1
ATOM 1483 N N . GLY A 1 191 ? -3.941 22.203 2.738 1 95.31 191 GLY A N 1
ATOM 1484 C CA . GLY A 1 191 ? -3.701 23.406 1.957 1 95.31 191 GLY A CA 1
ATOM 1485 C C . GLY A 1 191 ? -3.857 24.688 2.764 1 95.31 191 GLY A C 1
ATOM 1486 O O . GLY A 1 191 ? -4.5 24.688 3.816 1 95.31 191 GLY A O 1
ATOM 1487 N N . SER A 1 192 ? -3.199 25.766 2.262 1 95.19 192 SER A N 1
ATOM 1488 C CA . SER A 1 192 ? -3.23 27.031 2.984 1 95.19 192 SER A CA 1
ATOM 1489 C C . SER A 1 192 ? -3.445 28.203 2.033 1 95.19 192 SER A C 1
ATOM 1491 O O . SER A 1 192 ? -2.826 29.266 2.189 1 95.19 192 SER A O 1
ATOM 1493 N N . SER A 1 193 ? -4.152 27.969 0.986 1 95.5 193 SER A N 1
ATOM 1494 C CA . SER A 1 193 ? -4.559 29.031 0.062 1 95.5 193 SER A CA 1
ATOM 1495 C C . SER A 1 193 ? -6.074 29.172 0.023 1 95.5 193 SER A C 1
ATOM 1497 O O . SER A 1 193 ? -6.801 28.281 0.45 1 95.5 193 SER A O 1
ATOM 1499 N N . ASN A 1 194 ? -6.484 30.297 -0.436 1 97.38 194 ASN A N 1
ATOM 1500 C CA . ASN A 1 194 ? -7.922 30.5 -0.572 1 97.38 194 ASN A CA 1
ATOM 1501 C C . ASN A 1 194 ? -8.547 29.484 -1.515 1 97.38 194 ASN A C 1
ATOM 1503 O O . ASN A 1 194 ? -9.641 28.969 -1.257 1 97.38 194 ASN A O 1
ATOM 1507 N N . ALA A 1 195 ? -7.875 29.203 -2.547 1 97 195 ALA A N 1
ATOM 1508 C CA . ALA A 1 195 ? -8.375 28.203 -3.486 1 97 195 ALA A CA 1
ATOM 1509 C C . ALA A 1 195 ? -8.508 26.844 -2.816 1 97 195 ALA A C 1
ATOM 1511 O O . ALA A 1 195 ? -9.508 26.141 -3.021 1 97 195 ALA A O 1
ATOM 1512 N N . ALA A 1 196 ? -7.523 26.453 -2.039 1 97.44 196 ALA A N 1
ATOM 1513 C CA . ALA A 1 196 ? -7.562 25.188 -1.318 1 97.44 196 ALA A CA 1
ATOM 1514 C C . ALA A 1 196 ? -8.727 25.156 -0.332 1 97.44 196 ALA A C 1
ATOM 1516 O O . ALA A 1 196 ? -9.438 24.156 -0.241 1 97.44 196 ALA A O 1
ATOM 1517 N N . LEU A 1 197 ? -8.93 26.266 0.356 1 98.69 197 LEU A N 1
ATOM 1518 C CA . LEU A 1 197 ? -9.969 26.281 1.38 1 98.69 197 LEU A CA 1
ATOM 1519 C C . LEU A 1 197 ? -11.352 26.375 0.749 1 98.69 197 LEU A C 1
ATOM 1521 O O . LEU A 1 197 ? -12.328 25.844 1.287 1 98.69 197 LEU A O 1
ATOM 1525 N N . ALA A 1 198 ? -11.43 27.047 -0.356 1 98.75 198 ALA A N 1
ATOM 1526 C CA . ALA A 1 198 ? -12.688 26.984 -1.097 1 98.75 198 ALA A CA 1
ATOM 1527 C C . ALA A 1 198 ? -13.023 25.547 -1.473 1 98.75 198 ALA A C 1
ATOM 1529 O O . ALA A 1 198 ? -14.18 25.125 -1.371 1 98.75 198 ALA A O 1
ATOM 1530 N N . ARG A 1 199 ? -12.062 24.781 -1.845 1 98.56 199 ARG A N 1
ATOM 1531 C CA . ARG A 1 199 ? -12.258 23.359 -2.146 1 98.56 199 ARG A CA 1
ATOM 1532 C C . ARG A 1 199 ? -12.703 22.594 -0.909 1 98.56 199 ARG A C 1
ATOM 1534 O O . ARG A 1 199 ? -13.586 21.734 -0.988 1 98.56 199 ARG A O 1
ATOM 1541 N N . VAL A 1 200 ? -12.055 22.844 0.168 1 98.81 200 VAL A N 1
ATOM 1542 C CA . VAL A 1 200 ? -12.461 22.219 1.426 1 98.81 200 VAL A CA 1
ATOM 1543 C C . VAL A 1 200 ? -13.953 22.422 1.653 1 98.81 200 VAL A C 1
ATOM 1545 O O . VAL A 1 200 ? -14.688 21.453 1.878 1 98.81 200 VAL A O 1
ATOM 1548 N N . GLY A 1 201 ? -14.359 23.672 1.562 1 98.81 201 GLY A N 1
ATOM 1549 C CA . GLY A 1 201 ? -15.758 24 1.797 1 98.81 201 GLY A CA 1
ATOM 1550 C C . GLY A 1 201 ? -16.703 23.266 0.864 1 98.81 201 GLY A C 1
ATOM 1551 O O . GLY A 1 201 ? -17.75 22.766 1.297 1 98.81 201 GLY A O 1
ATOM 1552 N N . ARG A 1 202 ? -16.297 23.109 -0.343 1 98.5 202 ARG A N 1
ATOM 1553 C CA . ARG A 1 202 ? -17.172 22.578 -1.366 1 98.5 202 ARG A CA 1
ATOM 1554 C C . ARG A 1 202 ? -17.203 21.047 -1.322 1 98.5 202 ARG A C 1
ATOM 1556 O O . ARG A 1 202 ? -18.203 20.422 -1.676 1 98.5 202 ARG A O 1
ATOM 1563 N N . ARG A 1 203 ? -16.062 20.469 -0.805 1 97.94 203 ARG A N 1
ATOM 1564 C CA . ARG A 1 203 ? -15.922 19.078 -1.229 1 97.94 203 ARG A CA 1
ATOM 1565 C C . ARG A 1 203 ? -15.516 18.188 -0.059 1 97.94 203 ARG A C 1
ATOM 1567 O O . ARG A 1 203 ? -15.594 16.969 -0.152 1 97.94 203 ARG A O 1
ATOM 1574 N N . ALA A 1 204 ? -15.109 18.734 1.069 1 98.75 204 ALA A N 1
ATOM 1575 C CA . ALA A 1 204 ? -14.461 17.906 2.078 1 98.75 204 ALA A CA 1
ATOM 1576 C C . ALA A 1 204 ? -15.242 17.922 3.389 1 98.75 204 ALA A C 1
ATOM 1578 O O . ALA A 1 204 ? -16.109 18.781 3.586 1 98.75 204 ALA A O 1
ATOM 1579 N N . ALA A 1 205 ? -14.961 16.953 4.215 1 98.69 205 ALA A N 1
ATOM 1580 C CA . ALA A 1 205 ? -15.5 16.906 5.57 1 98.69 205 ALA A CA 1
ATOM 1581 C C . ALA A 1 205 ? -14.805 17.938 6.469 1 98.69 205 ALA A C 1
ATOM 1583 O O . ALA A 1 205 ? -15.344 18.312 7.512 1 98.69 205 ALA A O 1
ATOM 1584 N N . GLY A 1 206 ? -13.664 18.328 6.027 1 98.81 206 GLY A N 1
ATOM 1585 C CA . GLY A 1 206 ? -12.961 19.297 6.852 1 98.81 206 GLY A CA 1
ATOM 1586 C C . GLY A 1 206 ? -11.586 19.656 6.316 1 98.81 206 GLY A C 1
ATOM 1587 O O . GLY A 1 206 ? -11.234 19.281 5.195 1 98.81 206 GLY A O 1
ATOM 1588 N N . TRP A 1 207 ? -10.867 20.438 7.113 1 98.81 207 TRP A N 1
ATOM 1589 C CA . TRP A 1 207 ? -9.57 21.031 6.77 1 98.81 207 TRP A CA 1
ATOM 1590 C C . TRP A 1 207 ? -8.469 20.484 7.672 1 98.81 207 TRP A C 1
ATOM 1592 O O . TRP A 1 207 ? -8.664 20.344 8.883 1 98.81 207 TRP A O 1
ATOM 1602 N N . ILE A 1 208 ? -7.375 20.078 7.035 1 98.5 208 ILE A N 1
ATOM 1603 C CA . ILE A 1 208 ? -6.156 19.766 7.773 1 98.5 208 ILE A CA 1
ATOM 1604 C C . ILE A 1 208 ? -5.203 20.969 7.723 1 98.5 208 ILE A C 1
ATOM 1606 O O . ILE A 1 208 ? -4.508 21.172 6.727 1 98.5 208 ILE A O 1
ATOM 1610 N N . GLY A 1 209 ? -5.168 21.734 8.781 1 96.25 209 GLY A N 1
ATOM 1611 C CA . GLY A 1 209 ? -4.281 22.875 8.875 1 96.25 209 GLY A CA 1
ATOM 1612 C C . GLY A 1 209 ? -3.059 22.625 9.742 1 96.25 209 GLY A C 1
ATOM 1613 O O . GLY A 1 209 ? -2.822 21.484 10.172 1 96.25 209 GLY A O 1
ATOM 1614 N N . PHE A 1 210 ? -2.211 23.641 9.914 1 94.19 210 PHE A N 1
ATOM 1615 C CA . PHE A 1 210 ? -1.019 23.547 10.75 1 94.19 210 PHE A CA 1
ATOM 1616 C C . PHE A 1 210 ? -0.905 24.766 11.656 1 94.19 210 PHE A C 1
ATOM 1618 O O . PHE A 1 210 ? -1.32 25.875 11.281 1 94.19 210 PHE A O 1
ATOM 1625 N N . ASP A 1 211 ? -0.302 24.562 12.781 1 91.75 211 ASP A N 1
ATOM 1626 C CA . ASP A 1 211 ? -0.336 25.562 13.844 1 91.75 211 ASP A CA 1
ATOM 1627 C C . ASP A 1 211 ? 0.672 26.688 13.578 1 91.75 211 ASP A C 1
ATOM 1629 O O . ASP A 1 211 ? 0.699 27.688 14.289 1 91.75 211 ASP A O 1
ATOM 1633 N N . GLN A 1 212 ? 1.387 26.562 12.547 1 88.81 212 GLN A N 1
ATOM 1634 C CA . GLN A 1 212 ? 2.387 27.578 12.266 1 88.81 212 GLN A CA 1
ATOM 1635 C C . GLN A 1 212 ? 1.791 28.719 11.453 1 88.81 212 GLN A C 1
ATOM 1637 O O . GLN A 1 212 ? 2.438 29.75 11.258 1 88.81 212 GLN A O 1
ATOM 1642 N N . LEU A 1 213 ? 0.642 28.609 10.953 1 89.31 213 LEU A N 1
ATOM 1643 C CA . LEU A 1 213 ? -0.046 29.719 10.305 1 89.31 213 LEU A CA 1
ATOM 1644 C C . LEU A 1 213 ? -0.451 30.781 11.328 1 89.31 213 LEU A C 1
ATOM 1646 O O . LEU A 1 213 ? -0.951 30.453 12.406 1 89.31 213 LEU A O 1
ATOM 1650 N N . PRO A 1 214 ? -0.237 32.031 10.953 1 91.62 214 PRO A N 1
ATOM 1651 C CA . PRO A 1 214 ? -0.739 33.094 11.844 1 91.62 214 PRO A CA 1
ATOM 1652 C C . PRO A 1 214 ? -2.242 32.969 12.094 1 91.62 214 PRO A C 1
ATOM 1654 O O . PRO A 1 214 ? -2.994 32.594 11.195 1 91.62 214 PRO A O 1
ATOM 1657 N N . ASP A 1 215 ? -2.586 33.438 13.281 1 91.38 215 ASP A N 1
ATOM 1658 C CA . ASP A 1 215 ? -3.975 33.281 13.711 1 91.38 215 ASP A CA 1
ATOM 1659 C C . ASP A 1 215 ? -4.926 33.969 12.742 1 91.38 215 ASP A C 1
ATOM 1661 O O . ASP A 1 215 ? -5.984 33.438 12.406 1 91.38 215 ASP A O 1
ATOM 1665 N N . ASP A 1 216 ? -4.562 35.125 12.359 1 93.88 216 ASP A N 1
ATOM 1666 C CA . ASP A 1 216 ? -5.43 35.906 11.469 1 93.88 216 ASP A CA 1
ATOM 1667 C C . ASP A 1 216 ? -5.574 35.219 10.117 1 93.88 216 ASP A C 1
ATOM 1669 O O . ASP A 1 216 ? -6.66 35.219 9.523 1 93.88 216 ASP A O 1
ATOM 1673 N N . VAL A 1 217 ? -4.508 34.625 9.664 1 95.25 217 VAL A N 1
ATOM 1674 C CA . VAL A 1 217 ? -4.523 33.875 8.398 1 95.25 217 VAL A CA 1
ATOM 1675 C C . VAL A 1 217 ? -5.391 32.625 8.531 1 95.25 217 VAL A C 1
ATOM 1677 O O . VAL A 1 217 ? -6.234 32.375 7.676 1 95.25 217 VAL A O 1
ATOM 1680 N N . MET A 1 218 ? -5.199 31.969 9.586 1 95.81 218 MET A N 1
ATOM 1681 C CA . MET A 1 218 ? -5.984 30.766 9.836 1 95.81 218 MET A CA 1
ATOM 1682 C C . MET A 1 218 ? -7.477 31.078 9.867 1 95.81 218 MET A C 1
ATOM 1684 O O . MET A 1 218 ? -8.281 30.375 9.273 1 95.81 218 MET A O 1
ATOM 1688 N N . LYS A 1 219 ? -7.801 32.188 10.57 1 95.69 219 LYS A N 1
ATOM 1689 C CA . LYS A 1 219 ? -9.195 32.594 10.664 1 95.69 219 LYS A CA 1
ATOM 1690 C C . LYS A 1 219 ? -9.758 32.969 9.297 1 95.69 219 LYS A C 1
ATOM 1692 O O . LYS A 1 219 ? -10.891 32.625 8.969 1 95.69 219 LYS A O 1
ATOM 1697 N N . SER A 1 220 ? -8.945 33.688 8.617 1 97.56 220 SER A N 1
ATOM 1698 C CA . SER A 1 220 ? -9.375 34.094 7.289 1 97.56 220 SER A CA 1
ATOM 1699 C C . SER A 1 220 ? -9.586 32.906 6.379 1 97.56 220 SER A C 1
ATOM 1701 O O . SER A 1 220 ? -10.586 32.812 5.664 1 97.56 220 SER A O 1
ATOM 1703 N N . LEU A 1 221 ? -8.695 31.953 6.363 1 98 221 LEU A N 1
ATOM 1704 C CA . LEU A 1 221 ? -8.781 30.75 5.551 1 98 221 LEU A CA 1
ATOM 1705 C C . LEU A 1 221 ? -9.992 29.906 5.945 1 98 221 LEU A C 1
ATOM 1707 O O . LEU A 1 221 ? -10.727 29.422 5.082 1 98 221 LEU A O 1
ATOM 1711 N N . TRP A 1 222 ? -10.211 29.828 7.219 1 98.06 222 TRP A N 1
ATOM 1712 C CA . TRP A 1 222 ? -11.352 29.062 7.699 1 98.06 222 TRP A CA 1
ATOM 1713 C C . TRP A 1 222 ? -12.664 29.688 7.25 1 98.06 222 TRP A C 1
ATOM 1715 O O . TRP A 1 222 ? -13.602 28.984 6.852 1 98.06 222 TRP A O 1
ATOM 1725 N N . SER A 1 223 ? -12.711 30.984 7.34 1 98.44 223 SER A N 1
ATOM 1726 C CA . SER A 1 223 ? -13.883 31.719 6.863 1 98.44 223 SER A CA 1
ATOM 1727 C C . SER A 1 223 ? -14.133 31.438 5.383 1 98.44 223 SER A C 1
ATOM 1729 O O . SER A 1 223 ? -15.281 31.328 4.957 1 98.44 223 SER A O 1
ATOM 1731 N N . THR A 1 224 ? -13.062 31.391 4.648 1 98.75 224 THR A N 1
ATOM 1732 C CA . THR A 1 224 ? -13.18 31.062 3.232 1 98.75 224 THR A CA 1
ATOM 1733 C C . THR A 1 224 ? -13.828 29.703 3.041 1 98.75 224 THR A C 1
ATOM 1735 O O . THR A 1 224 ? -14.727 29.547 2.211 1 98.75 224 THR A O 1
ATOM 1738 N N . ALA A 1 225 ? -13.43 28.719 3.773 1 98.88 225 ALA A N 1
ATOM 1739 C CA . ALA A 1 225 ? -13.992 27.375 3.678 1 98.88 225 ALA A CA 1
ATOM 1740 C C . ALA A 1 225 ? -15.477 27.375 4.027 1 98.88 225 ALA A C 1
ATOM 1742 O O . ALA A 1 225 ? -16.297 26.781 3.318 1 98.88 225 ALA A O 1
ATOM 1743 N N . ARG A 1 226 ? -15.812 28.078 5.086 1 98.75 226 ARG A N 1
ATOM 1744 C CA . ARG A 1 226 ? -17.188 28.109 5.547 1 98.75 226 ARG A CA 1
ATOM 1745 C C . ARG A 1 226 ? -18.094 28.812 4.531 1 98.75 226 ARG A C 1
ATOM 1747 O O . ARG A 1 226 ? -19.203 28.344 4.246 1 98.75 226 ARG A O 1
ATOM 1754 N N . ARG A 1 227 ? -17.609 29.859 4.027 1 98.75 227 ARG A N 1
ATOM 1755 C CA . ARG A 1 227 ? -18.359 30.578 3.002 1 98.75 227 ARG A CA 1
ATOM 1756 C C . ARG A 1 227 ? -18.578 29.703 1.774 1 98.75 227 ARG A C 1
ATOM 1758 O O . ARG A 1 227 ? -19.672 29.656 1.22 1 98.75 227 ARG A O 1
ATOM 1765 N N . ALA A 1 228 ? -17.531 29.031 1.375 1 98.88 228 ALA A N 1
ATOM 1766 C CA . ALA A 1 228 ? -17.609 28.156 0.211 1 98.88 228 ALA A CA 1
ATOM 1767 C C . ALA A 1 228 ? -18.609 27.031 0.45 1 98.88 228 ALA A C 1
ATOM 1769 O O . ALA A 1 228 ? -19.312 26.609 -0.47 1 98.88 228 ALA A O 1
ATOM 1770 N N . ALA A 1 229 ? -18.625 26.516 1.655 1 98.81 229 ALA A N 1
ATOM 1771 C CA . ALA A 1 229 ? -19.594 25.484 1.999 1 98.81 229 ALA A CA 1
ATOM 1772 C C . ALA A 1 229 ? -21.016 26.016 1.842 1 98.81 229 ALA A C 1
ATOM 1774 O O . ALA A 1 229 ? -21.875 25.375 1.217 1 98.81 229 ALA A O 1
ATOM 1775 N N . GLU A 1 230 ? -21.219 27.172 2.365 1 98.62 230 GLU A N 1
ATOM 1776 C CA . GLU A 1 230 ? -22.531 27.797 2.256 1 98.62 230 GLU A CA 1
ATOM 1777 C C . GLU A 1 230 ? -22.938 27.984 0.795 1 98.62 230 GLU A C 1
ATOM 1779 O O . GLU A 1 230 ? -24.062 27.672 0.409 1 98.62 230 GLU A O 1
ATOM 1784 N N . GLU A 1 231 ? -22.078 28.5 0.05 1 98.5 231 GLU A N 1
ATOM 1785 C CA . GLU A 1 231 ? -22.328 28.766 -1.364 1 98.5 231 GLU A CA 1
ATOM 1786 C C . GLU A 1 231 ? -22.641 27.469 -2.113 1 98.5 231 GLU A C 1
ATOM 1788 O O . GLU A 1 231 ? -23.359 27.484 -3.113 1 98.5 231 GLU A O 1
ATOM 1793 N N . ALA A 1 232 ? -22.188 26.391 -1.603 1 98.31 232 ALA A N 1
ATOM 1794 C CA . ALA A 1 232 ? -22.406 25.078 -2.229 1 98.31 232 ALA A CA 1
ATOM 1795 C C . ALA A 1 232 ? -23.578 24.359 -1.592 1 98.31 232 ALA A C 1
ATOM 1797 O O . ALA A 1 232 ? -23.766 23.156 -1.803 1 98.31 232 ALA A O 1
ATOM 1798 N N . ASP A 1 233 ? -24.281 24.984 -0.69 1 98.44 233 ASP A N 1
ATOM 1799 C CA . ASP A 1 233 ? -25.469 24.469 -0.007 1 98.44 233 ASP A CA 1
ATOM 1800 C C . ASP A 1 233 ? -25.094 23.328 0.945 1 98.44 233 ASP A C 1
ATOM 1802 O O . ASP A 1 233 ? -25.812 22.344 1.054 1 98.44 233 ASP A O 1
ATOM 1806 N N . ARG A 1 234 ? -23.922 23.438 1.445 1 98.31 234 ARG A N 1
ATOM 1807 C CA . ARG A 1 234 ? -23.484 22.547 2.51 1 98.31 234 ARG A CA 1
ATOM 1808 C C . ARG A 1 234 ? -23.516 23.25 3.863 1 98.31 234 ARG A C 1
ATOM 1810 O O . ARG A 1 234 ? -23.422 24.484 3.932 1 98.31 234 ARG A O 1
ATOM 1817 N N . ASP A 1 235 ? -23.672 22.484 4.895 1 98.44 235 ASP A N 1
ATOM 1818 C CA . ASP A 1 235 ? -23.688 23.047 6.246 1 98.44 235 ASP A CA 1
ATOM 1819 C C . ASP A 1 235 ? -22.281 23.438 6.699 1 98.44 235 ASP A C 1
ATOM 1821 O O . ASP A 1 235 ? -21.453 22.562 6.961 1 98.44 235 ASP A O 1
ATOM 1825 N N . PRO A 1 236 ? -22.016 24.672 6.82 1 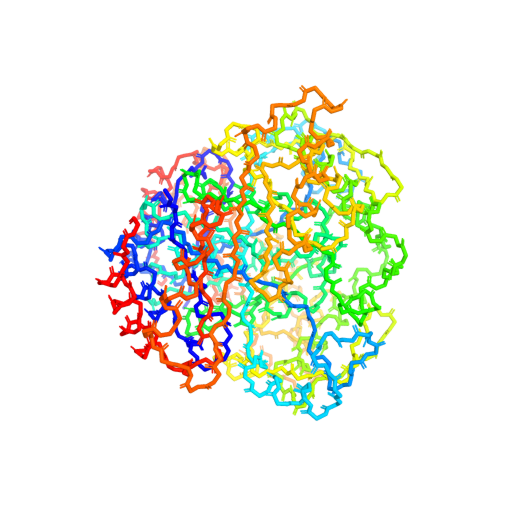98.38 236 PRO A N 1
ATOM 1826 C CA . PRO A 1 236 ? -20.672 25.078 7.242 1 98.38 236 PRO A CA 1
ATOM 1827 C C . PRO A 1 236 ? -20.312 24.562 8.633 1 98.38 236 PRO A C 1
ATOM 1829 O O . PRO A 1 236 ? -19.125 24.359 8.93 1 98.38 236 PRO A O 1
ATOM 1832 N N . ASP A 1 237 ? -21.281 24.25 9.461 1 97.81 237 ASP A N 1
ATOM 1833 C CA . ASP A 1 237 ? -21.031 23.781 10.828 1 97.81 237 ASP A CA 1
ATOM 1834 C C . ASP A 1 237 ? -20.625 22.312 10.844 1 97.81 237 ASP A C 1
ATOM 1836 O O . ASP A 1 237 ? -20.141 21.812 11.859 1 97.81 237 ASP A O 1
ATOM 1840 N N . ALA A 1 238 ? -20.781 21.672 9.711 1 98 238 ALA A N 1
ATOM 1841 C CA . ALA A 1 238 ? -20.391 20.266 9.617 1 98 238 ALA A CA 1
ATOM 1842 C C . ALA A 1 238 ? -18.906 20.141 9.289 1 98 238 ALA A C 1
ATOM 1844 O O . ALA A 1 238 ? -18.328 19.047 9.43 1 98 238 ALA A O 1
ATOM 1845 N N . LEU A 1 239 ? -18.297 21.234 8.812 1 98.56 239 LEU A N 1
ATOM 1846 C CA . LEU A 1 239 ? -16.859 21.203 8.508 1 98.56 239 LEU A CA 1
ATOM 1847 C C . LEU A 1 239 ? -16.031 21.031 9.773 1 98.56 239 LEU A C 1
ATOM 1849 O O . LEU A 1 239 ? -16.297 21.688 10.781 1 98.56 239 LEU A O 1
ATOM 1853 N N . ARG A 1 240 ? -15.086 20.188 9.656 1 98.69 240 ARG A N 1
ATOM 1854 C CA . ARG A 1 240 ? -14.188 19.953 10.789 1 98.69 240 ARG A CA 1
ATOM 1855 C C . ARG A 1 240 ? -12.852 20.641 10.562 1 98.69 240 ARG A C 1
ATOM 1857 O O . ARG A 1 240 ? -12.312 20.625 9.453 1 98.69 240 ARG A O 1
ATOM 1864 N N . LYS A 1 241 ? -12.422 21.297 11.609 1 98.31 241 LYS A N 1
ATOM 1865 C CA . LYS A 1 241 ? -11.109 21.938 11.617 1 98.31 241 LYS A CA 1
ATOM 1866 C C . LYS A 1 241 ? -10.094 21.094 12.391 1 98.31 241 LYS A C 1
ATOM 1868 O O . LYS A 1 241 ? -10.195 20.953 13.617 1 98.31 241 LYS A O 1
ATOM 1873 N N . ILE A 1 242 ? -9.188 20.5 11.648 1 98.69 242 ILE A N 1
ATOM 1874 C CA . ILE A 1 242 ? -8.102 19.719 12.25 1 98.69 242 ILE A CA 1
ATOM 1875 C C . ILE A 1 242 ? -6.805 20.531 12.195 1 98.69 242 ILE A C 1
ATOM 1877 O O . ILE A 1 242 ? -6.453 21.078 11.148 1 98.69 242 ILE A O 1
ATOM 1881 N N . VAL A 1 243 ? -6.062 20.594 13.32 1 98.31 243 VAL A N 1
ATOM 1882 C CA . VAL A 1 243 ? -4.812 21.344 13.336 1 98.31 243 VAL A CA 1
ATOM 1883 C C . VAL A 1 243 ? -3.662 20.438 13.758 1 98.31 243 VAL A C 1
ATOM 1885 O O . VAL A 1 243 ? -3.711 19.812 14.828 1 98.31 243 VAL A O 1
ATOM 1888 N N . ARG A 1 244 ? -2.688 20.375 12.914 1 97.88 244 ARG A N 1
ATOM 1889 C CA . ARG A 1 244 ? -1.459 19.625 13.188 1 97.88 244 ARG A CA 1
ATOM 1890 C C . ARG A 1 244 ? -0.435 20.5 13.898 1 97.88 244 ARG A C 1
ATOM 1892 O O . ARG A 1 244 ? -0.211 21.656 13.5 1 97.88 244 ARG A O 1
ATOM 1899 N N . VAL A 1 245 ? 0.148 19.969 14.906 1 97.62 245 VAL A N 1
ATOM 1900 C CA . VAL A 1 245 ? 1.229 20.594 15.648 1 97.62 245 VAL A CA 1
ATOM 1901 C C . VAL A 1 245 ? 2.486 19.734 15.578 1 97.62 245 VAL A C 1
ATOM 1903 O O . VAL A 1 245 ? 2.486 18.594 16.016 1 97.62 245 VAL A O 1
ATOM 1906 N N . ASN A 1 246 ? 3.559 20.266 15.016 1 95.5 246 ASN A N 1
ATOM 1907 C CA . ASN A 1 246 ? 4.844 19.578 14.984 1 95.5 246 ASN A CA 1
ATOM 1908 C C . ASN A 1 246 ? 5.73 19.984 16.156 1 95.5 246 ASN A C 1
ATOM 1910 O O . ASN A 1 246 ? 6.066 21.156 16.312 1 95.5 246 ASN A O 1
ATOM 1914 N N . GLY A 1 247 ? 6.051 19.047 16.938 1 95.94 247 GLY A N 1
ATOM 1915 C CA . GLY A 1 247 ? 7.023 19.344 17.984 1 95.94 247 GLY A CA 1
ATOM 1916 C C . GLY A 1 247 ? 8.375 19.75 17.438 1 95.94 247 GLY A C 1
ATOM 1917 O O . GLY A 1 247 ? 8.828 19.219 16.422 1 95.94 247 GLY A O 1
ATOM 1918 N N . GLU A 1 248 ? 9.031 20.625 18.109 1 94.19 248 GLU A N 1
ATOM 1919 C CA . GLU A 1 248 ? 10.352 21.094 17.719 1 94.19 248 GLU A CA 1
ATOM 1920 C C . GLU A 1 248 ? 11.453 20.359 18.484 1 94.19 248 GLU A C 1
ATOM 1922 O O . GLU A 1 248 ? 11.203 19.812 19.562 1 94.19 248 GLU A O 1
ATOM 1927 N N . PRO A 1 249 ? 12.664 20.422 17.844 1 92.31 249 PRO A N 1
ATOM 1928 C CA . PRO A 1 249 ? 13.766 19.812 18.594 1 92.31 249 PRO A CA 1
ATOM 1929 C C . PRO A 1 249 ? 13.945 20.438 19.984 1 92.31 249 PRO A C 1
ATOM 1931 O O . PRO A 1 249 ? 14.031 21.656 20.109 1 92.31 249 PRO A O 1
ATOM 1934 N N . GLY A 1 250 ? 13.961 19.609 20.969 1 94.25 250 GLY A N 1
ATOM 1935 C CA . GLY A 1 250 ? 14.227 20.047 22.328 1 94.25 250 GLY A CA 1
ATOM 1936 C C . GLY A 1 250 ? 13.008 20.672 23 1 94.25 250 GLY A C 1
ATOM 1937 O O . GLY A 1 250 ? 13.07 21.062 24.156 1 94.25 250 GLY A O 1
ATOM 1938 N N . GLU A 1 251 ? 11.906 20.766 22.281 1 97.38 251 GLU A N 1
ATOM 1939 C CA . GLU A 1 251 ? 10.695 21.344 22.859 1 97.38 251 GLU A CA 1
ATOM 1940 C C . GLU A 1 251 ? 10.133 20.469 23.969 1 97.38 251 GLU A C 1
ATOM 1942 O O . GLU A 1 251 ? 10.094 19.25 23.844 1 97.38 251 GLU A O 1
ATOM 1947 N N . SER A 1 252 ? 9.711 21.078 25.031 1 97.44 252 SER A N 1
ATOM 1948 C CA . SER A 1 252 ? 9.164 20.328 26.156 1 97.44 252 SER A CA 1
ATOM 1949 C C . SER A 1 252 ? 7.73 19.891 25.875 1 97.44 252 SER A C 1
ATOM 1951 O O . SER A 1 252 ? 7.004 20.547 25.125 1 97.44 252 SER A O 1
ATOM 1953 N N . VAL A 1 253 ? 7.332 18.828 26.562 1 97.69 253 VAL A N 1
ATOM 1954 C CA . VAL A 1 253 ? 5.973 18.312 26.438 1 97.69 253 VAL A CA 1
ATOM 1955 C C . VAL A 1 253 ? 4.977 19.359 26.922 1 97.69 253 VAL A C 1
ATOM 1957 O O . VAL A 1 253 ? 3.904 19.531 26.344 1 97.69 253 VAL A O 1
ATOM 1960 N N . SER A 1 254 ? 5.363 20.062 27.969 1 97.25 254 SER A N 1
ATOM 1961 C CA . SER A 1 254 ? 4.488 21.094 28.516 1 97.25 254 SER A CA 1
ATOM 1962 C C . SER A 1 254 ? 4.223 22.188 27.484 1 97.25 254 SER A C 1
ATOM 1964 O O . SER A 1 254 ? 3.088 22.641 27.344 1 97.25 254 SER A O 1
ATOM 1966 N N . HIS A 1 255 ? 5.215 22.594 26.828 1 97.81 255 HIS A N 1
ATOM 1967 C CA . HIS A 1 255 ? 5.051 23.625 25.812 1 97.81 255 HIS A CA 1
ATOM 1968 C C . HIS A 1 255 ? 4.199 23.125 24.656 1 97.81 255 HIS A C 1
ATOM 1970 O O . HIS A 1 255 ? 3.34 23.859 24.156 1 97.81 255 HIS A O 1
ATOM 1976 N N . ILE A 1 256 ? 4.43 21.922 24.203 1 97.94 256 ILE A N 1
ATOM 1977 C CA . ILE A 1 256 ? 3.621 21.312 23.141 1 97.94 256 ILE A CA 1
ATOM 1978 C C . ILE A 1 256 ? 2.16 21.266 23.578 1 97.94 256 ILE A C 1
ATOM 1980 O O . ILE A 1 256 ? 1.261 21.609 22.812 1 97.94 256 ILE A O 1
ATOM 1984 N N . ALA A 1 257 ? 1.94 20.859 24.812 1 97.81 257 ALA A N 1
ATOM 1985 C CA . ALA A 1 257 ? 0.584 20.797 25.359 1 97.81 257 ALA A CA 1
ATOM 1986 C C . ALA A 1 257 ? -0.093 22.156 25.312 1 97.81 257 ALA A C 1
ATOM 1988 O O . ALA A 1 257 ? -1.28 22.266 25 1 97.81 257 ALA A O 1
ATOM 1989 N N . ASP A 1 258 ? 0.654 23.172 25.641 1 97.06 258 ASP A N 1
ATOM 1990 C CA . ASP A 1 258 ? 0.121 24.531 25.609 1 97.06 258 ASP A CA 1
ATOM 1991 C C . ASP A 1 258 ? -0.279 24.922 24.188 1 97.06 258 ASP A C 1
ATOM 1993 O O . ASP A 1 258 ? -1.317 25.562 23.984 1 97.06 258 ASP A O 1
ATOM 1997 N N . ARG A 1 259 ? 0.55 24.594 23.25 1 97.12 259 ARG A N 1
ATOM 1998 C CA . ARG A 1 259 ? 0.255 24.891 21.844 1 97.12 259 ARG A CA 1
ATOM 1999 C C . ARG A 1 259 ? -1.007 24.172 21.391 1 97.12 259 ARG A C 1
ATOM 2001 O O . ARG A 1 259 ? -1.846 24.766 20.703 1 97.12 259 ARG A O 1
ATOM 2008 N N . LEU A 1 260 ? -1.136 22.906 21.766 1 97.81 260 LEU A N 1
ATOM 2009 C CA . LEU A 1 260 ? -2.326 22.141 21.438 1 97.81 260 LEU A CA 1
ATOM 2010 C C . LEU A 1 260 ? -3.572 22.766 22.062 1 97.81 260 LEU A C 1
ATOM 2012 O O . LEU A 1 260 ? -4.59 22.938 21.391 1 97.81 260 LEU A O 1
ATOM 2016 N N . ALA A 1 261 ? -3.477 23.141 23.312 1 96.94 261 ALA A N 1
ATOM 2017 C CA . ALA A 1 261 ? -4.598 23.75 24.016 1 96.94 261 ALA A CA 1
ATOM 2018 C C . ALA A 1 261 ? -5.031 25.047 23.359 1 96.94 261 ALA A C 1
ATOM 2020 O O . ALA A 1 261 ? -6.223 25.359 23.281 1 96.94 261 ALA A O 1
ATOM 2021 N N . ARG A 1 262 ? -4.098 25.781 22.906 1 96.06 262 ARG A N 1
ATOM 2022 C CA . ARG A 1 262 ? -4.398 27.047 22.234 1 96.06 262 ARG A CA 1
ATOM 2023 C C . ARG A 1 262 ? -5.23 26.797 20.969 1 96.06 262 ARG A C 1
ATOM 2025 O O . ARG A 1 262 ? -6.152 27.562 20.688 1 96.06 262 ARG A O 1
ATOM 2032 N N . GLN A 1 263 ? -4.855 25.734 20.203 1 96.75 263 GLN A N 1
ATOM 2033 C CA . GLN A 1 263 ? -5.609 25.422 19 1 96.75 263 GLN A CA 1
ATOM 2034 C C . GLN A 1 263 ? -7.043 25.016 19.328 1 96.75 263 GLN A C 1
ATOM 2036 O O . GLN A 1 263 ? -7.977 25.375 18.609 1 96.75 263 GLN A O 1
ATOM 2041 N N . VAL A 1 264 ? -7.207 24.328 20.391 1 96.56 264 VAL A N 1
ATOM 2042 C CA . VAL A 1 264 ? -8.531 23.922 20.844 1 96.56 264 VAL A CA 1
ATOM 2043 C C . VAL A 1 264 ? -9.352 25.172 21.203 1 96.56 264 VAL A C 1
ATOM 2045 O O . VAL A 1 264 ? -10.508 25.297 20.781 1 96.56 264 VAL A O 1
ATOM 2048 N N . ASP A 1 265 ? -8.734 26.031 21.938 1 95.25 265 ASP A N 1
ATOM 2049 C CA . ASP A 1 265 ? -9.391 27.281 22.344 1 95.25 265 ASP A CA 1
ATOM 2050 C C . ASP A 1 265 ? -9.797 28.094 21.125 1 95.25 265 ASP A C 1
ATOM 2052 O O . ASP A 1 265 ? -10.805 28.812 21.156 1 95.25 265 ASP A O 1
ATOM 2056 N N . GLU A 1 266 ? -9.023 27.922 20.109 1 94.69 266 GLU A N 1
ATOM 2057 C CA . GLU A 1 266 ? -9.266 28.703 18.891 1 94.69 266 GLU A CA 1
ATOM 2058 C C . GLU A 1 266 ? -10.25 27.984 17.969 1 94.69 266 GLU A C 1
ATOM 2060 O O . GLU A 1 266 ? -10.477 28.422 16.828 1 94.69 266 GLU A O 1
ATOM 2065 N N . GLY A 1 267 ? -10.773 26.859 18.422 1 95.12 267 GLY A N 1
ATOM 2066 C CA . GLY A 1 267 ? -11.922 26.297 17.719 1 95.12 267 GLY A CA 1
ATOM 2067 C C . GLY A 1 267 ? -11.57 25.062 16.906 1 95.12 267 GLY A C 1
ATOM 2068 O O . GLY A 1 267 ? -12.344 24.656 16.047 1 95.12 267 GLY A O 1
ATOM 2069 N N . ALA A 1 268 ? -10.43 24.469 17.094 1 97.38 268 ALA A N 1
ATOM 2070 C CA . ALA A 1 268 ? -10.125 23.203 16.422 1 97.38 268 ALA A CA 1
ATOM 2071 C C . ALA A 1 268 ? -11.047 22.094 16.906 1 97.38 268 ALA A C 1
ATOM 2073 O O . ALA A 1 268 ? -11.383 22.016 18.094 1 97.38 268 ALA A O 1
ATOM 2074 N N . ASP A 1 269 ? -11.516 21.266 15.961 1 98.25 269 ASP A N 1
ATOM 2075 C CA . ASP A 1 269 ? -12.312 20.078 16.312 1 98.25 269 ASP A CA 1
ATOM 2076 C C . ASP A 1 269 ? -11.414 18.906 16.656 1 98.25 269 ASP A C 1
ATOM 2078 O O . ASP A 1 269 ? -11.844 17.969 17.328 1 98.25 269 ASP A O 1
ATOM 2082 N N . GLU A 1 270 ? -10.227 18.938 16.141 1 98.5 270 GLU A N 1
ATOM 2083 C CA . GLU A 1 270 ? -9.195 17.938 16.391 1 98.5 270 GLU A CA 1
ATOM 2084 C C . GLU A 1 270 ? -7.805 18.547 16.344 1 98.5 270 GLU A C 1
ATOM 2086 O O . GLU A 1 270 ? -7.527 19.406 15.5 1 98.5 270 GLU A O 1
ATOM 2091 N N . VAL A 1 271 ? -6.996 18.156 17.266 1 98.44 271 VAL A N 1
ATOM 2092 C CA . VAL A 1 271 ? -5.574 18.469 17.203 1 98.44 271 VAL A CA 1
ATOM 2093 C C . VAL A 1 271 ? -4.758 17.188 17.109 1 98.44 271 VAL A C 1
ATOM 2095 O O . VAL A 1 271 ? -5.117 16.172 17.703 1 98.44 271 VAL A O 1
ATOM 2098 N N . MET A 1 272 ? -3.773 17.219 16.328 1 98 272 MET A N 1
ATOM 2099 C CA . MET A 1 272 ? -2.861 16.078 16.25 1 98 272 MET A CA 1
ATOM 2100 C C . MET A 1 272 ? -1.41 16.531 16.344 1 98 272 MET A C 1
ATOM 2102 O O . MET A 1 272 ? -1.061 17.609 15.852 1 98 272 MET A O 1
ATOM 2106 N N . VAL A 1 273 ? -0.592 15.758 16.953 1 98.19 273 VAL A N 1
ATOM 2107 C CA . VAL A 1 273 ? 0.798 16.125 17.188 1 98.19 273 VAL A CA 1
ATOM 2108 C C . VAL A 1 273 ? 1.729 15.148 16.484 1 98.19 273 VAL A C 1
ATOM 2110 O O . VAL A 1 273 ? 1.445 13.953 16.422 1 98.19 273 VAL A O 1
ATOM 2113 N N . ASP A 1 274 ? 2.729 15.609 15.891 1 96.44 274 ASP A N 1
ATOM 2114 C CA . ASP A 1 274 ? 3.846 14.852 15.336 1 96.44 274 ASP A CA 1
ATOM 2115 C C . ASP A 1 274 ? 5.133 15.125 16.109 1 96.44 274 ASP A C 1
ATOM 2117 O O . ASP A 1 274 ? 5.59 16.266 16.188 1 96.44 274 ASP A O 1
ATOM 2121 N N . LEU A 1 275 ? 5.777 14.117 16.625 1 95.44 275 LEU A N 1
ATOM 2122 C CA . LEU A 1 275 ? 6.922 14.266 17.516 1 95.44 275 LEU A CA 1
ATOM 2123 C C . LEU A 1 275 ? 8.211 13.82 16.828 1 95.44 275 LEU A C 1
ATOM 2125 O O . LEU A 1 275 ? 9.219 13.57 17.5 1 95.44 275 LEU A O 1
ATOM 2129 N N . VAL A 1 276 ? 8.195 13.742 15.523 1 91.69 276 VAL A N 1
ATOM 2130 C CA . VAL A 1 276 ? 9.289 13.18 14.75 1 91.69 276 VAL A CA 1
ATOM 2131 C C . VAL A 1 276 ? 10.562 14 14.977 1 91.69 276 VAL A C 1
ATOM 2133 O O . VAL A 1 276 ? 11.664 13.453 15.016 1 91.69 276 VAL A O 1
ATOM 2136 N N . PHE A 1 277 ? 10.414 15.289 15.203 1 91.75 277 PHE A N 1
ATOM 2137 C CA . PHE A 1 277 ? 11.578 16.156 15.328 1 91.75 277 PHE A CA 1
ATOM 2138 C C . PHE A 1 277 ? 11.984 16.312 16.797 1 91.75 277 PHE A C 1
ATOM 2140 O O . PHE A 1 277 ? 13.062 16.828 17.094 1 91.75 277 PHE A O 1
ATOM 2147 N N . THR A 1 278 ? 11.141 15.898 17.672 1 94 278 THR A N 1
ATOM 2148 C CA . THR A 1 278 ? 11.344 16.109 19.094 1 94 278 THR A CA 1
ATOM 2149 C C . THR A 1 278 ? 12.023 14.906 19.734 1 94 278 THR A C 1
ATOM 2151 O O . THR A 1 278 ? 12.914 15.055 20.578 1 94 278 THR A O 1
ATOM 2154 N N . TYR A 1 279 ? 11.547 13.711 19.281 1 92.38 279 TYR A N 1
ATOM 2155 C CA . TYR A 1 279 ? 12.031 12.477 19.891 1 92.38 279 TYR A CA 1
ATOM 2156 C C . TYR A 1 279 ? 12.445 11.469 18.828 1 92.38 279 TYR A C 1
ATOM 2158 O O . TYR A 1 279 ? 11.734 11.273 17.844 1 92.38 279 TYR A O 1
ATOM 2166 N N . LYS A 1 280 ? 13.539 10.719 19.141 1 87.5 280 LYS A N 1
ATOM 2167 C CA . LYS A 1 280 ? 14.133 9.844 18.125 1 87.5 280 LYS A CA 1
ATOM 2168 C C . LYS A 1 280 ? 13.656 8.406 18.312 1 87.5 280 LYS A C 1
ATOM 2170 O O . LYS A 1 280 ? 13.633 7.633 17.344 1 87.5 280 LYS A O 1
ATOM 2175 N N . THR A 1 281 ? 13.289 8.117 19.516 1 89.88 281 THR A N 1
ATOM 2176 C CA . THR A 1 281 ? 12.984 6.711 19.766 1 89.88 281 THR A CA 1
ATOM 2177 C C . THR A 1 281 ? 11.5 6.523 20.062 1 89.88 281 THR A C 1
ATOM 2179 O O . THR A 1 281 ? 10.82 7.469 20.469 1 89.88 281 THR A O 1
ATOM 2182 N N . ILE A 1 282 ? 11.055 5.34 19.891 1 92.19 282 ILE A N 1
ATOM 2183 C CA . ILE A 1 282 ? 9.664 5 20.156 1 92.19 282 ILE A CA 1
ATOM 2184 C C . ILE A 1 282 ? 9.359 5.148 21.641 1 92.19 282 ILE A C 1
ATOM 2186 O O . ILE A 1 282 ? 8.266 5.59 22.016 1 92.19 282 ILE A O 1
ATOM 2190 N N . ASP A 1 283 ? 10.32 4.758 22.469 1 93.69 283 ASP A N 1
ATOM 2191 C CA . ASP A 1 283 ? 10.117 4.867 23.906 1 93.69 283 ASP A CA 1
ATOM 2192 C C . ASP A 1 283 ? 9.922 6.324 24.328 1 93.69 283 ASP A C 1
ATOM 2194 O O . ASP A 1 283 ? 9.047 6.629 25.141 1 93.69 283 ASP A O 1
ATOM 2198 N N . GLU A 1 284 ? 10.703 7.164 23.75 1 95 284 GLU A N 1
ATOM 2199 C CA . GLU A 1 284 ? 10.578 8.586 24.047 1 95 284 GLU A CA 1
ATOM 2200 C C . GLU A 1 284 ? 9.227 9.133 23.578 1 95 284 GLU A C 1
ATOM 2202 O O . GLU A 1 284 ? 8.594 9.93 24.281 1 95 284 GLU A O 1
ATOM 2207 N N . ARG A 1 285 ? 8.805 8.688 22.469 1 95.5 285 ARG A N 1
ATOM 2208 C CA . ARG A 1 285 ? 7.535 9.141 21.922 1 95.5 285 ARG A CA 1
ATOM 2209 C C . ARG A 1 285 ? 6.363 8.625 22.75 1 95.5 285 ARG A C 1
ATOM 2211 O O . ARG A 1 285 ? 5.391 9.344 22.969 1 95.5 285 ARG A O 1
ATOM 2218 N N . LEU A 1 286 ? 6.477 7.391 23.172 1 96.62 286 LEU A N 1
ATOM 2219 C CA . LEU A 1 286 ? 5.426 6.816 24 1 96.62 286 LEU A CA 1
ATOM 2220 C C . LEU A 1 286 ? 5.352 7.531 25.344 1 96.62 286 LEU A C 1
ATOM 2222 O O . LEU A 1 286 ? 4.258 7.812 25.844 1 96.62 286 LEU A O 1
ATOM 2226 N N . ASP A 1 287 ? 6.504 7.824 25.906 1 97.56 287 ASP A N 1
ATOM 2227 C CA . ASP A 1 287 ? 6.543 8.586 27.156 1 97.56 287 ASP A CA 1
ATOM 2228 C C . ASP A 1 287 ? 5.902 9.961 26.984 1 97.56 287 ASP A C 1
ATOM 2230 O O . ASP A 1 287 ? 5.09 10.383 27.812 1 97.56 287 ASP A O 1
ATOM 2234 N N . ALA A 1 288 ? 6.262 10.617 25.953 1 98.06 288 ALA A N 1
ATOM 2235 C CA . ALA A 1 288 ? 5.703 11.93 25.656 1 98.06 288 ALA A CA 1
ATOM 2236 C C . ALA A 1 288 ? 4.191 11.844 25.438 1 98.06 288 ALA A C 1
ATOM 2238 O O . ALA A 1 288 ? 3.447 12.727 25.875 1 98.06 288 ALA A O 1
ATOM 2239 N N . ALA A 1 289 ? 3.758 10.828 24.734 1 98.06 289 ALA A N 1
ATOM 2240 C CA . ALA A 1 289 ? 2.332 10.633 24.484 1 98.06 289 ALA A CA 1
ATOM 2241 C C . ALA A 1 289 ? 1.556 10.508 25.781 1 98.06 289 ALA A C 1
ATOM 2243 O O . ALA A 1 289 ? 0.476 11.086 25.938 1 98.06 289 ALA A O 1
ATOM 2244 N N . GLU A 1 290 ? 2.094 9.742 26.672 1 98.31 290 GLU A N 1
ATOM 2245 C CA . GLU A 1 290 ? 1.458 9.578 27.984 1 98.31 290 GLU A CA 1
ATOM 2246 C C . GLU A 1 290 ? 1.398 10.906 28.734 1 98.31 290 GLU A C 1
ATOM 2248 O O . GLU A 1 290 ? 0.366 11.25 29.312 1 98.31 290 GLU A O 1
ATOM 2253 N N . ARG A 1 291 ? 2.484 11.633 28.719 1 98.12 291 ARG A N 1
ATOM 2254 C CA . ARG A 1 291 ? 2.559 12.914 29.406 1 98.12 291 ARG A CA 1
ATOM 2255 C C . ARG A 1 291 ? 1.602 13.93 28.797 1 98.12 291 ARG A C 1
ATOM 2257 O O . ARG A 1 291 ? 0.987 14.727 29.5 1 98.12 291 ARG A O 1
ATOM 2264 N N . LEU A 1 292 ? 1.481 13.906 27.5 1 98.5 292 LEU A N 1
ATOM 2265 C CA . LEU A 1 292 ? 0.552 14.797 26.812 1 98.5 292 LEU A CA 1
ATOM 2266 C C . LEU A 1 292 ? -0.888 14.492 27.219 1 98.5 292 LEU A C 1
ATOM 2268 O O . LEU A 1 292 ? -1.685 15.406 27.438 1 98.5 292 LEU A O 1
ATOM 2272 N N . MET A 1 293 ? -1.183 13.227 27.281 1 97.31 293 MET A N 1
ATOM 2273 C CA . MET A 1 293 ? -2.535 12.828 27.672 1 97.31 293 MET A CA 1
ATOM 2274 C C . MET A 1 293 ? -2.857 13.297 29.078 1 97.31 293 MET A C 1
ATOM 2276 O O . MET A 1 293 ? -3.977 13.734 29.359 1 97.31 293 MET A O 1
ATOM 2280 N N . HIS A 1 294 ? -1.89 13.242 29.938 1 95.75 294 HIS A N 1
ATOM 2281 C CA . HIS A 1 294 ? -2.078 13.664 31.312 1 95.75 294 HIS A CA 1
ATOM 2282 C C . HIS A 1 294 ? -2.287 15.172 31.406 1 95.75 294 HIS A C 1
ATOM 2284 O O . HIS A 1 294 ? -2.932 15.656 32.344 1 95.75 294 HIS A O 1
ATOM 2290 N N . ARG A 1 295 ? -1.798 15.891 30.453 1 94.69 295 ARG A N 1
ATOM 2291 C CA . ARG A 1 295 ? -1.866 17.344 30.469 1 94.69 295 ARG A CA 1
ATOM 2292 C C . ARG A 1 295 ? -3.07 17.844 29.672 1 94.69 295 ARG A C 1
ATOM 2294 O O . ARG A 1 295 ? -3.357 19.047 29.672 1 94.69 295 ARG A O 1
ATOM 2301 N N . LYS A 1 296 ? -3.639 16.922 28.969 1 93 296 LYS A N 1
ATOM 2302 C CA . LYS A 1 296 ? -4.809 17.281 28.172 1 93 296 LYS A CA 1
ATOM 2303 C C . LYS A 1 296 ? -5.887 17.938 29.031 1 93 296 LYS A C 1
ATOM 2305 O O . LYS A 1 296 ? -6.293 17.375 30.047 1 93 296 LYS A O 1
ATOM 2310 N N . THR A 1 297 ? -6.312 19.125 28.688 1 87.81 297 THR A N 1
ATOM 2311 C CA . THR A 1 297 ? -7.254 19.859 29.531 1 87.81 297 THR A CA 1
ATOM 2312 C C . THR A 1 297 ? -8.602 20 28.828 1 87.81 297 THR A C 1
ATOM 2314 O O . THR A 1 297 ? -9.523 20.625 29.359 1 87.81 297 THR A O 1
ATOM 2317 N N . TRP A 1 298 ? -8.695 19.562 27.75 1 85.56 298 TRP A N 1
ATOM 2318 C CA . TRP A 1 298 ? -9.93 19.719 26.984 1 85.56 298 TRP A CA 1
ATOM 2319 C C . TRP A 1 298 ? -10.711 18.406 26.953 1 85.56 298 TRP A C 1
ATOM 2321 O O . TRP A 1 298 ? -10.156 17.344 27.172 1 85.56 298 TRP A O 1
ATOM 2331 N N . MET B 1 1 ? 10.641 -28.859 1.301 1 93.5 1 MET B N 1
ATOM 2332 C CA . MET B 1 1 ? 9.523 -28.453 0.464 1 93.5 1 MET B CA 1
ATOM 2333 C C . MET B 1 1 ? 8.578 -27.531 1.235 1 93.5 1 MET B C 1
ATOM 2335 O O . MET B 1 1 ? 8.172 -27.859 2.355 1 93.5 1 MET B O 1
ATOM 2339 N N . LYS B 1 2 ? 8.336 -26.391 0.642 1 97.75 2 LYS B N 1
ATOM 2340 C CA . LYS B 1 2 ? 7.492 -25.422 1.313 1 97.75 2 LYS B CA 1
ATOM 2341 C C . LYS B 1 2 ? 6.047 -25.516 0.839 1 97.75 2 LYS B C 1
ATOM 2343 O O . LYS B 1 2 ? 5.785 -25.969 -0.277 1 97.75 2 LYS B O 1
ATOM 2348 N N . PHE B 1 3 ? 5.199 -25.172 1.691 1 98.69 3 PHE B N 1
ATOM 2349 C CA . PHE B 1 3 ? 3.766 -25.203 1.432 1 98.69 3 PHE B CA 1
ATOM 2350 C C . PHE B 1 3 ? 3.115 -23.875 1.766 1 98.69 3 PHE B C 1
ATOM 2352 O O . PHE B 1 3 ? 3.244 -23.375 2.887 1 98.69 3 PHE B O 1
ATOM 2359 N N . GLY B 1 4 ? 2.453 -23.25 0.735 1 98.62 4 GLY B N 1
ATOM 2360 C CA . GLY B 1 4 ? 1.839 -21.953 0.919 1 98.62 4 GLY B CA 1
ATOM 2361 C C . GLY B 1 4 ? 0.358 -21.938 0.589 1 98.62 4 GLY B C 1
ATOM 2362 O O . GLY B 1 4 ? -0.165 -22.891 0.015 1 98.62 4 GLY B O 1
ATOM 2363 N N . MET B 1 5 ? -0.308 -20.922 0.957 1 98.5 5 MET B N 1
ATOM 2364 C CA . MET B 1 5 ? -1.729 -20.734 0.676 1 98.5 5 MET B CA 1
ATOM 2365 C C . MET B 1 5 ? -2.039 -19.266 0.382 1 98.5 5 MET B C 1
ATOM 2367 O O . MET B 1 5 ? -1.453 -18.375 0.989 1 98.5 5 MET B O 1
ATOM 2371 N N . ALA B 1 6 ? -2.975 -19.062 -0.483 1 97.5 6 ALA B N 1
ATOM 2372 C CA . ALA B 1 6 ? -3.426 -17.719 -0.794 1 97.5 6 ALA B CA 1
ATOM 2373 C C . ALA B 1 6 ? -4.211 -17.125 0.37 1 97.5 6 ALA B C 1
ATOM 2375 O O . ALA B 1 6 ? -5.016 -17.812 1.003 1 97.5 6 ALA B O 1
ATOM 2376 N N . LEU B 1 7 ? -3.998 -15.82 0.645 1 97 7 LEU B N 1
ATOM 2377 C CA . LEU B 1 7 ? -4.832 -15.07 1.571 1 97 7 LEU B CA 1
ATOM 2378 C C . LEU B 1 7 ? -6.27 -14.984 1.063 1 97 7 LEU B C 1
ATOM 2380 O O . LEU B 1 7 ? -6.512 -15.094 -0.139 1 97 7 LEU B O 1
ATOM 2384 N N . PRO B 1 8 ? -7.184 -14.836 1.97 1 94 8 PRO B N 1
ATOM 2385 C CA . PRO B 1 8 ? -8.562 -14.609 1.536 1 94 8 PRO B CA 1
ATOM 2386 C C . PRO B 1 8 ? -8.781 -13.203 0.966 1 94 8 PRO B C 1
ATOM 2388 O O . PRO B 1 8 ? -9.539 -12.414 1.532 1 94 8 PRO B O 1
ATOM 2391 N N . GLN B 1 9 ? -8.203 -12.953 -0.151 1 93.62 9 GLN B N 1
ATOM 2392 C CA . GLN B 1 9 ? -8.117 -11.641 -0.768 1 93.62 9 GLN B CA 1
ATOM 2393 C C . GLN B 1 9 ? -9.344 -11.352 -1.633 1 93.62 9 GLN B C 1
ATOM 2395 O O . GLN B 1 9 ? -9.742 -10.195 -1.794 1 93.62 9 GLN B O 1
ATOM 2400 N N . TYR B 1 10 ? -9.914 -12.414 -2.152 1 89.19 10 TYR B N 1
ATOM 2401 C CA . TYR B 1 10 ? -10.984 -12.297 -3.135 1 89.19 10 TYR B CA 1
ATOM 2402 C C . TYR B 1 10 ? -12.289 -12.867 -2.588 1 89.19 10 TYR B C 1
ATOM 2404 O O . TYR B 1 10 ? -12.281 -13.844 -1.84 1 89.19 10 TYR B O 1
ATOM 2412 N N . GLY B 1 11 ? -13.336 -12.188 -3.033 1 80.19 11 GLY B N 1
ATOM 2413 C CA . GLY B 1 11 ? -14.648 -12.75 -2.754 1 80.19 11 GLY B CA 1
ATOM 2414 C C . GLY B 1 11 ? -15.156 -12.414 -1.366 1 80.19 11 GLY B C 1
ATOM 2415 O O . GLY B 1 11 ? -14.648 -11.492 -0.72 1 80.19 11 GLY B O 1
ATOM 2416 N N . PRO B 1 12 ? -16.109 -13.094 -0.945 1 72.5 12 PRO B N 1
ATOM 2417 C CA . PRO B 1 12 ? -16.812 -12.766 0.297 1 72.5 12 PRO B CA 1
ATOM 2418 C C . PRO B 1 12 ? -16 -13.086 1.543 1 72.5 12 PRO B C 1
ATOM 2420 O O . PRO B 1 12 ? -16.328 -12.633 2.641 1 72.5 12 PRO B O 1
ATOM 2423 N N . ALA B 1 13 ? -14.984 -13.812 1.279 1 73 13 ALA B N 1
ATOM 2424 C CA . ALA B 1 13 ? -14.164 -14.18 2.432 1 73 13 ALA B CA 1
ATOM 2425 C C . ALA B 1 13 ? -13.391 -12.969 2.959 1 73 13 ALA B C 1
ATOM 2427 O O . ALA B 1 13 ? -12.945 -12.961 4.109 1 73 13 ALA B O 1
ATOM 2428 N N . LEU B 1 14 ? -13.258 -12 1.998 1 71.94 14 LEU B N 1
ATOM 2429 C CA . LEU B 1 14 ? -12.617 -10.773 2.459 1 71.94 14 LEU B CA 1
ATOM 2430 C C . LEU B 1 14 ? -13.578 -9.961 3.328 1 71.94 14 LEU B C 1
ATOM 2432 O O . LEU B 1 14 ? -14.602 -9.469 2.844 1 71.94 14 LEU B O 1
ATOM 2436 N N . GLY B 1 15 ? -13.5 -9.992 4.547 1 72.06 15 GLY B N 1
ATOM 2437 C CA . GLY B 1 15 ? -14.461 -9.305 5.395 1 72.06 15 GLY B CA 1
ATOM 2438 C C . GLY B 1 15 ? -13.812 -8.328 6.359 1 72.06 15 GLY B C 1
ATOM 2439 O O . GLY B 1 15 ? -13.469 -7.211 5.98 1 72.06 15 GLY B O 1
ATOM 2440 N N . SER B 1 16 ? -13.398 -8.828 7.516 1 74 16 SER B N 1
ATOM 2441 C CA . SER B 1 16 ? -12.891 -7.941 8.555 1 74 16 SER B CA 1
ATOM 2442 C C . SER B 1 16 ? -11.43 -8.25 8.883 1 74 16 SER B C 1
ATOM 2444 O O . SER B 1 16 ? -10.922 -9.312 8.516 1 74 16 SER B O 1
ATOM 2446 N N . ALA B 1 17 ? -10.773 -7.266 9.375 1 77.44 17 ALA B N 1
ATOM 2447 C CA . ALA B 1 17 ? -9.414 -7.465 9.867 1 77.44 17 ALA B CA 1
ATOM 2448 C C . ALA B 1 17 ? -9.336 -8.672 10.797 1 77.44 17 ALA B C 1
ATOM 2450 O O . ALA B 1 17 ? -8.344 -9.391 10.812 1 77.44 17 ALA B O 1
ATOM 2451 N N . LYS B 1 18 ? -10.391 -8.891 11.438 1 84.44 18 LYS B N 1
ATOM 2452 C CA . LYS B 1 18 ? -10.422 -10.008 12.375 1 84.44 18 LYS B CA 1
ATOM 2453 C C . LYS B 1 18 ? -10.391 -11.344 11.633 1 84.44 18 LYS B C 1
ATOM 2455 O O . LYS B 1 18 ? -9.688 -12.273 12.055 1 84.44 18 LYS B O 1
ATOM 2460 N N . ASP B 1 19 ? -11.125 -11.375 10.57 1 88.44 19 ASP B N 1
ATOM 2461 C CA . ASP B 1 19 ? -11.133 -12.594 9.766 1 88.44 19 ASP B CA 1
ATOM 2462 C C . ASP B 1 19 ? -9.766 -12.844 9.141 1 88.44 19 ASP B C 1
ATOM 2464 O O . ASP B 1 19 ? -9.281 -13.984 9.117 1 88.44 19 ASP B O 1
ATOM 2468 N N . LEU B 1 20 ? -9.172 -11.828 8.656 1 93.44 20 LEU B N 1
ATOM 2469 C CA . LEU B 1 20 ? -7.848 -11.961 8.062 1 93.44 20 LEU B CA 1
ATOM 2470 C C . LEU B 1 20 ? -6.828 -12.414 9.102 1 93.44 20 LEU B C 1
ATOM 2472 O O . LEU B 1 20 ? -6.004 -13.281 8.828 1 93.44 20 LEU B O 1
ATOM 2476 N N . ALA B 1 21 ? -6.902 -11.781 10.258 1 94.06 21 ALA B N 1
ATOM 2477 C CA . ALA B 1 21 ? -5.996 -12.141 11.344 1 94.06 21 ALA B CA 1
ATOM 2478 C C . ALA B 1 21 ? -6.172 -13.602 11.75 1 94.06 21 ALA B C 1
ATOM 2480 O O . ALA B 1 21 ? -5.188 -14.328 11.922 1 94.06 21 ALA B O 1
ATOM 2481 N N . ARG B 1 22 ? -7.414 -13.961 11.906 1 95.12 22 ARG B N 1
ATOM 2482 C CA . ARG B 1 22 ? -7.723 -15.344 12.25 1 95.12 22 ARG B CA 1
ATOM 2483 C C . ARG B 1 22 ? -7.156 -16.312 11.219 1 95.12 22 ARG B C 1
ATOM 2485 O O . ARG B 1 22 ? -6.559 -17.328 11.57 1 95.12 22 ARG B O 1
ATOM 2492 N N . PHE B 1 23 ? -7.332 -15.953 10 1 96.81 23 PHE B N 1
ATOM 2493 C CA . PHE B 1 23 ? -6.84 -16.797 8.922 1 96.81 23 PHE B CA 1
ATOM 2494 C C . PHE B 1 23 ? -5.32 -16.891 8.961 1 96.81 23 PHE B C 1
ATOM 2496 O O . PHE B 1 23 ? -4.77 -18 8.977 1 96.81 23 PHE B O 1
ATOM 2503 N N . ALA B 1 24 ? -4.648 -15.789 9.031 1 97.62 24 ALA B N 1
ATOM 2504 C CA . ALA B 1 24 ? -3.189 -15.742 8.984 1 97.62 24 ALA B CA 1
ATOM 2505 C C . ALA B 1 24 ? -2.572 -16.469 10.172 1 97.62 24 ALA B C 1
ATOM 2507 O O . ALA B 1 24 ? -1.651 -17.266 10.016 1 97.62 24 ALA B O 1
ATOM 2508 N N . THR B 1 25 ? -3.098 -16.219 11.359 1 97.81 25 THR B N 1
ATOM 2509 C CA . THR B 1 25 ? -2.539 -16.812 12.562 1 97.81 25 THR B CA 1
ATOM 2510 C C . THR B 1 25 ? -2.783 -18.328 12.578 1 97.81 25 THR B C 1
ATOM 2512 O O . THR B 1 25 ? -1.911 -19.094 12.984 1 97.81 25 THR B O 1
ATOM 2515 N N . ARG B 1 26 ? -3.977 -18.703 12.109 1 98.12 26 ARG B N 1
ATOM 2516 C CA . ARG B 1 26 ? -4.293 -20.125 12.086 1 98.12 26 ARG B CA 1
ATOM 2517 C C . ARG B 1 26 ? -3.395 -20.875 11.094 1 98.12 26 ARG B C 1
ATOM 2519 O O . ARG B 1 26 ? -2.934 -21.984 11.375 1 98.12 26 ARG B O 1
ATOM 2526 N N . LEU B 1 27 ? -3.176 -20.312 9.945 1 98.62 27 LEU B N 1
ATOM 2527 C CA . LEU B 1 27 ? -2.299 -20.938 8.961 1 98.62 27 LEU B CA 1
ATOM 2528 C C . LEU B 1 27 ? -0.881 -21.078 9.508 1 98.62 27 LEU B C 1
ATOM 2530 O O . LEU B 1 27 ? -0.222 -22.094 9.297 1 98.62 27 LEU B O 1
ATOM 2534 N N . GLU B 1 28 ? -0.412 -20.031 10.172 1 98.56 28 GLU B N 1
ATOM 2535 C CA . GLU B 1 28 ? 0.896 -20.125 10.812 1 98.56 28 GLU B CA 1
ATOM 2536 C C . GLU B 1 28 ? 0.933 -21.25 11.852 1 98.56 28 GLU B C 1
ATOM 2538 O O . GLU B 1 28 ? 1.897 -22.016 11.906 1 98.56 28 GLU B O 1
ATOM 2543 N N . GLU B 1 29 ? -0.101 -21.344 12.641 1 98.44 29 GLU B N 1
ATOM 2544 C CA . GLU B 1 29 ? -0.198 -22.391 13.656 1 98.44 29 GLU B CA 1
ATOM 2545 C C . GLU B 1 29 ? -0.194 -23.781 13.031 1 98.44 29 GLU B C 1
ATOM 2547 O O . GLU B 1 29 ? 0.385 -24.719 13.586 1 98.44 29 GLU B O 1
ATOM 2552 N N . LEU B 1 30 ? -0.853 -23.891 11.914 1 98.31 30 LEU B N 1
ATOM 2553 C CA . LEU B 1 30 ? -0.962 -25.172 11.219 1 98.31 30 LEU B CA 1
ATOM 2554 C C . LEU B 1 30 ? 0.374 -25.562 10.602 1 98.31 30 LEU B C 1
ATOM 2556 O O . LEU B 1 30 ? 0.564 -26.719 10.219 1 98.31 30 LEU B O 1
ATOM 2560 N N . GLY B 1 31 ? 1.262 -24.562 10.43 1 97.94 31 GLY B N 1
ATOM 2561 C CA . GLY B 1 31 ? 2.6 -24.875 9.961 1 97.94 31 GLY B CA 1
ATOM 2562 C C . GLY B 1 31 ? 2.816 -24.531 8.5 1 97.94 31 GLY B C 1
ATOM 2563 O O . GLY B 1 31 ? 3.791 -24.984 7.887 1 97.94 31 GLY B O 1
ATOM 2564 N N . TYR B 1 32 ? 1.915 -23.812 7.887 1 98.69 32 TYR B N 1
ATOM 2565 C CA . TYR B 1 32 ? 2.164 -23.312 6.539 1 98.69 32 TYR B CA 1
ATOM 2566 C C . TYR B 1 32 ? 3.396 -22.422 6.508 1 98.69 32 TYR B C 1
ATOM 2568 O O . TYR B 1 32 ? 3.672 -21.703 7.469 1 98.69 32 TYR B O 1
ATOM 2576 N N . ASP B 1 33 ? 4.066 -22.438 5.406 1 98.75 33 ASP B N 1
ATOM 2577 C CA . ASP B 1 33 ? 5.332 -21.719 5.293 1 98.75 33 ASP B CA 1
ATOM 2578 C C . ASP B 1 33 ? 5.113 -20.312 4.738 1 98.75 33 ASP B C 1
ATOM 2580 O O . ASP B 1 33 ? 5.867 -19.391 5.055 1 98.75 33 ASP B O 1
ATOM 2584 N N . THR B 1 34 ? 4.109 -20.156 3.863 1 98.81 34 THR B N 1
ATOM 2585 C CA . THR B 1 34 ? 3.949 -18.891 3.18 1 98.81 34 THR B CA 1
ATOM 2586 C C . THR B 1 34 ? 2.471 -18.562 2.984 1 98.81 34 THR B C 1
ATOM 2588 O O . THR B 1 34 ? 1.644 -19.453 2.838 1 98.81 34 THR B O 1
ATOM 2591 N N . LEU B 1 35 ? 2.143 -17.297 3.01 1 98.81 35 LEU B N 1
ATOM 2592 C CA . LEU B 1 35 ? 0.864 -16.734 2.588 1 98.81 35 LEU B CA 1
ATOM 2593 C C . LEU B 1 35 ? 1.042 -15.828 1.371 1 98.81 35 LEU B C 1
ATOM 2595 O O . LEU B 1 35 ? 2.043 -15.117 1.262 1 98.81 35 LEU B O 1
ATOM 2599 N N . TRP B 1 36 ? 0.033 -15.867 0.514 1 98.69 36 TRP B N 1
ATOM 2600 C CA . TRP B 1 36 ? 0.215 -15.234 -0.786 1 98.69 36 TRP B CA 1
ATOM 2601 C C . TRP B 1 36 ? -0.912 -14.242 -1.071 1 98.69 36 TRP B C 1
ATOM 2603 O O . TRP B 1 36 ? -2.068 -14.5 -0.724 1 98.69 36 TRP B O 1
ATOM 2613 N N . ALA B 1 37 ? -0.569 -13.141 -1.687 1 97.88 37 ALA B N 1
ATOM 2614 C CA . ALA B 1 37 ? -1.531 -12.203 -2.254 1 97.88 37 ALA B CA 1
ATOM 2615 C C . ALA B 1 37 ? -1.269 -11.977 -3.74 1 97.88 37 ALA B C 1
ATOM 2617 O O . ALA B 1 37 ? -0.128 -12.086 -4.199 1 97.88 37 ALA B O 1
ATOM 2618 N N . ALA B 1 38 ? -2.254 -11.727 -4.48 1 96.25 38 ALA B N 1
ATOM 2619 C CA . ALA B 1 38 ? -2.15 -11.43 -5.906 1 96.25 38 ALA B CA 1
ATOM 2620 C C . ALA B 1 38 ? -2.58 -9.992 -6.195 1 96.25 38 ALA B C 1
ATOM 2622 O O . ALA B 1 38 ? -2.744 -9.188 -5.277 1 96.25 38 ALA B O 1
ATOM 2623 N N . GLU B 1 39 ? -2.623 -9.711 -7.5 1 95.94 39 GLU B N 1
ATOM 2624 C CA . GLU B 1 39 ? -2.947 -8.328 -7.844 1 95.94 39 GLU B CA 1
ATOM 2625 C C . GLU B 1 39 ? -3.848 -8.258 -9.07 1 95.94 39 GLU B C 1
ATOM 2627 O O . GLU B 1 39 ? -3.656 -9.016 -10.031 1 95.94 39 GLU B O 1
ATOM 2632 N N . ARG B 1 40 ? -4.812 -7.453 -8.953 1 93.38 40 ARG B N 1
ATOM 2633 C CA . ARG B 1 40 ? -5.652 -6.988 -10.047 1 93.38 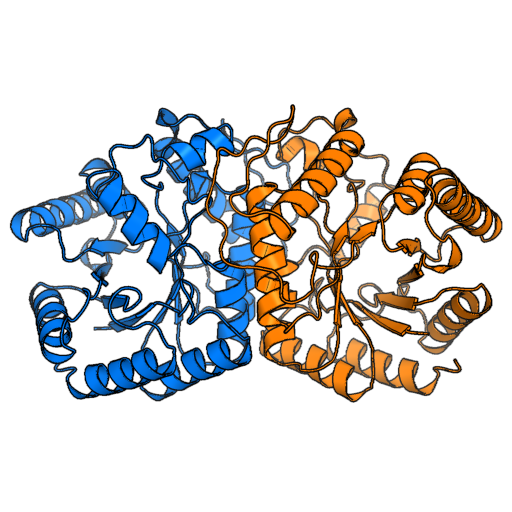40 ARG B CA 1
ATOM 2634 C C . ARG B 1 40 ? -5.934 -5.492 -9.93 1 93.38 40 ARG B C 1
ATOM 2636 O O . ARG B 1 40 ? -6.246 -5.004 -8.836 1 93.38 40 ARG B O 1
ATOM 2643 N N . LEU B 1 41 ? -5.77 -4.852 -11.023 1 94.88 41 LEU B N 1
ATOM 2644 C CA . LEU B 1 41 ? -6.016 -3.412 -10.977 1 94.88 41 LEU B CA 1
ATOM 2645 C C . LEU B 1 41 ? -7.445 -3.096 -11.398 1 94.88 41 LEU B C 1
ATOM 2647 O O . LEU B 1 41 ? -8.062 -2.166 -10.867 1 94.88 41 LEU B O 1
ATOM 2651 N N . VAL B 1 42 ? -7.926 -3.814 -12.383 1 93.38 42 VAL B N 1
ATOM 2652 C CA . VAL B 1 42 ? -9.273 -3.57 -12.883 1 93.38 42 VAL B CA 1
ATOM 2653 C C . VAL B 1 42 ? -9.953 -4.902 -13.219 1 93.38 42 VAL B C 1
ATOM 2655 O O . VAL B 1 42 ? -9.281 -5.863 -13.602 1 93.38 42 VAL B O 1
ATOM 2658 N N . MET B 1 43 ? -11.188 -4.996 -12.984 1 92.5 43 MET B N 1
ATOM 2659 C CA . MET B 1 43 ? -12.047 -6.121 -13.344 1 92.5 43 MET B CA 1
ATOM 2660 C C . MET B 1 43 ? -13.109 -5.688 -14.352 1 92.5 43 MET B C 1
ATOM 2662 O O . MET B 1 43 ? -14.289 -5.59 -14 1 92.5 43 MET B O 1
ATOM 2666 N N . PRO B 1 44 ? -12.68 -5.535 -15.539 1 92.69 44 PRO B N 1
ATOM 2667 C CA . PRO B 1 44 ? -13.625 -5.027 -16.531 1 92.69 44 PRO B CA 1
ATOM 2668 C C . PRO B 1 44 ? -14.766 -6.004 -16.828 1 92.69 44 PRO B C 1
ATOM 2670 O O . PRO B 1 44 ? -14.562 -7.219 -16.781 1 92.69 44 PRO B O 1
ATOM 2673 N N . LEU B 1 45 ? -15.93 -5.477 -17.172 1 93 45 LEU B N 1
ATOM 2674 C CA . LEU B 1 45 ? -17.078 -6.324 -17.484 1 93 45 LEU B CA 1
ATOM 2675 C C . LEU B 1 45 ? -16.844 -7.066 -18.797 1 93 45 LEU B C 1
ATOM 2677 O O . LEU B 1 45 ? -17.344 -8.18 -18.984 1 93 45 LEU B O 1
ATOM 2681 N N . LYS B 1 46 ? -16.078 -6.395 -19.688 1 88.12 46 LYS B N 1
ATOM 2682 C CA . LYS B 1 46 ? -15.648 -7.008 -20.938 1 88.12 46 LYS B CA 1
ATOM 2683 C C . LYS B 1 46 ? -14.125 -6.953 -21.078 1 88.12 46 LYS B C 1
ATOM 2685 O O . LYS B 1 46 ? -13.523 -5.891 -20.906 1 88.12 46 LYS B O 1
ATOM 2690 N N . ILE B 1 47 ? -13.602 -8.117 -21.219 1 82.44 47 ILE B N 1
ATOM 2691 C CA . ILE B 1 47 ? -12.141 -8.172 -21.328 1 82.44 47 ILE B CA 1
ATOM 2692 C C . ILE B 1 47 ? -11.719 -8.109 -22.781 1 82.44 47 ILE B C 1
ATOM 2694 O O . ILE B 1 47 ? -12.367 -8.711 -23.656 1 82.44 47 ILE B O 1
ATOM 2698 N N . HIS B 1 48 ? -10.641 -7.367 -23.141 1 78.44 48 HIS B N 1
ATOM 2699 C CA . HIS B 1 48 ? -10.18 -7.195 -24.516 1 78.44 48 HIS B CA 1
ATOM 2700 C C . HIS B 1 48 ? -8.906 -7.992 -24.766 1 78.44 48 HIS B C 1
ATOM 2702 O O . HIS B 1 48 ? -8.297 -7.871 -25.844 1 78.44 48 HIS B O 1
ATOM 2708 N N . SER B 1 49 ? -8.469 -8.703 -23.781 1 75.5 49 SER B N 1
ATOM 2709 C CA . SER B 1 49 ? -7.273 -9.523 -23.938 1 75.5 49 SER B CA 1
ATOM 2710 C C . SER B 1 49 ? -7.629 -10.969 -24.281 1 75.5 49 SER B C 1
ATOM 2712 O O . SER B 1 49 ? -8.766 -11.391 -24.094 1 75.5 49 SER B O 1
ATOM 2714 N N . ASP B 1 50 ? -6.688 -11.547 -25 1 62.88 50 ASP B N 1
ATOM 2715 C CA . ASP B 1 50 ? -6.816 -12.992 -25.172 1 62.88 50 ASP B CA 1
ATOM 2716 C C . ASP B 1 50 ? -6.699 -13.719 -23.844 1 62.88 50 ASP B C 1
ATOM 2718 O O . ASP B 1 50 ? -5.688 -13.594 -23.141 1 62.88 50 ASP B O 1
ATOM 2722 N N . VAL B 1 51 ? -7.84 -13.695 -23.219 1 60.91 51 VAL B N 1
ATOM 2723 C CA . VAL B 1 51 ? -7.914 -14.156 -21.844 1 60.91 51 VAL B CA 1
ATOM 2724 C C . VAL B 1 51 ? -7.863 -15.68 -21.797 1 60.91 51 VAL B C 1
ATOM 2726 O O . VAL B 1 51 ? -8.516 -16.359 -22.594 1 60.91 51 VAL B O 1
ATOM 2729 N N . PRO B 1 52 ? -6.914 -16.203 -20.891 1 60.28 52 PRO B N 1
ATOM 2730 C CA . PRO B 1 52 ? -6.93 -17.656 -20.688 1 60.28 52 PRO B CA 1
ATOM 2731 C C . PRO B 1 52 ? -8.297 -18.188 -20.234 1 60.28 52 PRO B C 1
ATOM 2733 O O . PRO B 1 52 ? -8.539 -19.391 -20.25 1 60.28 52 PRO B O 1
ATOM 2736 N N . VAL B 1 53 ? -9.234 -17.312 -19.797 1 59.97 53 VAL B N 1
ATOM 2737 C CA . VAL B 1 53 ? -10.43 -17.766 -19.094 1 59.97 53 VAL B CA 1
ATOM 2738 C C . VAL B 1 53 ? -11.539 -18.047 -20.109 1 59.97 53 VAL B C 1
ATOM 2740 O O . VAL B 1 53 ? -12.602 -18.562 -19.734 1 59.97 53 VAL B O 1
ATOM 2743 N N . GLY B 1 54 ? -11.266 -17.938 -21.281 1 63.66 54 GLY B N 1
ATOM 2744 C CA . GLY B 1 54 ? -12.281 -18.344 -22.219 1 63.66 54 GLY B CA 1
ATOM 2745 C C . GLY B 1 54 ? -13.125 -17.203 -22.734 1 63.66 54 GLY B C 1
ATOM 2746 O O . GLY B 1 54 ? -12.617 -16.094 -22.969 1 63.66 54 GLY B O 1
ATOM 2747 N N . ASP B 1 55 ? -14.508 -17.422 -22.891 1 72.94 55 ASP B N 1
ATOM 2748 C CA . ASP B 1 55 ? -15.438 -16.484 -23.5 1 72.94 55 ASP B CA 1
ATOM 2749 C C . ASP B 1 55 ? -16.031 -15.539 -22.453 1 72.94 55 ASP B C 1
ATOM 2751 O O . ASP B 1 55 ? -15.648 -15.578 -21.281 1 72.94 55 ASP B O 1
ATOM 2755 N N . ASP B 1 56 ? -16.797 -14.625 -22.859 1 75.94 56 ASP B N 1
ATOM 2756 C CA . ASP B 1 56 ? -17.391 -13.586 -22.031 1 75.94 56 ASP B CA 1
ATOM 2757 C C . ASP B 1 56 ? -18.203 -14.188 -20.875 1 75.94 56 ASP B C 1
ATOM 2759 O O . ASP B 1 56 ? -18.203 -13.648 -19.766 1 75.94 56 ASP B O 1
ATOM 2763 N N . ASP B 1 57 ? -18.766 -15.242 -21.141 1 78.75 57 ASP B N 1
ATOM 2764 C CA . ASP B 1 57 ? -19.562 -15.891 -20.109 1 78.75 57 ASP B CA 1
ATOM 2765 C C . ASP B 1 57 ? -18.688 -16.469 -19 1 78.75 57 ASP B C 1
ATOM 2767 O O . ASP B 1 57 ? -19.016 -16.359 -17.812 1 78.75 57 ASP B O 1
ATOM 2771 N N . THR B 1 58 ? -17.625 -16.953 -19.422 1 81.62 58 THR B N 1
ATOM 2772 C CA . THR B 1 58 ? -16.688 -17.5 -18.453 1 81.62 58 THR B CA 1
ATOM 2773 C C . THR B 1 58 ? -16.094 -16.375 -17.594 1 81.62 58 THR B C 1
ATOM 2775 O O . THR B 1 58 ? -16 -16.5 -16.375 1 81.62 58 THR B O 1
ATOM 2778 N N . TRP B 1 59 ? -15.828 -15.32 -18.234 1 83.31 59 TRP B N 1
ATOM 2779 C CA . TRP B 1 59 ? -15.297 -14.172 -17.516 1 83.31 59 TRP B CA 1
ATOM 2780 C C . TRP B 1 59 ? -16.312 -13.641 -16.5 1 83.31 59 TRP B C 1
ATOM 2782 O O . TRP B 1 59 ? -15.953 -13.352 -15.352 1 83.31 59 TRP B O 1
ATOM 2792 N N . ALA B 1 60 ? -17.531 -13.617 -16.938 1 83.12 60 ALA B N 1
ATOM 2793 C CA . ALA B 1 60 ? -18.594 -13.141 -16.031 1 83.12 60 ALA B CA 1
ATOM 2794 C C . ALA B 1 60 ? -18.688 -14.016 -14.789 1 83.12 60 ALA B C 1
ATOM 2796 O O . ALA B 1 60 ? -18.859 -13.508 -13.68 1 83.12 60 ALA B O 1
ATOM 2797 N N . SER B 1 61 ? -18.578 -15.25 -15.008 1 81.94 61 SER B N 1
ATOM 2798 C CA . SER B 1 61 ? -18.625 -16.188 -13.891 1 81.94 61 SER B CA 1
ATOM 2799 C C . SER B 1 61 ? -17.422 -16 -12.969 1 81.94 61 SER B C 1
ATOM 2801 O O . SER B 1 61 ? -17.547 -16.078 -11.75 1 81.94 61 SER B O 1
ATOM 2803 N N . TYR B 1 62 ? -16.359 -15.789 -13.594 1 83.06 62 TYR B N 1
ATOM 2804 C CA . TYR B 1 62 ? -15.133 -15.523 -12.844 1 83.06 62 TYR B CA 1
ATOM 2805 C C . TYR B 1 62 ? -15.281 -14.266 -12 1 83.06 62 TYR B C 1
ATOM 2807 O O . TYR B 1 62 ? -14.898 -14.258 -10.82 1 83.06 62 TYR B O 1
ATOM 2815 N N . LEU B 1 63 ? -15.906 -13.297 -12.57 1 86.5 63 LEU B N 1
ATOM 2816 C CA . LEU B 1 63 ? -16.109 -12.023 -11.875 1 86.5 63 LEU B CA 1
ATOM 2817 C C . LEU B 1 63 ? -16.984 -12.211 -10.648 1 86.5 63 LEU B C 1
ATOM 2819 O O . LEU B 1 63 ? -16.812 -11.523 -9.641 1 86.5 63 LEU B O 1
ATOM 2823 N N . ASP B 1 64 ? -17.875 -13.148 -10.703 1 85.31 64 ASP B N 1
ATOM 2824 C CA . ASP B 1 64 ? -18.766 -13.414 -9.57 1 85.31 64 ASP B CA 1
ATOM 2825 C C . ASP B 1 64 ? -17.984 -13.891 -8.352 1 85.31 64 ASP B C 1
ATOM 2827 O O . ASP B 1 64 ? -18.406 -13.688 -7.215 1 85.31 64 ASP B O 1
ATOM 2831 N N . MET B 1 65 ? -16.844 -14.406 -8.648 1 83.69 65 MET B N 1
ATOM 2832 C CA . MET B 1 65 ? -16.047 -15.008 -7.578 1 83.69 65 MET B CA 1
ATOM 2833 C C . MET B 1 65 ? -14.969 -14.039 -7.098 1 83.69 65 MET B C 1
ATOM 2835 O O . MET B 1 65 ? -14.57 -14.078 -5.934 1 83.69 65 MET B O 1
ATOM 2839 N N . ILE B 1 66 ? -14.578 -13.141 -7.984 1 86.69 66 ILE B N 1
ATOM 2840 C CA . ILE B 1 66 ? -13.383 -12.383 -7.641 1 86.69 66 ILE B CA 1
ATOM 2841 C C . ILE B 1 66 ? -13.68 -10.891 -7.711 1 86.69 66 ILE B C 1
ATOM 2843 O O . ILE B 1 66 ? -12.781 -10.062 -7.559 1 86.69 66 ILE B O 1
ATOM 2847 N N . GLY B 1 67 ? -14.922 -10.531 -7.902 1 87.56 67 GLY B N 1
ATOM 2848 C CA . GLY B 1 67 ? -15.312 -9.133 -8.062 1 87.56 67 GLY B CA 1
ATOM 2849 C C . GLY B 1 67 ? -14.922 -8.266 -6.879 1 87.56 67 GLY B C 1
ATOM 2850 O O . GLY B 1 67 ? -14.758 -7.055 -7.023 1 87.56 67 GLY B O 1
ATOM 2851 N N . ALA B 1 68 ? -14.938 -8.938 -5.734 1 91.62 68 ALA B N 1
ATOM 2852 C CA . ALA B 1 68 ? -14.375 -8.273 -4.559 1 91.62 68 ALA B CA 1
ATOM 2853 C C . ALA B 1 68 ? -12.906 -8.648 -4.367 1 91.62 68 ALA B C 1
ATOM 2855 O O . ALA B 1 68 ? -12.57 -9.836 -4.27 1 91.62 68 ALA B O 1
ATOM 2856 N N . PHE B 1 69 ? -12.094 -7.656 -4.391 1 93.38 69 PHE B N 1
ATOM 2857 C CA . PHE B 1 69 ? -10.672 -7.93 -4.293 1 93.38 69 PHE B CA 1
ATOM 2858 C C . PHE B 1 69 ? -9.969 -6.867 -3.447 1 93.38 69 PHE B C 1
ATOM 2860 O O . PHE B 1 69 ? -10.188 -5.672 -3.645 1 93.38 69 PHE B O 1
ATOM 2867 N N . GLY B 1 70 ? -9.188 -7.293 -2.516 1 94.81 70 GLY B N 1
ATOM 2868 C CA . GLY B 1 70 ? -8.445 -6.391 -1.649 1 94.81 70 GLY B CA 1
ATOM 2869 C C . GLY B 1 70 ? -7.059 -6.07 -2.174 1 94.81 70 GLY B C 1
ATOM 2870 O O . GLY B 1 70 ? -6.457 -6.875 -2.885 1 94.81 70 GLY B O 1
ATOM 2871 N N . ASP B 1 71 ? -6.543 -4.922 -1.789 1 96.75 71 ASP B N 1
ATOM 2872 C CA . ASP B 1 71 ? -5.18 -4.5 -2.1 1 96.75 71 ASP B CA 1
ATOM 2873 C C . ASP B 1 71 ? -4.156 -5.441 -1.47 1 96.75 71 ASP B C 1
ATOM 2875 O O . ASP B 1 71 ? -4.152 -5.641 -0.253 1 96.75 71 ASP B O 1
ATOM 2879 N N . PRO B 1 72 ? -3.301 -5.977 -2.25 1 97.81 72 PRO B N 1
ATOM 2880 C CA . PRO B 1 72 ? -2.404 -7.012 -1.734 1 97.81 72 PRO B CA 1
ATOM 2881 C C . PRO B 1 72 ? -1.442 -6.484 -0.671 1 97.81 72 PRO B C 1
ATOM 2883 O O . PRO B 1 72 ? -1.14 -7.188 0.296 1 97.81 72 PRO B O 1
ATOM 2886 N N . PHE B 1 73 ? -0.996 -5.242 -0.786 1 98.38 73 PHE B N 1
ATOM 2887 C CA . PHE B 1 73 ? -0.026 -4.699 0.158 1 98.38 73 PHE B CA 1
ATOM 2888 C C . PHE B 1 73 ? -0.657 -4.508 1.532 1 98.38 73 PHE B C 1
ATOM 2890 O O . PHE B 1 73 ? -0.055 -4.852 2.551 1 98.38 73 PHE B O 1
ATOM 2897 N N . SER B 1 74 ? -1.865 -3.99 1.527 1 97.12 74 SER B N 1
ATOM 2898 C CA . SER B 1 74 ? -2.578 -3.779 2.783 1 97.12 74 SER B CA 1
ATOM 2899 C C . SER B 1 74 ? -2.842 -5.102 3.498 1 97.12 74 SER B C 1
ATOM 2901 O O . SER B 1 74 ? -2.682 -5.195 4.719 1 97.12 74 SER B O 1
ATOM 2903 N N . LEU B 1 75 ? -3.191 -6.109 2.766 1 97.25 75 LEU B N 1
ATOM 2904 C CA . LEU B 1 75 ? -3.492 -7.414 3.342 1 97.25 75 LEU B CA 1
ATOM 2905 C C . LEU B 1 75 ? -2.242 -8.047 3.943 1 97.25 75 LEU B C 1
ATOM 2907 O O . LEU B 1 75 ? -2.281 -8.57 5.059 1 97.25 75 LEU B O 1
ATOM 2911 N N . VAL B 1 76 ? -1.198 -7.949 3.197 1 97.5 76 VAL B N 1
ATOM 2912 C CA . VAL B 1 76 ? 0.054 -8.531 3.664 1 97.5 76 VAL B CA 1
ATOM 2913 C C . VAL B 1 76 ? 0.553 -7.777 4.891 1 97.5 76 VAL B C 1
ATOM 2915 O O . VAL B 1 76 ? 1.009 -8.383 5.863 1 97.5 76 VAL B O 1
ATOM 2918 N N . ALA B 1 77 ? 0.464 -6.438 4.859 1 96.5 77 ALA B N 1
ATOM 2919 C CA . ALA B 1 77 ? 0.873 -5.641 6.016 1 96.5 77 ALA B CA 1
ATOM 2920 C C . ALA B 1 77 ? 0.082 -6.031 7.258 1 96.5 77 ALA B C 1
ATOM 2922 O O . ALA B 1 77 ? 0.658 -6.227 8.336 1 96.5 77 ALA B O 1
ATOM 2923 N N . ALA B 1 78 ? -1.218 -6.172 7.109 1 95.88 78 ALA B N 1
ATOM 2924 C CA . ALA B 1 78 ? -2.092 -6.539 8.219 1 95.88 78 ALA B CA 1
ATOM 2925 C C . ALA B 1 78 ? -1.759 -7.938 8.742 1 95.88 78 ALA B C 1
ATOM 2927 O O . ALA B 1 78 ? -1.653 -8.148 9.953 1 95.88 78 ALA B O 1
ATOM 2928 N N . ALA B 1 79 ? -1.58 -8.852 7.801 1 96.44 79 ALA B N 1
ATOM 2929 C CA . ALA B 1 79 ? -1.276 -10.227 8.188 1 96.44 79 ALA B CA 1
ATOM 2930 C C . ALA B 1 79 ? 0.089 -10.32 8.859 1 96.44 79 ALA B C 1
ATOM 2932 O O . ALA B 1 79 ? 0.262 -11.062 9.828 1 96.44 79 ALA B O 1
ATOM 2933 N N . ALA B 1 80 ? 1.046 -9.578 8.367 1 95.81 80 ALA B N 1
ATOM 2934 C CA . ALA B 1 80 ? 2.395 -9.578 8.93 1 95.81 80 ALA B CA 1
ATOM 2935 C C . ALA B 1 80 ? 2.398 -9.055 10.359 1 95.81 80 ALA B C 1
ATOM 2937 O O . ALA B 1 80 ? 3.189 -9.508 11.195 1 95.81 80 ALA B O 1
ATOM 2938 N N . ALA B 1 81 ? 1.488 -8.164 10.68 1 94.44 81 ALA B N 1
ATOM 2939 C CA . ALA B 1 81 ? 1.423 -7.531 11.992 1 94.44 81 ALA B CA 1
ATOM 2940 C C . ALA B 1 81 ? 0.957 -8.523 13.055 1 94.44 81 ALA B C 1
ATOM 2942 O O . ALA B 1 81 ? 1.166 -8.305 14.25 1 94.44 81 ALA B O 1
ATOM 2943 N N . VAL B 1 82 ? 0.335 -9.656 12.617 1 95.38 82 VAL B N 1
ATOM 2944 C CA . VAL B 1 82 ? -0.271 -10.539 13.609 1 95.38 82 VAL B CA 1
ATOM 2945 C C . VAL B 1 82 ? 0.375 -11.922 13.531 1 95.38 82 VAL B C 1
ATOM 2947 O O . VAL B 1 82 ? -0.127 -12.883 14.117 1 95.38 82 VAL B O 1
ATOM 2950 N N . THR B 1 83 ? 1.423 -12.047 12.734 1 96.5 83 THR B N 1
ATOM 2951 C CA . THR B 1 83 ? 2.166 -13.297 12.625 1 96.5 83 THR B CA 1
ATOM 2952 C C . THR B 1 83 ? 3.648 -13.078 12.914 1 96.5 83 THR B C 1
ATOM 2954 O O . THR B 1 83 ? 4.117 -11.938 12.922 1 96.5 83 THR B O 1
ATOM 2957 N N . ASP B 1 84 ? 4.418 -14.18 13.094 1 95.38 84 ASP B N 1
ATOM 2958 C CA . ASP B 1 84 ? 5.793 -14.023 13.555 1 95.38 84 ASP B CA 1
ATOM 2959 C C . ASP B 1 84 ? 6.766 -14.773 12.648 1 95.38 84 ASP B C 1
ATOM 2961 O O . ASP B 1 84 ? 7.953 -14.445 12.586 1 95.38 84 ASP B O 1
ATOM 2965 N N . ARG B 1 85 ? 6.27 -15.789 11.953 1 97.25 85 ARG B N 1
ATOM 2966 C CA . ARG B 1 85 ? 7.211 -16.703 11.297 1 97.25 85 ARG B CA 1
ATOM 2967 C C . ARG B 1 85 ? 6.871 -16.875 9.828 1 97.25 85 ARG B C 1
ATOM 2969 O O . ARG B 1 85 ? 7.766 -16.984 8.984 1 97.25 85 ARG B O 1
ATOM 2976 N N . ILE B 1 86 ? 5.578 -16.953 9.57 1 98.44 86 ILE B N 1
ATOM 2977 C CA . ILE B 1 86 ? 5.133 -17.281 8.219 1 98.44 86 ILE B CA 1
ATOM 2978 C C . ILE B 1 86 ? 5.605 -16.188 7.25 1 98.44 86 ILE B C 1
ATOM 2980 O O . ILE B 1 86 ? 5.578 -15 7.578 1 98.44 86 ILE B O 1
ATOM 2984 N N . ARG B 1 87 ? 6.117 -16.594 6.109 1 98.69 87 ARG B N 1
ATOM 2985 C CA . ARG B 1 87 ? 6.582 -15.656 5.102 1 98.69 87 ARG B CA 1
ATOM 2986 C C . ARG B 1 87 ? 5.453 -15.273 4.152 1 98.69 87 ARG B C 1
ATOM 2988 O O . ARG B 1 87 ? 4.418 -15.938 4.109 1 98.69 87 ARG B O 1
ATOM 2995 N N . PHE B 1 88 ? 5.691 -14.172 3.473 1 98.75 88 PHE B N 1
ATOM 2996 C CA . PHE B 1 88 ? 4.703 -13.664 2.533 1 98.75 88 PHE B CA 1
ATOM 2997 C C . PHE B 1 88 ? 5.297 -13.539 1.135 1 98.75 88 PHE B C 1
ATOM 2999 O O . PHE B 1 88 ? 6.465 -13.164 0.981 1 98.75 88 PHE B O 1
ATOM 3006 N N . ASN B 1 89 ? 4.547 -13.852 0.137 1 98.69 89 ASN B N 1
ATOM 3007 C CA . ASN B 1 89 ? 4.914 -13.633 -1.258 1 98.69 89 ASN B CA 1
ATOM 3008 C C . ASN B 1 89 ? 3.736 -13.102 -2.07 1 98.69 89 ASN B C 1
ATOM 3010 O O . ASN B 1 89 ? 2.635 -12.938 -1.541 1 98.69 89 ASN B O 1
ATOM 3014 N N . PHE B 1 90 ? 4.043 -12.648 -3.24 1 98.75 90 PHE B N 1
ATOM 3015 C CA . PHE B 1 90 ? 3.035 -12.148 -4.168 1 98.75 90 PHE B CA 1
ATOM 3016 C C . PHE B 1 90 ? 3.01 -12.992 -5.441 1 98.75 90 PHE B C 1
ATOM 3018 O O . PHE B 1 90 ? 4.055 -13.242 -6.043 1 98.75 90 PHE B O 1
ATOM 3025 N N . GLY B 1 91 ? 1.97 -13.562 -5.879 1 97.38 91 GLY B N 1
ATOM 3026 C CA . GLY B 1 91 ? 1.84 -14.383 -7.074 1 97.38 91 GLY B CA 1
ATOM 3027 C C . GLY B 1 91 ? 0.735 -13.922 -8 1 97.38 91 GLY B C 1
ATOM 3028 O O . GLY B 1 91 ? -0.312 -14.562 -8.102 1 97.38 91 GLY B O 1
ATOM 3029 N N . THR B 1 92 ? 0.984 -12.766 -8.648 1 97.25 92 THR B N 1
ATOM 3030 C CA . THR B 1 92 ? 2.137 -11.875 -8.711 1 97.25 92 THR B CA 1
ATOM 3031 C C . THR B 1 92 ? 1.702 -10.422 -8.586 1 97.25 92 THR B C 1
ATOM 3033 O O . THR B 1 92 ? 0.532 -10.094 -8.797 1 97.25 92 THR B O 1
ATOM 3036 N N . LEU B 1 93 ? 2.59 -9.539 -8.195 1 98.44 93 LEU B N 1
ATOM 3037 C CA . LEU B 1 93 ? 2.461 -8.109 -8.469 1 98.44 93 LEU B CA 1
ATOM 3038 C C . LEU B 1 93 ? 2.799 -7.805 -9.922 1 98.44 93 LEU B C 1
ATOM 3040 O O . LEU B 1 93 ? 3.811 -8.281 -10.445 1 98.44 93 LEU B O 1
ATOM 3044 N N . ASN B 1 94 ? 1.911 -7.074 -10.555 1 97.75 94 ASN B N 1
ATOM 3045 C CA . ASN B 1 94 ? 2.201 -6.656 -11.922 1 97.75 94 ASN B CA 1
ATOM 3046 C C . ASN B 1 94 ? 3.102 -5.422 -11.953 1 97.75 94 ASN B C 1
ATOM 3048 O O . ASN B 1 94 ? 2.619 -4.301 -12.117 1 97.75 94 ASN B O 1
ATOM 3052 N N . ALA B 1 95 ? 4.348 -5.625 -11.93 1 97.62 95 ALA B N 1
ATOM 3053 C CA . ALA B 1 95 ? 5.363 -4.621 -11.625 1 97.62 95 ALA B CA 1
ATOM 3054 C C . ALA B 1 95 ? 5.254 -3.428 -12.57 1 97.62 95 ALA B C 1
ATOM 3056 O O . ALA B 1 95 ? 5.297 -2.275 -12.133 1 97.62 95 ALA B O 1
ATOM 3057 N N . PRO B 1 96 ? 5.008 -3.623 -13.898 1 97.12 96 PRO B N 1
ATOM 3058 C CA . PRO B 1 96 ? 4.996 -2.482 -14.82 1 97.12 96 PRO B CA 1
ATOM 3059 C C . PRO B 1 96 ? 3.861 -1.501 -14.523 1 97.12 96 PRO B C 1
ATOM 3061 O O . PRO B 1 96 ? 3.904 -0.353 -14.977 1 97.12 96 PRO B O 1
ATOM 3064 N N . LEU B 1 97 ? 2.859 -1.965 -13.805 1 97.19 97 LEU B N 1
ATOM 3065 C CA . LEU B 1 97 ? 1.689 -1.129 -13.555 1 97.19 97 LEU B CA 1
ATOM 3066 C C . LEU B 1 97 ? 1.903 -0.247 -12.328 1 97.19 97 LEU B C 1
ATOM 3068 O O . LEU B 1 97 ? 1.07 0.607 -12.023 1 97.19 97 LEU B O 1
ATOM 3072 N N . HIS B 1 98 ? 2.982 -0.463 -11.664 1 97.56 98 HIS B N 1
ATOM 3073 C CA . HIS B 1 98 ? 3.266 0.301 -10.453 1 97.56 98 HIS B CA 1
ATOM 3074 C C . HIS B 1 98 ? 4.188 1.479 -10.75 1 97.56 98 HIS B C 1
ATOM 3076 O O . HIS B 1 98 ? 5.035 1.401 -11.641 1 97.56 98 HIS B O 1
ATOM 3082 N N . GLN B 1 99 ? 3.961 2.574 -10.023 1 96.62 99 GLN B N 1
ATOM 3083 C CA . GLN B 1 99 ? 5.016 3.576 -9.898 1 96.62 99 GLN B CA 1
ATOM 3084 C C . GLN B 1 99 ? 6.23 3.014 -9.164 1 96.62 99 GLN B C 1
ATOM 3086 O O . GLN B 1 99 ? 6.137 2.645 -7.996 1 96.62 99 GLN B O 1
ATOM 3091 N N . PRO B 1 100 ? 7.371 2.963 -9.852 1 97.69 100 PRO B N 1
ATOM 3092 C CA . PRO B 1 100 ? 8.492 2.164 -9.352 1 97.69 100 PRO B CA 1
ATOM 3093 C C . PRO B 1 100 ? 8.992 2.631 -7.984 1 97.69 100 PRO B C 1
ATOM 3095 O O . PRO B 1 100 ? 9.352 1.807 -7.141 1 97.69 100 PRO B O 1
ATOM 3098 N N . ILE B 1 101 ? 9.031 3.928 -7.734 1 97.88 101 ILE B N 1
ATOM 3099 C CA . ILE B 1 101 ? 9.508 4.453 -6.461 1 97.88 101 ILE B CA 1
ATOM 3100 C C . ILE B 1 101 ? 8.57 4.02 -5.34 1 97.88 101 ILE B C 1
ATOM 3102 O O . ILE B 1 101 ? 9.016 3.561 -4.285 1 97.88 101 ILE B O 1
ATOM 3106 N N . ARG B 1 102 ? 7.289 4.109 -5.59 1 97.75 102 ARG B N 1
ATOM 3107 C CA . ARG B 1 102 ? 6.305 3.684 -4.602 1 97.75 102 ARG B CA 1
ATOM 3108 C C . ARG B 1 102 ? 6.395 2.182 -4.348 1 97.75 102 ARG B C 1
ATOM 3110 O O . ARG B 1 102 ? 6.309 1.734 -3.201 1 97.75 102 ARG B O 1
ATOM 3117 N N . LEU B 1 103 ? 6.559 1.452 -5.426 1 98.5 103 LEU B N 1
ATOM 3118 C CA . LEU B 1 103 ? 6.703 0.008 -5.281 1 98.5 103 LEU B CA 1
ATOM 3119 C C . LEU B 1 103 ? 7.895 -0.332 -4.395 1 98.5 103 LEU B C 1
ATOM 3121 O O . LEU B 1 103 ? 7.781 -1.153 -3.48 1 98.5 103 LEU B O 1
ATOM 3125 N N . ALA B 1 104 ? 9.008 0.298 -4.637 1 98.62 104 ALA B N 1
ATOM 3126 C CA . ALA B 1 104 ? 10.219 0.063 -3.859 1 98.62 104 ALA B CA 1
ATOM 3127 C C . ALA B 1 104 ? 10.008 0.424 -2.391 1 98.62 104 ALA B C 1
ATOM 3129 O O . ALA B 1 104 ? 10.398 -0.332 -1.498 1 98.62 104 ALA B O 1
ATOM 3130 N N . GLN B 1 105 ? 9.367 1.545 -2.148 1 97.69 105 GLN B N 1
ATOM 3131 C CA . GLN B 1 105 ? 9.094 1.995 -0.787 1 97.69 105 GLN B CA 1
ATOM 3132 C C . GLN B 1 105 ? 8.188 1.014 -0.053 1 97.69 105 GLN B C 1
ATOM 3134 O O . GLN B 1 105 ? 8.453 0.656 1.097 1 97.69 105 GLN B O 1
ATOM 3139 N N . THR B 1 106 ? 7.172 0.59 -0.735 1 98.44 106 THR B N 1
ATOM 3140 C CA . THR B 1 106 ? 6.195 -0.293 -0.11 1 98.44 106 THR B CA 1
ATOM 3141 C C . THR B 1 106 ? 6.82 -1.646 0.221 1 98.44 106 THR B C 1
ATOM 3143 O O . THR B 1 106 ? 6.684 -2.143 1.341 1 98.44 106 THR B O 1
ATOM 3146 N N . LEU B 1 107 ? 7.559 -2.18 -0.701 1 98.69 107 LEU B N 1
ATOM 3147 C CA . LEU B 1 107 ? 8.188 -3.477 -0.472 1 98.69 107 LEU B CA 1
ATOM 3148 C C . LEU B 1 107 ? 9.227 -3.389 0.643 1 98.69 107 LEU B C 1
ATOM 3150 O O . LEU B 1 107 ? 9.336 -4.297 1.467 1 98.69 107 LEU B O 1
ATOM 3154 N N . THR B 1 108 ? 9.984 -2.307 0.672 1 97.75 108 THR B N 1
ATOM 3155 C CA . THR B 1 108 ? 10.953 -2.113 1.748 1 97.75 108 THR B CA 1
ATOM 3156 C C . THR B 1 108 ? 10.242 -2.006 3.096 1 97.75 108 THR B C 1
ATOM 3158 O O . THR B 1 108 ? 10.664 -2.629 4.074 1 97.75 108 THR B O 1
ATOM 3161 N N . THR B 1 109 ? 9.172 -1.245 3.127 1 97.12 109 THR B N 1
ATOM 3162 C CA . THR B 1 109 ? 8.414 -1.074 4.359 1 97.12 109 THR B CA 1
ATOM 3163 C C . THR B 1 109 ? 7.863 -2.412 4.848 1 97.12 109 THR B C 1
ATOM 3165 O O . THR B 1 109 ? 7.996 -2.75 6.027 1 97.12 109 THR B O 1
ATOM 3168 N N . LEU B 1 110 ? 7.273 -3.168 3.947 1 97.56 110 LEU B N 1
ATOM 3169 C CA . LEU B 1 110 ? 6.734 -4.473 4.312 1 97.56 110 LEU B CA 1
ATOM 3170 C C . LEU B 1 110 ? 7.836 -5.395 4.828 1 97.56 110 LEU B C 1
ATOM 3172 O O . LEU B 1 110 ? 7.625 -6.148 5.781 1 97.56 110 LEU B O 1
ATOM 3176 N N . ASP B 1 111 ? 8.984 -5.348 4.168 1 97.62 111 ASP B N 1
ATOM 3177 C CA . ASP B 1 111 ? 10.117 -6.168 4.586 1 97.62 111 ASP B CA 1
ATOM 3178 C C . ASP B 1 111 ? 10.562 -5.809 6 1 97.62 111 ASP B C 1
ATOM 3180 O O . ASP B 1 111 ? 10.844 -6.695 6.812 1 97.62 111 ASP B O 1
ATOM 3184 N N . VAL B 1 112 ? 10.562 -4.559 6.293 1 95.94 112 VAL B N 1
ATOM 3185 C CA . VAL B 1 112 ? 10.953 -4.09 7.621 1 95.94 112 VAL B CA 1
ATOM 3186 C C . VAL B 1 112 ? 9.883 -4.48 8.641 1 95.94 112 VAL B C 1
ATOM 3188 O O . VAL B 1 112 ? 10.195 -5.043 9.695 1 95.94 112 VAL B O 1
ATOM 3191 N N . LEU B 1 113 ? 8.594 -4.301 8.305 1 94.62 113 LEU B N 1
ATOM 3192 C CA . LEU B 1 113 ? 7.496 -4.57 9.219 1 94.62 113 LEU B CA 1
ATOM 3193 C C . LEU B 1 113 ? 7.391 -6.062 9.523 1 94.62 113 LEU B C 1
ATOM 3195 O O . LEU B 1 113 ? 6.957 -6.453 10.609 1 94.62 113 LEU B O 1
ATOM 3199 N N . SER B 1 114 ? 7.836 -6.879 8.617 1 95.56 114 SER B N 1
ATOM 3200 C CA . SER B 1 114 ? 7.719 -8.32 8.781 1 95.56 114 SER B CA 1
ATOM 3201 C C . SER B 1 114 ? 9.008 -8.93 9.32 1 95.56 114 SER B C 1
ATOM 3203 O O . SER B 1 114 ? 9.094 -10.133 9.539 1 95.56 114 SER B O 1
ATOM 3205 N N . ASP B 1 115 ? 10.008 -8.086 9.461 1 94.62 115 ASP B N 1
ATOM 3206 C CA . ASP B 1 115 ? 11.336 -8.523 9.898 1 94.62 115 ASP B CA 1
ATOM 3207 C C . ASP B 1 115 ? 11.938 -9.508 8.898 1 94.62 115 ASP B C 1
ATOM 3209 O O . ASP B 1 115 ? 12.398 -10.586 9.289 1 94.62 115 ASP B O 1
ATOM 3213 N N . GLY B 1 116 ? 11.805 -9.156 7.645 1 96.88 116 GLY B N 1
ATOM 3214 C CA . GLY B 1 116 ? 12.492 -9.883 6.59 1 96.88 116 GLY B CA 1
ATOM 3215 C C . GLY B 1 116 ? 11.727 -11.094 6.098 1 96.88 116 GLY B C 1
ATOM 3216 O O . GLY B 1 116 ? 12.32 -12.086 5.672 1 96.88 116 GLY B O 1
ATOM 3217 N N . ARG B 1 117 ? 10.43 -11.086 6.121 1 97.69 117 ARG B N 1
ATOM 3218 C CA . ARG B 1 117 ? 9.648 -12.258 5.75 1 97.69 117 ARG B CA 1
ATOM 3219 C C . ARG B 1 117 ? 8.953 -12.062 4.406 1 97.69 117 ARG B C 1
ATOM 3221 O O . ARG B 1 117 ? 7.98 -12.75 4.094 1 97.69 117 ARG B O 1
ATOM 3228 N N . ILE B 1 118 ? 9.469 -11.07 3.613 1 98.44 118 ILE B N 1
ATOM 3229 C CA . ILE B 1 118 ? 8.805 -10.734 2.359 1 98.44 118 ILE B CA 1
ATOM 3230 C C . ILE B 1 118 ? 9.586 -11.32 1.186 1 98.44 118 ILE B C 1
ATOM 3232 O O . ILE B 1 118 ? 10.812 -11.18 1.119 1 98.44 118 ILE B O 1
ATOM 3236 N N . ASP B 1 119 ? 8.922 -11.984 0.308 1 98.81 119 ASP B N 1
ATOM 3237 C CA . ASP B 1 119 ? 9.352 -12.242 -1.063 1 98.81 119 ASP B CA 1
ATOM 3238 C C . ASP B 1 119 ? 8.586 -11.359 -2.049 1 98.81 119 ASP B C 1
ATOM 3240 O O . ASP B 1 119 ? 7.504 -10.859 -1.734 1 98.81 119 ASP B O 1
ATOM 3244 N N . ALA B 1 120 ? 9.219 -11.117 -3.164 1 98.81 120 ALA B N 1
ATOM 3245 C CA . ALA B 1 120 ? 8.617 -10.227 -4.152 1 98.81 120 ALA B CA 1
ATOM 3246 C C . ALA B 1 120 ? 8.367 -10.961 -5.469 1 98.81 120 ALA B C 1
ATOM 3248 O O . ALA B 1 120 ? 9.258 -11.023 -6.324 1 98.81 120 ALA B O 1
ATOM 3249 N N . GLY B 1 121 ? 7.176 -11.492 -5.621 1 98.88 121 GLY B N 1
ATOM 3250 C CA . GLY B 1 121 ? 6.793 -12.102 -6.883 1 98.88 121 GLY B CA 1
ATOM 3251 C C . GLY B 1 121 ? 6.207 -11.109 -7.871 1 98.88 121 GLY B C 1
ATOM 3252 O O . GLY B 1 121 ? 5.246 -10.406 -7.559 1 98.88 121 GLY B O 1
ATOM 3253 N N . PHE B 1 122 ? 6.785 -11.102 -9.07 1 98.81 122 PHE B N 1
ATOM 3254 C CA . PHE B 1 122 ? 6.344 -10.141 -10.078 1 98.81 122 PHE B CA 1
ATOM 3255 C C . PHE B 1 122 ? 5.855 -10.852 -11.336 1 98.81 122 PHE B C 1
ATOM 3257 O O . PHE B 1 122 ? 6.309 -11.953 -11.641 1 98.81 122 PHE B O 1
ATOM 3264 N N . GLY B 1 123 ? 4.961 -10.242 -11.992 1 97.69 123 GLY B N 1
ATOM 3265 C CA . GLY B 1 123 ? 4.484 -10.625 -13.312 1 97.69 123 GLY B CA 1
ATOM 3266 C C . GLY B 1 123 ? 4.16 -9.438 -14.203 1 97.69 123 GLY B C 1
ATOM 3267 O O . GLY B 1 123 ? 4.547 -8.305 -13.898 1 97.69 123 GLY B O 1
ATOM 3268 N N . LEU B 1 124 ? 3.518 -9.703 -15.367 1 95.88 124 LEU B N 1
ATOM 3269 C CA . LEU B 1 124 ? 3.281 -8.672 -16.375 1 95.88 124 LEU B CA 1
ATOM 3270 C C . LEU B 1 124 ? 1.791 -8.383 -16.516 1 95.88 124 LEU B C 1
ATOM 3272 O O . LEU B 1 124 ? 1.402 -7.414 -17.172 1 95.88 124 LEU B O 1
ATOM 3276 N N . SER B 1 125 ? 0.959 -9.07 -15.805 1 92.31 125 SER B N 1
ATOM 3277 C CA . SER B 1 125 ? -0.479 -9.055 -16.062 1 92.31 125 SER B CA 1
ATOM 3278 C C . SER B 1 125 ? -0.8 -9.523 -17.469 1 92.31 125 SER B C 1
ATOM 3280 O O . SER B 1 125 ? -0.094 -9.172 -18.422 1 92.31 125 SER B O 1
ATOM 3282 N N . TRP B 1 126 ? -1.854 -10.289 -17.656 1 87.75 126 TRP B N 1
ATOM 3283 C CA . TRP B 1 126 ? -2.326 -10.711 -18.969 1 87.75 126 TRP B CA 1
ATOM 3284 C C . TRP B 1 126 ? -3.523 -9.875 -19.422 1 87.75 126 TRP B C 1
ATOM 3286 O O . TRP B 1 126 ? -4.09 -10.109 -20.484 1 87.75 126 TRP B O 1
ATOM 3296 N N . VAL B 1 127 ? -3.914 -8.977 -18.594 1 88.94 127 VAL B N 1
ATOM 3297 C CA . VAL B 1 127 ? -5.094 -8.156 -18.844 1 88.94 127 VAL B CA 1
ATOM 3298 C C . VAL B 1 127 ? -4.676 -6.836 -19.5 1 88.94 127 VAL B C 1
ATOM 3300 O O . VAL B 1 127 ? -4.246 -5.91 -18.797 1 88.94 127 VAL B O 1
ATOM 3303 N N . ARG B 1 128 ? -4.961 -6.699 -20.75 1 91.19 128 ARG B N 1
ATOM 3304 C CA . ARG B 1 128 ? -4.547 -5.527 -21.516 1 91.19 128 ARG B CA 1
ATOM 3305 C C . ARG B 1 128 ? -5.215 -4.262 -20.984 1 91.19 128 ARG B C 1
ATOM 3307 O O . ARG B 1 128 ? -4.617 -3.186 -20.984 1 91.19 128 ARG B O 1
ATOM 3314 N N . ASP B 1 129 ? -6.445 -4.387 -20.516 1 92.75 129 ASP B N 1
ATOM 3315 C CA . ASP B 1 129 ? -7.203 -3.252 -20.016 1 92.75 129 ASP B CA 1
ATOM 3316 C C . ASP B 1 129 ? -6.461 -2.57 -18.859 1 92.75 129 ASP B C 1
ATOM 3318 O O . ASP B 1 129 ? -6.586 -1.358 -18.672 1 92.75 129 ASP B O 1
ATOM 3322 N N . GLU B 1 130 ? -5.688 -3.311 -18.109 1 95.19 130 GLU B N 1
ATOM 3323 C CA . GLU B 1 130 ? -4.926 -2.736 -17 1 95.19 130 GLU B CA 1
ATOM 3324 C C . GLU B 1 130 ? -3.842 -1.792 -17.516 1 95.19 130 GLU B C 1
ATOM 3326 O O . GLU B 1 130 ? -3.557 -0.769 -16.891 1 95.19 130 GLU B O 1
ATOM 3331 N N . TYR B 1 131 ? -3.262 -2.107 -18.641 1 95.25 131 TYR B N 1
ATOM 3332 C CA . TYR B 1 131 ? -2.281 -1.218 -19.25 1 95.25 131 TYR B CA 1
ATOM 3333 C C . TYR B 1 131 ? -2.959 0.004 -19.859 1 95.25 131 TYR B C 1
ATOM 3335 O O . TYR B 1 131 ? -2.48 1.13 -19.703 1 95.25 131 TYR B O 1
ATOM 3343 N N . ASP B 1 132 ? -4.094 -0.212 -20.453 1 94.06 132 ASP B N 1
ATOM 3344 C CA . ASP B 1 132 ? -4.824 0.886 -21.078 1 94.06 132 ASP B CA 1
ATOM 3345 C C . ASP B 1 132 ? -5.234 1.933 -20.047 1 94.06 132 ASP B C 1
ATOM 3347 O O . ASP B 1 132 ? -4.996 3.127 -20.25 1 94.06 132 ASP B O 1
ATOM 3351 N N . VAL B 1 133 ? -5.75 1.456 -18.938 1 95.31 133 VAL B N 1
ATOM 3352 C CA . VAL B 1 133 ? -6.246 2.396 -17.938 1 95.31 133 VAL B CA 1
ATOM 3353 C C . VAL B 1 133 ? -5.07 3.08 -17.25 1 95.31 133 VAL B C 1
ATOM 3355 O O . VAL B 1 133 ? -5.246 4.098 -16.578 1 95.31 133 VAL B O 1
ATOM 3358 N N . SER B 1 134 ? -3.887 2.496 -17.359 1 95.44 134 SER B N 1
ATOM 3359 C CA . SER B 1 134 ? -2.682 3.066 -16.766 1 95.44 134 SER B CA 1
ATOM 3360 C C . SER B 1 134 ? -1.925 3.932 -17.766 1 95.44 134 SER B C 1
ATOM 3362 O O . SER B 1 134 ? -0.868 4.48 -17.438 1 95.44 134 SER B O 1
ATOM 3364 N N . GLY B 1 135 ? -2.416 3.963 -18.984 1 94.12 135 GLY B N 1
ATOM 3365 C CA . GLY B 1 135 ? -1.763 4.742 -20.031 1 94.12 135 GLY B CA 1
ATOM 3366 C C . GLY B 1 135 ? -0.45 4.137 -20.5 1 94.12 135 GLY B C 1
ATOM 3367 O O . GLY B 1 135 ? 0.466 4.859 -20.891 1 94.12 135 GLY B O 1
ATOM 3368 N N . LEU B 1 136 ? -0.297 2.881 -20.359 1 95.44 136 LEU B N 1
ATOM 3369 C CA . LEU B 1 136 ? 0.96 2.213 -20.672 1 95.44 136 LEU B CA 1
ATOM 3370 C C . LEU B 1 136 ? 0.839 1.406 -21.953 1 95.44 136 LEU B C 1
ATOM 3372 O O . LEU B 1 136 ? -0.216 0.833 -22.234 1 95.44 136 LEU B O 1
ATOM 3376 N N . ASP B 1 137 ? 1.952 1.332 -22.656 1 95.19 137 ASP B N 1
ATOM 3377 C CA . ASP B 1 137 ? 2.012 0.548 -23.891 1 95.19 137 ASP B CA 1
ATOM 3378 C C . ASP B 1 137 ? 2.148 -0.942 -23.578 1 95.19 137 ASP B C 1
ATOM 3380 O O . ASP B 1 137 ? 3.08 -1.357 -22.891 1 95.19 137 ASP B O 1
ATOM 3384 N N . TRP B 1 138 ? 1.247 -1.679 -24.172 1 93.56 138 TRP B N 1
ATOM 3385 C CA . TRP B 1 138 ? 1.215 -3.127 -23.984 1 93.56 138 TRP B CA 1
ATOM 3386 C C . TRP B 1 138 ? 2.537 -3.756 -24.406 1 93.56 138 TRP B C 1
ATOM 3388 O O . TRP B 1 138 ? 3.023 -4.688 -23.766 1 93.56 138 TRP B O 1
ATOM 3398 N N . SER B 1 139 ? 3.164 -3.25 -25.344 1 94.56 139 SER B N 1
ATOM 3399 C CA . SER B 1 139 ? 4.344 -3.869 -25.953 1 94.56 139 SER B CA 1
ATOM 3400 C C . SER B 1 139 ? 5.59 -3.596 -25.125 1 94.56 139 SER B C 1
ATOM 3402 O O . SER B 1 139 ? 6.629 -4.23 -25.328 1 94.56 139 SER B O 1
ATOM 3404 N N . SER B 1 140 ? 5.488 -2.748 -24.156 1 95 140 SER B N 1
ATOM 3405 C CA . SER B 1 140 ? 6.664 -2.369 -23.375 1 95 140 SER B CA 1
ATOM 3406 C C . SER B 1 140 ? 6.738 -3.162 -22.078 1 95 140 SER B C 1
ATOM 3408 O O . SER B 1 140 ? 7.652 -2.955 -21.266 1 95 140 SER B O 1
ATOM 3410 N N . ARG B 1 141 ? 5.867 -4.109 -21.844 1 95.56 141 ARG B N 1
ATOM 3411 C CA . ARG B 1 141 ? 5.672 -4.734 -20.547 1 95.56 141 ARG B CA 1
ATOM 3412 C C . ARG B 1 141 ? 6.945 -5.43 -20.078 1 95.56 141 ARG B C 1
ATOM 3414 O O . ARG B 1 141 ? 7.367 -5.262 -18.922 1 95.56 141 ARG B O 1
ATOM 3421 N N . GLY B 1 142 ? 7.59 -6.145 -20.984 1 96.75 142 GLY B N 1
ATOM 3422 C CA . GLY B 1 142 ? 8.812 -6.84 -20.625 1 96.75 142 GLY B CA 1
ATOM 3423 C C . GLY B 1 142 ? 9.953 -5.898 -20.266 1 96.75 142 GLY B C 1
ATOM 3424 O O . GLY B 1 142 ? 10.641 -6.09 -19.266 1 96.75 142 GLY B O 1
ATOM 3425 N N . ARG B 1 143 ? 10.148 -4.879 -21.078 1 97.31 143 ARG B N 1
ATOM 3426 C CA . ARG B 1 143 ? 11.203 -3.902 -20.859 1 97.31 143 ARG B CA 1
ATOM 3427 C C . ARG B 1 143 ? 10.977 -3.131 -19.562 1 97.31 143 ARG B C 1
ATOM 3429 O O . ARG B 1 143 ? 11.93 -2.818 -18.844 1 97.31 143 ARG B O 1
ATOM 3436 N N . ARG B 1 144 ? 9.75 -2.855 -19.297 1 97.88 144 ARG B N 1
ATOM 3437 C CA . ARG B 1 144 ? 9.422 -2.15 -18.062 1 97.88 144 ARG B CA 1
ATOM 3438 C C . ARG B 1 144 ? 9.703 -3.018 -16.844 1 97.88 144 ARG B C 1
ATOM 3440 O O . ARG B 1 144 ? 10.164 -2.518 -15.812 1 97.88 144 ARG B O 1
ATOM 3447 N N . LEU B 1 145 ? 9.391 -4.301 -16.953 1 98.44 145 LEU B N 1
ATOM 3448 C CA . LEU B 1 145 ? 9.719 -5.207 -15.859 1 98.44 145 LEU B CA 1
ATOM 3449 C C . LEU B 1 145 ? 11.219 -5.242 -15.617 1 98.44 145 LEU B C 1
ATOM 3451 O O . LEU B 1 145 ? 11.672 -5.113 -14.477 1 98.44 145 LEU B O 1
ATOM 3455 N N . ASP B 1 146 ? 11.992 -5.379 -16.688 1 98.38 146 ASP B N 1
ATOM 3456 C CA . ASP B 1 146 ? 13.445 -5.395 -16.547 1 98.38 146 ASP B CA 1
ATOM 3457 C C . ASP B 1 146 ? 13.945 -4.117 -15.883 1 98.38 146 ASP B C 1
ATOM 3459 O O . ASP B 1 146 ? 14.789 -4.168 -14.984 1 98.38 146 ASP B O 1
ATOM 3463 N N . ASP B 1 147 ? 13.4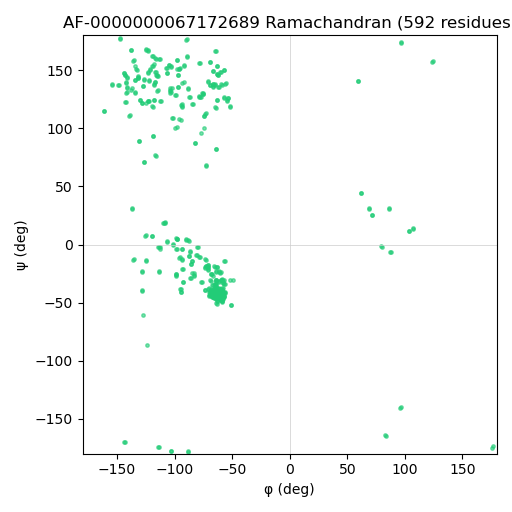22 -3.014 -16.328 1 98.5 147 ASP B N 1
ATOM 3464 C CA . ASP B 1 147 ? 13.805 -1.719 -15.781 1 98.5 147 ASP B CA 1
ATOM 3465 C C . ASP B 1 147 ? 13.445 -1.626 -14.305 1 98.5 147 ASP B C 1
ATOM 3467 O O . ASP B 1 147 ? 14.242 -1.14 -13.492 1 98.5 147 ASP B O 1
ATOM 3471 N N . THR B 1 148 ? 12.297 -2.09 -13.945 1 98.62 148 THR B N 1
ATOM 3472 C CA . THR B 1 148 ? 11.852 -2.076 -12.562 1 98.62 148 THR B CA 1
ATOM 3473 C C . THR B 1 148 ? 12.766 -2.936 -11.688 1 98.62 148 THR B C 1
ATOM 3475 O O . THR B 1 148 ? 13.125 -2.539 -10.578 1 98.62 148 THR B O 1
ATOM 3478 N N . LEU B 1 149 ? 13.156 -4.082 -12.188 1 98.69 149 LEU B N 1
ATOM 3479 C CA . LEU B 1 149 ? 14.047 -4.965 -11.438 1 98.69 149 LEU B CA 1
ATOM 3480 C C . LEU B 1 149 ? 15.391 -4.297 -11.195 1 98.69 149 LEU B C 1
ATOM 3482 O O . LEU B 1 149 ? 15.938 -4.371 -10.086 1 98.69 149 LEU B O 1
ATOM 3486 N N . ASP B 1 150 ? 15.906 -3.639 -12.211 1 98.69 150 ASP B N 1
ATOM 3487 C CA . ASP B 1 150 ? 17.156 -2.91 -12.055 1 98.69 150 ASP B CA 1
ATOM 3488 C C . ASP B 1 150 ? 17.016 -1.781 -11.031 1 98.69 150 ASP B C 1
ATOM 3490 O O . ASP B 1 150 ? 17.891 -1.595 -10.18 1 98.69 150 ASP B O 1
ATOM 3494 N N . PHE B 1 151 ? 15.977 -1.124 -11.141 1 98.81 151 PHE B N 1
ATOM 3495 C CA . PHE B 1 151 ? 15.719 -0.015 -10.227 1 98.81 151 PHE B CA 1
ATOM 3496 C C . PHE B 1 151 ? 15.617 -0.507 -8.789 1 98.81 151 PHE B C 1
ATOM 3498 O O . PHE B 1 151 ? 16.203 0.085 -7.883 1 98.81 151 PHE B O 1
ATOM 3505 N N . LEU B 1 152 ? 14.82 -1.57 -8.555 1 98.81 152 LEU B N 1
ATOM 3506 C CA . LEU B 1 152 ? 14.664 -2.123 -7.219 1 98.81 152 LEU B CA 1
ATOM 3507 C C . LEU B 1 152 ? 16.016 -2.518 -6.629 1 98.81 152 LEU B C 1
ATOM 3509 O O . LEU B 1 152 ? 16.281 -2.285 -5.445 1 98.81 152 LEU B O 1
ATOM 3513 N N . ARG B 1 153 ? 16.859 -3.115 -7.414 1 98.56 153 ARG B N 1
ATOM 3514 C CA . ARG B 1 153 ? 18.203 -3.471 -6.949 1 98.56 153 ARG B CA 1
ATOM 3515 C C . ARG B 1 153 ? 18.969 -2.234 -6.48 1 98.56 153 ARG B C 1
ATOM 3517 O O . ARG B 1 153 ? 19.547 -2.238 -5.395 1 98.56 153 ARG B O 1
ATOM 3524 N N . VAL B 1 154 ? 18.938 -1.167 -7.27 1 98.69 154 VAL B N 1
ATOM 3525 C CA . VAL B 1 154 ? 19.625 0.071 -6.934 1 98.69 154 VAL B CA 1
ATOM 3526 C C . VAL B 1 154 ? 19.031 0.668 -5.66 1 98.69 154 VAL B C 1
ATOM 3528 O O . VAL B 1 154 ? 19.766 1.055 -4.746 1 98.69 154 VAL B O 1
ATOM 3531 N N . TRP B 1 155 ? 17.734 0.665 -5.566 1 98.56 155 TRP B N 1
ATOM 3532 C CA . TRP B 1 155 ? 17.031 1.203 -4.402 1 98.56 155 TRP B CA 1
ATOM 3533 C C . TRP B 1 155 ? 17.438 0.471 -3.131 1 98.56 155 TRP B C 1
ATOM 3535 O O . TRP B 1 155 ? 17.656 1.096 -2.09 1 98.56 155 TRP B O 1
ATOM 3545 N N . TRP B 1 156 ? 17.594 -0.838 -3.211 1 98.62 156 TRP B N 1
ATOM 3546 C CA . TRP B 1 156 ? 17.797 -1.677 -2.033 1 98.62 156 TRP B CA 1
ATOM 3547 C C . TRP B 1 156 ? 19.266 -1.722 -1.636 1 98.62 156 TRP B C 1
ATOM 3549 O O . TRP B 1 156 ? 19.594 -2.121 -0.518 1 98.62 156 TRP B O 1
ATOM 3559 N N . THR B 1 157 ? 20.203 -1.262 -2.537 1 98.31 157 THR B N 1
ATOM 3560 C CA . THR B 1 157 ? 21.609 -1.544 -2.24 1 98.31 157 THR B CA 1
ATOM 3561 C C . THR B 1 157 ? 22.422 -0.256 -2.211 1 98.31 157 THR B C 1
ATOM 3563 O O . THR B 1 157 ? 23.562 -0.248 -1.744 1 98.31 157 THR B O 1
ATOM 3566 N N . GLU B 1 158 ? 21.844 0.829 -2.717 1 98.25 158 GLU B N 1
ATOM 3567 C CA . GLU B 1 158 ? 22.594 2.076 -2.787 1 98.25 158 GLU B CA 1
ATOM 3568 C C . GLU B 1 158 ? 21.922 3.174 -1.967 1 98.25 158 GLU B C 1
ATOM 3570 O O . GLU B 1 158 ? 20.703 3.146 -1.757 1 98.25 158 GLU B O 1
ATOM 3575 N N . ASN B 1 159 ? 22.75 4.141 -1.499 1 96.69 159 ASN B N 1
ATOM 3576 C CA . ASN B 1 159 ? 22.312 5.352 -0.816 1 96.69 159 ASN B CA 1
ATOM 3577 C C . ASN B 1 159 ? 23.406 6.422 -0.823 1 96.69 159 ASN B C 1
ATOM 3579 O O . ASN B 1 159 ? 24.484 6.227 -0.247 1 96.69 159 ASN B O 1
ATOM 3583 N N . PRO B 1 160 ? 23.188 7.539 -1.481 1 97.06 160 PRO B N 1
ATOM 3584 C CA . PRO B 1 160 ? 21.938 7.941 -2.121 1 97.06 160 PRO B CA 1
ATOM 3585 C C . PRO B 1 160 ? 21.609 7.09 -3.346 1 97.06 160 PRO B C 1
ATOM 3587 O O . PRO B 1 160 ? 22.484 6.422 -3.896 1 97.06 160 PRO B O 1
ATOM 3590 N N . VAL B 1 161 ? 20.281 7.117 -3.617 1 98.19 161 VAL B N 1
ATOM 3591 C CA . VAL B 1 161 ? 19.797 6.418 -4.805 1 98.19 161 VAL B CA 1
ATOM 3592 C C . VAL B 1 161 ? 19.641 7.406 -5.953 1 98.19 161 VAL B C 1
ATOM 3594 O O . VAL B 1 161 ? 19.078 8.5 -5.77 1 98.19 161 VAL B O 1
ATOM 3597 N N . GLU B 1 162 ? 20.062 7.059 -7.086 1 98.44 162 GLU B N 1
ATOM 3598 C CA . GLU B 1 162 ? 19.859 7.77 -8.344 1 98.44 162 GLU B CA 1
ATOM 3599 C C . GLU B 1 162 ? 19.641 6.793 -9.5 1 98.44 162 GLU B C 1
ATOM 3601 O O . GLU B 1 162 ? 20.266 5.734 -9.547 1 98.44 162 GLU B O 1
ATOM 3606 N N . TYR B 1 163 ? 18.734 7.16 -10.344 1 98.5 163 TYR B N 1
ATOM 3607 C CA . TYR B 1 163 ? 18.391 6.246 -11.43 1 98.5 163 TYR B CA 1
ATOM 3608 C C . TYR B 1 163 ? 17.828 7 -12.625 1 98.5 163 TYR B C 1
ATOM 3610 O O . TYR B 1 163 ? 17.047 7.941 -12.453 1 98.5 163 TYR B O 1
ATOM 3618 N N . ALA B 1 164 ? 18.266 6.602 -13.812 1 97.88 164 ALA B N 1
ATOM 3619 C CA . ALA B 1 164 ? 17.75 7.172 -15.055 1 97.88 164 ALA B CA 1
ATOM 3620 C C . ALA B 1 164 ? 17.625 6.105 -16.141 1 97.88 164 ALA B C 1
ATOM 3622 O O . ALA B 1 164 ? 18.594 5.418 -16.453 1 97.88 164 ALA B O 1
ATOM 3623 N N . SER B 1 165 ? 16.484 5.977 -16.625 1 97.5 165 SER B N 1
ATOM 3624 C CA . SER B 1 165 ? 16.141 5.109 -17.75 1 97.5 165 SER B CA 1
ATOM 3625 C C . SER B 1 165 ? 15.008 5.691 -18.578 1 97.5 165 SER B C 1
ATOM 3627 O O . SER B 1 165 ? 14.469 6.75 -18.234 1 97.5 165 SER B O 1
ATOM 3629 N N . PRO B 1 166 ? 14.633 5.055 -19.656 1 93.81 166 PRO B N 1
ATOM 3630 C CA . PRO B 1 166 ? 13.492 5.555 -20.438 1 93.81 166 PRO B CA 1
ATOM 3631 C C . PRO B 1 166 ? 12.188 5.535 -19.656 1 93.81 166 PRO B C 1
ATOM 3633 O O . PRO B 1 166 ? 11.266 6.305 -19.953 1 93.81 166 PRO B O 1
ATOM 3636 N N . PHE B 1 167 ? 12.094 4.734 -18.562 1 95.38 167 PHE B N 1
ATOM 3637 C CA . PHE B 1 167 ? 10.82 4.555 -17.875 1 95.38 167 PHE B CA 1
ATOM 3638 C C . PHE B 1 167 ? 10.859 5.152 -16.484 1 95.38 167 PHE B C 1
ATOM 3640 O O . PHE B 1 167 ? 9.82 5.418 -15.875 1 95.38 167 PHE B O 1
ATOM 3647 N N . ILE B 1 168 ? 12.062 5.312 -15.898 1 97.31 168 ILE B N 1
ATOM 3648 C CA . ILE B 1 168 ? 12.195 5.715 -14.5 1 97.31 168 ILE B CA 1
ATOM 3649 C C . ILE B 1 168 ? 13.258 6.805 -14.383 1 97.31 168 ILE B C 1
ATOM 3651 O O . ILE B 1 168 ? 14.336 6.699 -14.977 1 97.31 168 ILE B O 1
ATOM 3655 N N . SER B 1 169 ? 12.883 7.844 -13.695 1 96.56 169 SER B N 1
ATOM 3656 C CA . SER B 1 169 ? 13.828 8.906 -13.375 1 96.56 169 SER B CA 1
ATOM 3657 C C . SER B 1 169 ? 13.781 9.25 -11.891 1 96.56 169 SER B C 1
ATOM 3659 O O . SER B 1 169 ? 12.711 9.547 -11.344 1 96.56 169 SER B O 1
ATOM 3661 N N . LEU B 1 170 ? 14.875 9.18 -11.234 1 97.81 170 LEU B N 1
ATOM 3662 C CA . LEU B 1 170 ? 15.023 9.539 -9.828 1 97.81 170 LEU B CA 1
ATOM 3663 C C . LEU B 1 170 ? 16.328 10.305 -9.609 1 97.81 170 LEU B C 1
ATOM 3665 O O . LEU B 1 170 ? 17.422 9.742 -9.766 1 97.81 170 LEU B O 1
ATOM 3669 N N . PRO B 1 171 ? 16.219 11.617 -9.273 1 96.19 171 PRO B N 1
ATOM 3670 C CA . PRO B 1 171 ? 17.438 12.344 -8.914 1 96.19 171 PRO B CA 1
ATOM 3671 C C . PRO B 1 171 ? 18.078 11.805 -7.641 1 96.19 171 PRO B C 1
ATOM 3673 O O . PRO B 1 171 ? 17.469 11.008 -6.922 1 96.19 171 PRO B O 1
ATOM 3676 N N . PRO B 1 172 ? 19.328 12.234 -7.418 1 96.81 172 PRO B N 1
ATOM 3677 C CA . PRO B 1 172 ? 19.922 11.766 -6.168 1 96.81 172 PRO B CA 1
ATOM 3678 C C . PRO B 1 172 ? 19.047 12.016 -4.949 1 96.81 172 PRO B C 1
ATOM 3680 O O . PRO B 1 172 ? 18.688 13.164 -4.676 1 96.81 172 PRO B O 1
ATOM 3683 N N . SER B 1 173 ? 18.672 10.93 -4.316 1 96.31 173 SER B N 1
ATOM 3684 C CA . SER B 1 173 ? 17.703 10.984 -3.221 1 96.31 173 SER B CA 1
ATOM 3685 C C . SER B 1 173 ? 18.172 10.148 -2.033 1 96.31 173 SER B C 1
ATOM 3687 O O . SER B 1 173 ? 18.781 9.094 -2.213 1 96.31 173 SER B O 1
ATOM 3689 N N . ARG B 1 174 ? 17.906 10.688 -0.89 1 95.38 174 ARG B N 1
ATOM 3690 C CA . ARG B 1 174 ? 18.219 9.961 0.337 1 95.38 174 ARG B CA 1
ATOM 3691 C C . ARG B 1 174 ? 17.188 8.875 0.615 1 95.38 174 ARG B C 1
ATOM 3693 O O . ARG B 1 174 ? 15.984 9.125 0.549 1 95.38 174 ARG B O 1
ATOM 3700 N N . VAL B 1 175 ? 17.625 7.625 0.825 1 95.81 175 VAL B N 1
ATOM 3701 C CA . VAL B 1 175 ? 16.781 6.48 1.137 1 95.81 175 VAL B CA 1
ATOM 3702 C C . VAL B 1 175 ? 17.344 5.734 2.348 1 95.81 175 VAL B C 1
ATOM 3704 O O . VAL B 1 175 ? 18.047 4.738 2.197 1 95.81 175 VAL B O 1
ATOM 3707 N N . ASP B 1 176 ? 16.891 6.168 3.506 1 94.94 176 ASP B N 1
ATOM 3708 C CA . ASP B 1 176 ? 17.531 5.66 4.715 1 94.94 176 ASP B CA 1
ATOM 3709 C C . ASP B 1 176 ? 16.797 4.434 5.254 1 94.94 176 ASP B C 1
ATOM 3711 O O . ASP B 1 176 ? 17.328 3.705 6.094 1 94.94 176 ASP B O 1
ATOM 3715 N N . LEU B 1 177 ? 15.531 4.27 4.879 1 94.56 177 LEU B N 1
ATOM 3716 C CA . LEU B 1 177 ? 14.883 3.008 5.227 1 94.56 177 LEU B CA 1
ATOM 3717 C C . LEU B 1 177 ? 15.406 1.869 4.359 1 94.56 177 LEU B C 1
ATOM 3719 O O . LEU B 1 177 ? 15.156 1.835 3.152 1 94.56 177 LEU B O 1
ATOM 3723 N N . ARG B 1 178 ? 16.094 0.984 4.973 1 95.12 178 ARG B N 1
ATOM 3724 C CA . ARG B 1 178 ? 16.719 -0.116 4.25 1 95.12 178 ARG B CA 1
ATOM 3725 C C . ARG B 1 178 ? 15.984 -1.428 4.5 1 95.12 178 ARG B C 1
ATOM 3727 O O . ARG B 1 178 ? 15.375 -1.612 5.559 1 95.12 178 ARG B O 1
ATOM 3734 N N . PRO B 1 179 ? 16.047 -2.311 3.553 1 96.06 179 PRO B N 1
ATOM 3735 C CA . PRO B 1 179 ? 15.398 -3.602 3.785 1 96.06 179 PRO B CA 1
ATOM 3736 C C . PRO B 1 179 ? 16.016 -4.379 4.938 1 96.06 179 PRO B C 1
ATOM 3738 O O . PRO B 1 179 ? 17.234 -4.281 5.172 1 96.06 179 PRO B O 1
ATOM 3741 N N . ALA B 1 180 ? 15.18 -5.117 5.637 1 95.81 180 ALA B N 1
ATOM 3742 C CA . ALA B 1 180 ? 15.656 -6.035 6.668 1 95.81 180 ALA B CA 1
ATOM 3743 C C . ALA B 1 180 ? 16.516 -7.141 6.059 1 95.81 180 ALA B C 1
ATOM 3745 O O . ALA B 1 180 ? 17.5 -7.582 6.668 1 95.81 180 ALA B O 1
ATOM 3746 N N . GLN B 1 181 ? 16.125 -7.613 4.883 1 97.5 181 GLN B N 1
ATOM 3747 C CA . GLN B 1 181 ? 16.906 -8.602 4.145 1 97.5 181 GLN B CA 1
ATOM 3748 C C . GLN B 1 181 ? 18 -7.93 3.314 1 97.5 181 GLN B C 1
ATOM 3750 O O . GLN B 1 181 ? 17.703 -7.109 2.441 1 97.5 181 GLN B O 1
ATOM 3755 N N . ALA B 1 182 ? 19.156 -8.297 3.594 1 95.62 182 ALA B N 1
ATOM 3756 C CA . ALA B 1 182 ? 20.25 -7.719 2.832 1 95.62 182 ALA B CA 1
ATOM 3757 C C . ALA B 1 182 ? 20.031 -7.895 1.332 1 95.62 182 ALA B C 1
ATOM 3759 O O . ALA B 1 182 ? 19.766 -9 0.86 1 95.62 182 ALA B O 1
ATOM 3760 N N . GLY B 1 183 ? 20.078 -6.809 0.6 1 96.44 183 GLY B N 1
ATOM 3761 C CA . GLY B 1 183 ? 19.875 -6.848 -0.84 1 96.44 183 GLY B CA 1
ATOM 3762 C C . GLY B 1 183 ? 18.422 -6.73 -1.245 1 96.44 183 GLY B C 1
ATOM 3763 O O . GLY B 1 183 ? 18.109 -6.633 -2.434 1 96.44 183 GLY B O 1
ATOM 3764 N N . GLY B 1 184 ? 17.484 -6.746 -0.246 1 97.88 184 GLY B N 1
ATOM 3765 C CA . GLY B 1 184 ? 16.062 -6.648 -0.504 1 97.88 184 GLY B CA 1
ATOM 3766 C C . GLY B 1 184 ? 15.375 -8 -0.547 1 97.88 184 GLY B C 1
ATOM 3767 O O . GLY B 1 184 ? 16.031 -9.039 -0.467 1 97.88 184 GLY B O 1
ATOM 3768 N N . PRO B 1 185 ? 14.031 -7.992 -0.652 1 98.69 185 PRO B N 1
ATOM 3769 C CA . PRO B 1 185 ? 13.281 -9.242 -0.784 1 98.69 185 PRO B CA 1
ATOM 3770 C C . PRO B 1 185 ? 13.695 -10.055 -2.01 1 98.69 185 PRO B C 1
ATOM 3772 O O . PRO B 1 185 ? 13.961 -9.484 -3.07 1 98.69 185 PRO B O 1
ATOM 3775 N N . PRO B 1 186 ? 13.828 -11.398 -1.845 1 98.75 186 PRO B N 1
ATOM 3776 C CA . PRO B 1 186 ? 14.055 -12.219 -3.033 1 98.75 186 PRO B CA 1
ATOM 3777 C C . PRO B 1 186 ? 12.977 -12.031 -4.098 1 98.75 186 PRO B C 1
ATOM 3779 O O . PRO B 1 186 ? 11.789 -11.945 -3.768 1 98.75 186 PRO B O 1
ATOM 3782 N N . VAL B 1 187 ? 13.438 -11.977 -5.316 1 98.81 187 VAL B N 1
ATOM 3783 C CA . VAL B 1 187 ? 12.539 -11.719 -6.434 1 98.81 187 VAL B CA 1
ATOM 3784 C C . VAL B 1 187 ? 12.18 -13.031 -7.125 1 98.81 187 VAL B C 1
ATOM 3786 O O . VAL B 1 187 ? 13.062 -13.828 -7.457 1 98.81 187 VAL B O 1
ATOM 3789 N N . TYR B 1 188 ? 10.953 -13.273 -7.309 1 98.94 188 TYR B N 1
ATOM 3790 C CA . TYR B 1 188 ? 10.422 -14.359 -8.117 1 98.94 188 TYR B CA 1
ATOM 3791 C C . TYR B 1 188 ? 9.641 -13.828 -9.312 1 98.94 188 TYR B C 1
ATOM 3793 O O . TYR B 1 188 ? 9.094 -12.727 -9.25 1 98.94 188 TYR B O 1
ATOM 3801 N N . LEU B 1 189 ? 9.672 -14.57 -10.359 1 98.88 189 LEU B N 1
ATOM 3802 C CA . LEU B 1 189 ? 9 -14.094 -11.562 1 98.88 189 LEU B CA 1
ATOM 3803 C C . LEU B 1 189 ? 8.031 -15.141 -12.094 1 98.88 189 LEU B C 1
ATOM 3805 O O . LEU B 1 189 ? 8.336 -16.344 -12.086 1 98.88 189 LEU B O 1
ATOM 3809 N N . GLY B 1 190 ? 6.902 -14.641 -12.445 1 97.81 190 GLY B N 1
ATOM 3810 C CA . GLY B 1 190 ? 5.969 -15.484 -13.18 1 97.81 190 GLY B CA 1
ATOM 3811 C C . GLY B 1 190 ? 6.172 -15.438 -14.68 1 97.81 190 GLY B C 1
ATOM 3812 O O . GLY B 1 190 ? 7.098 -14.781 -15.164 1 97.81 190 GLY B O 1
ATOM 3813 N N . GLY B 1 191 ? 5.32 -16.172 -15.359 1 95.38 191 GLY B N 1
ATOM 3814 C CA . GLY B 1 191 ? 5.359 -16.25 -16.812 1 95.38 191 GLY B CA 1
ATOM 3815 C C . GLY B 1 191 ? 5.469 -17.672 -17.328 1 95.38 191 GLY B C 1
ATOM 3816 O O . GLY B 1 191 ? 5.879 -18.578 -16.594 1 95.38 191 GLY B O 1
ATOM 3817 N N . SER B 1 192 ? 5.047 -17.859 -18.609 1 95.19 192 SER B N 1
ATOM 3818 C CA . SER B 1 192 ? 5.051 -19.188 -19.188 1 95.19 192 SER B CA 1
ATOM 3819 C C . SER B 1 192 ? 5.574 -19.172 -20.625 1 95.19 192 SER B C 1
ATOM 3821 O O . SER B 1 192 ? 5.047 -19.875 -21.484 1 95.19 192 SER B O 1
ATOM 3823 N N . SER B 1 193 ? 6.445 -18.266 -20.906 1 95.44 193 SER B N 1
ATOM 3824 C CA . SER B 1 193 ? 7.133 -18.203 -22.188 1 95.44 193 SER B CA 1
ATOM 3825 C C . SER B 1 193 ? 8.633 -18.422 -22.016 1 95.44 193 SER B C 1
ATOM 3827 O O . SER B 1 193 ? 9.164 -18.297 -20.922 1 95.44 193 SER B O 1
ATOM 3829 N N . ASN B 1 194 ? 9.234 -18.781 -23.094 1 97.38 194 ASN B N 1
ATOM 3830 C CA . ASN B 1 194 ? 10.68 -18.938 -23.047 1 97.38 194 ASN B CA 1
ATOM 3831 C C . ASN B 1 194 ? 11.383 -17.641 -22.656 1 97.38 194 ASN B C 1
ATOM 3833 O O . ASN B 1 194 ? 12.344 -17.656 -21.891 1 97.38 194 ASN B O 1
ATOM 3837 N N . ALA B 1 195 ? 10.914 -16.594 -23.172 1 97 195 ALA B N 1
ATOM 3838 C CA . ALA B 1 195 ? 11.492 -15.305 -22.812 1 97 195 ALA B CA 1
ATOM 3839 C C . ALA B 1 195 ? 11.352 -15.023 -21.328 1 97 195 ALA B C 1
ATOM 3841 O O . ALA B 1 195 ? 12.297 -14.547 -20.688 1 97 195 ALA B O 1
ATOM 3842 N N . ALA B 1 196 ? 10.203 -15.312 -20.781 1 97.44 196 ALA B N 1
ATOM 3843 C CA . ALA B 1 196 ? 9.969 -15.117 -19.344 1 97.44 196 ALA B CA 1
ATOM 3844 C C . ALA B 1 196 ? 10.898 -16 -18.516 1 97.44 196 ALA B C 1
ATOM 3846 O O . ALA B 1 196 ? 11.477 -15.539 -17.531 1 97.44 196 ALA B O 1
ATOM 3847 N N . LEU B 1 197 ? 11.07 -17.234 -18.969 1 98.69 197 LEU B N 1
ATOM 3848 C CA . LEU B 1 197 ? 11.875 -18.156 -18.172 1 98.69 197 LEU B CA 1
ATOM 3849 C C . LEU B 1 197 ? 13.367 -17.859 -18.344 1 98.69 197 LEU B C 1
ATOM 3851 O O . LEU B 1 197 ? 14.148 -18.062 -17.406 1 98.69 197 LEU B O 1
ATOM 3855 N N . ALA B 1 198 ? 13.727 -17.406 -19.484 1 98.75 198 ALA B N 1
ATOM 3856 C CA . ALA B 1 198 ? 15.094 -16.906 -19.609 1 98.75 198 ALA B CA 1
ATOM 3857 C C . ALA B 1 198 ? 15.352 -15.773 -18.625 1 98.75 198 ALA B C 1
ATOM 3859 O O . ALA B 1 198 ? 16.422 -15.719 -18 1 98.75 198 ALA B O 1
ATOM 3860 N N . ARG B 1 199 ? 14.414 -14.906 -18.422 1 98.56 199 ARG B N 1
ATOM 3861 C CA . ARG B 1 199 ? 14.523 -13.836 -17.438 1 98.56 199 ARG B CA 1
ATOM 3862 C C . ARG B 1 199 ? 14.633 -14.398 -16.031 1 98.56 199 ARG B C 1
ATOM 3864 O O . ARG B 1 199 ? 15.422 -13.906 -15.219 1 98.56 199 ARG B O 1
ATOM 3871 N N . VAL B 1 200 ? 13.812 -15.336 -15.727 1 98.81 200 VAL B N 1
ATOM 3872 C CA . VAL B 1 200 ? 13.883 -16 -14.422 1 98.81 200 VAL B CA 1
ATOM 3873 C C . VAL B 1 200 ? 15.312 -16.453 -14.156 1 98.81 200 VAL B C 1
ATOM 3875 O O . VAL B 1 200 ? 15.891 -16.125 -13.117 1 98.81 200 VAL B O 1
ATOM 3878 N N . GLY B 1 201 ? 15.859 -17.172 -15.117 1 98.81 201 GLY B N 1
ATOM 3879 C CA . GLY B 1 201 ? 17.203 -17.703 -14.961 1 98.81 201 GLY B CA 1
ATOM 3880 C C . GLY B 1 201 ? 18.25 -16.625 -14.727 1 98.81 201 GLY B C 1
ATOM 3881 O O . GLY B 1 201 ? 19.109 -16.766 -13.867 1 98.81 201 GLY B O 1
ATOM 3882 N N . ARG B 1 202 ? 18.062 -15.531 -15.391 1 98.5 202 ARG B N 1
ATOM 3883 C CA . ARG B 1 202 ? 19.078 -14.484 -15.375 1 98.5 202 ARG B CA 1
ATOM 3884 C C . ARG B 1 202 ? 18.938 -13.602 -14.141 1 98.5 202 ARG B C 1
ATOM 3886 O O . ARG B 1 202 ? 19.922 -13.047 -13.648 1 98.5 202 ARG B O 1
ATOM 3893 N N . ARG B 1 203 ? 17.688 -13.547 -13.609 1 97.94 203 ARG B N 1
ATOM 3894 C CA . ARG B 1 203 ? 17.5 -12.367 -12.781 1 97.94 203 ARG B CA 1
ATOM 3895 C C . ARG B 1 203 ? 16.781 -12.711 -11.477 1 97.94 203 ARG B C 1
ATOM 3897 O O . ARG B 1 203 ? 16.75 -11.914 -10.547 1 97.94 203 ARG B O 1
ATOM 3904 N N . ALA B 1 204 ? 16.188 -13.891 -11.352 1 98.75 204 ALA B N 1
ATOM 3905 C CA . ALA B 1 204 ? 15.273 -14.125 -10.234 1 98.75 204 ALA B CA 1
ATOM 3906 C C . ALA B 1 204 ? 15.773 -15.25 -9.336 1 98.75 204 ALA B C 1
ATOM 3908 O O . ALA B 1 204 ? 16.672 -16.016 -9.727 1 98.75 204 ALA B O 1
ATOM 3909 N N . ALA B 1 205 ? 15.234 -15.281 -8.148 1 98.69 205 ALA B N 1
ATOM 3910 C CA . ALA B 1 205 ? 15.477 -16.391 -7.223 1 98.69 205 ALA B CA 1
ATOM 3911 C C . ALA B 1 205 ? 14.727 -17.641 -7.652 1 98.69 205 ALA B C 1
ATOM 3913 O O . ALA B 1 205 ? 15.078 -18.75 -7.242 1 98.69 205 ALA B O 1
ATOM 3914 N N . GLY B 1 206 ? 13.75 -17.422 -8.453 1 98.81 206 GLY B N 1
ATOM 3915 C CA . GL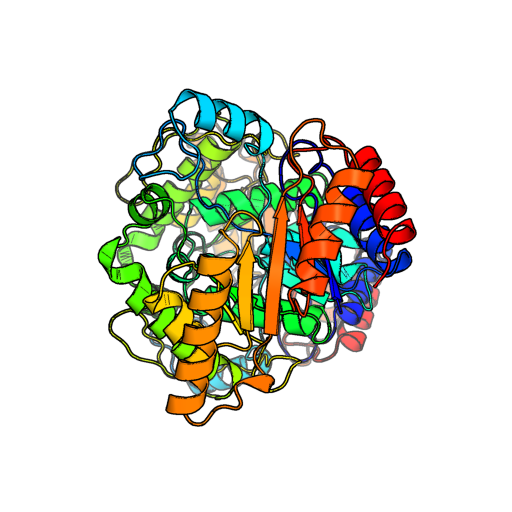Y B 1 206 ? 12.992 -18.578 -8.883 1 98.81 206 GLY B CA 1
ATOM 3916 C C . GLY B 1 206 ? 11.789 -18.234 -9.742 1 98.81 206 GLY B C 1
ATOM 3917 O O . GLY B 1 206 ? 11.641 -17.078 -10.164 1 98.81 206 GLY B O 1
ATOM 3918 N N . TRP B 1 207 ? 11.008 -19.266 -10.062 1 98.81 207 TRP B N 1
ATOM 3919 C CA . TRP B 1 207 ? 9.883 -19.219 -10.977 1 98.81 207 TRP B CA 1
ATOM 3920 C C . TRP B 1 207 ? 8.57 -19.484 -10.25 1 98.81 207 TRP B C 1
ATOM 3922 O O . TRP B 1 207 ? 8.5 -20.375 -9.398 1 98.81 207 TRP B O 1
ATOM 3932 N N . ILE B 1 208 ? 7.582 -18.641 -10.523 1 98.5 208 ILE B N 1
ATOM 3933 C CA . ILE B 1 208 ? 6.219 -18.906 -10.094 1 98.5 208 ILE B CA 1
ATOM 3934 C C . ILE B 1 208 ? 5.414 -19.484 -11.258 1 98.5 208 ILE B C 1
ATOM 3936 O O . ILE B 1 208 ? 4.953 -18.75 -12.125 1 98.5 208 ILE B O 1
ATOM 3940 N N . GLY B 1 209 ? 5.242 -20.781 -11.258 1 96.31 209 GLY B N 1
ATOM 3941 C CA . GLY B 1 209 ? 4.477 -21.453 -12.297 1 96.31 209 GLY B CA 1
ATOM 3942 C C . GLY B 1 209 ? 3.086 -21.859 -11.844 1 96.31 209 GLY B C 1
ATOM 3943 O O . GLY B 1 209 ? 2.656 -21.5 -10.742 1 96.31 209 GLY B O 1
ATOM 3944 N N . PHE B 1 210 ? 2.332 -22.516 -12.719 1 94.19 210 PHE B N 1
ATOM 3945 C CA . PHE B 1 210 ? 0.991 -23 -12.422 1 94.19 210 PHE B CA 1
ATOM 3946 C C . PHE B 1 210 ? 0.827 -24.453 -12.867 1 94.19 210 PHE B C 1
ATOM 3948 O O . PHE B 1 210 ? 1.427 -24.875 -13.867 1 94.19 210 PHE B O 1
ATOM 3955 N N . ASP B 1 211 ? -0.015 -25.156 -12.18 1 91.88 211 ASP B N 1
ATOM 3956 C CA . ASP B 1 211 ? -0.097 -26.594 -12.352 1 91.88 211 ASP B CA 1
ATOM 3957 C C . ASP B 1 211 ? -0.915 -26.953 -13.586 1 91.88 211 ASP B C 1
ATOM 3959 O O . ASP B 1 211 ? -0.981 -28.125 -13.977 1 91.88 211 ASP B O 1
ATOM 3963 N N . GLN B 1 212 ? -1.417 -25.984 -14.227 1 88.81 212 GLN B N 1
ATOM 3964 C CA . GLN B 1 212 ? -2.234 -26.281 -15.398 1 88.81 212 GLN B CA 1
ATOM 3965 C C . GLN B 1 212 ? -1.376 -26.391 -16.656 1 88.81 212 GLN B C 1
ATOM 3967 O O . GLN B 1 212 ? -1.863 -26.797 -17.719 1 88.81 212 GLN B O 1
ATOM 3972 N N . LEU B 1 213 ? -0.168 -26.047 -16.625 1 89.44 213 LEU B N 1
ATOM 3973 C CA . LEU B 1 213 ? 0.743 -26.266 -17.734 1 89.44 213 LEU B CA 1
ATOM 3974 C C . LEU B 1 213 ? 1.038 -27.766 -17.906 1 89.44 213 LEU B C 1
ATOM 3976 O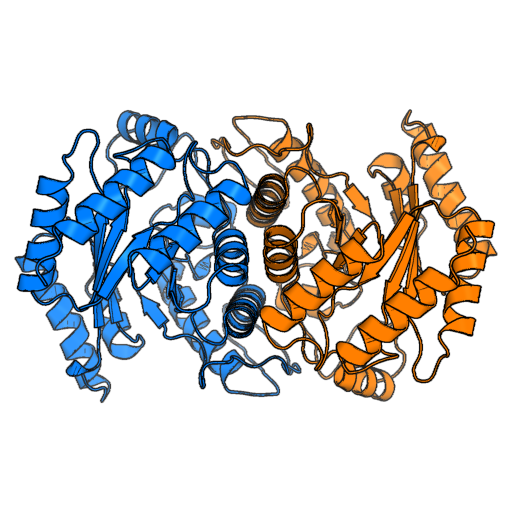 O . LEU B 1 213 ? 1.274 -28.469 -16.922 1 89.44 213 LEU B O 1
ATOM 3980 N N . PRO B 1 214 ? 1.032 -28.203 -19.156 1 91.62 214 PRO B N 1
ATOM 3981 C CA . PRO B 1 214 ? 1.445 -29.594 -19.375 1 91.62 214 PRO B CA 1
ATOM 3982 C C . PRO B 1 214 ? 2.85 -29.891 -18.844 1 91.62 214 PRO B C 1
ATOM 3984 O O . PRO B 1 214 ? 3.727 -29.016 -18.906 1 91.62 214 PRO B O 1
ATOM 3987 N N . ASP B 1 215 ? 2.99 -31.141 -18.453 1 91.38 215 ASP B N 1
ATOM 3988 C CA . ASP B 1 215 ? 4.242 -31.516 -17.797 1 91.38 215 ASP B CA 1
ATOM 3989 C C . ASP B 1 215 ? 5.434 -31.281 -18.719 1 91.38 215 ASP B C 1
ATOM 3991 O O . ASP B 1 215 ? 6.477 -30.797 -18.281 1 91.38 215 ASP B O 1
ATOM 3995 N N . ASP B 1 216 ? 5.273 -31.641 -19.938 1 93.94 216 ASP B N 1
ATOM 3996 C CA . ASP B 1 216 ? 6.371 -31.484 -20.891 1 93.94 216 ASP B CA 1
ATOM 3997 C C . ASP B 1 216 ? 6.715 -30 -21.094 1 93.94 216 ASP B C 1
ATOM 3999 O O . ASP B 1 216 ? 7.891 -29.656 -21.219 1 93.94 216 ASP B O 1
ATOM 4003 N N . VAL B 1 217 ? 5.703 -29.172 -21.094 1 95.25 217 VAL B N 1
ATOM 4004 C CA . VAL B 1 217 ? 5.898 -27.734 -21.234 1 95.25 217 VAL B CA 1
ATOM 4005 C C . VAL B 1 217 ? 6.59 -27.172 -20 1 95.25 217 VAL B C 1
ATOM 4007 O O . VAL B 1 217 ? 7.559 -26.422 -20.109 1 95.25 217 VAL B O 1
ATOM 4010 N N . MET B 1 218 ? 6.133 -27.594 -18.906 1 95.88 218 MET B N 1
ATOM 4011 C CA . MET B 1 218 ? 6.727 -27.141 -17.656 1 95.88 218 MET B CA 1
ATOM 4012 C C . MET B 1 218 ? 8.203 -27.516 -17.594 1 95.88 218 MET B C 1
ATOM 4014 O O . MET B 1 218 ? 9.039 -26.688 -17.203 1 95.88 218 MET B O 1
ATOM 4018 N N . LYS B 1 219 ? 8.492 -28.766 -18 1 95.69 219 LYS B N 1
ATOM 4019 C CA . LYS B 1 219 ? 9.875 -29.234 -17.984 1 95.69 219 LYS B CA 1
ATOM 4020 C C . LYS B 1 219 ? 10.734 -28.422 -18.953 1 95.69 219 LYS B C 1
ATOM 4022 O O . LYS B 1 219 ? 11.867 -28.062 -18.625 1 95.69 219 LYS B O 1
ATOM 4027 N N . SER B 1 220 ? 10.141 -28.234 -20.078 1 97.56 220 SER B N 1
ATOM 4028 C CA . SER B 1 220 ? 10.867 -27.469 -21.078 1 97.56 220 SER B CA 1
ATOM 4029 C C . SER B 1 220 ? 11.141 -26.047 -20.609 1 97.56 220 SER B C 1
ATOM 4031 O O . SER B 1 220 ? 12.258 -25.547 -20.75 1 97.56 220 SER B O 1
ATOM 4033 N N . LEU B 1 221 ? 10.188 -25.391 -20.047 1 98.06 221 LEU B N 1
ATOM 4034 C CA . LEU B 1 221 ? 10.312 -24.031 -19.547 1 98.06 221 LEU B CA 1
ATOM 4035 C C . LEU B 1 221 ? 11.328 -23.953 -18.422 1 98.06 221 LEU B C 1
ATOM 4037 O O . LEU B 1 221 ? 12.164 -23.047 -18.375 1 98.06 221 LEU B O 1
ATOM 4041 N N . TRP B 1 222 ? 11.273 -24.938 -17.562 1 98.12 222 TRP B N 1
ATOM 4042 C CA . TRP B 1 222 ? 12.219 -24.969 -16.453 1 98.12 222 TRP B CA 1
ATOM 4043 C C . TRP B 1 222 ? 13.648 -25.125 -16.953 1 98.12 222 TRP B C 1
ATOM 4045 O O . TRP B 1 222 ? 14.57 -24.484 -16.438 1 98.12 222 TRP B O 1
ATOM 4055 N N . SER B 1 223 ? 13.797 -25.984 -17.922 1 98.44 223 SER B N 1
ATOM 4056 C CA . SER B 1 223 ? 15.109 -26.156 -18.531 1 98.44 223 SER B CA 1
ATOM 4057 C C . SER B 1 223 ? 15.633 -24.859 -19.125 1 98.44 223 SER B C 1
ATOM 4059 O O . SER B 1 223 ? 16.828 -24.562 -19.047 1 98.44 223 SER B O 1
ATOM 4061 N N . THR B 1 224 ? 14.742 -24.141 -19.719 1 98.75 224 THR B N 1
ATOM 4062 C CA . THR B 1 224 ? 15.109 -22.828 -20.25 1 98.75 224 THR B CA 1
ATOM 4063 C C . THR B 1 224 ? 15.641 -21.922 -19.141 1 98.75 224 THR B C 1
ATOM 4065 O O . THR B 1 224 ? 16.672 -21.266 -19.312 1 98.75 224 THR B O 1
ATOM 4068 N N . ALA B 1 225 ? 15.008 -21.875 -18.031 1 98.88 225 ALA B N 1
ATOM 4069 C CA . ALA B 1 225 ? 15.438 -21.047 -16.906 1 98.88 225 ALA B CA 1
ATOM 4070 C C . ALA B 1 225 ? 16.812 -21.484 -16.406 1 98.88 225 ALA B C 1
ATOM 4072 O O . ALA B 1 225 ? 17.688 -20.641 -16.172 1 98.88 225 ALA B O 1
ATOM 4073 N N . ARG B 1 226 ? 17 -22.766 -16.281 1 98.75 226 ARG B N 1
ATOM 4074 C CA . ARG B 1 226 ? 18.25 -23.297 -15.766 1 98.75 226 ARG B CA 1
ATOM 4075 C C . ARG B 1 226 ? 19.406 -23 -16.734 1 98.75 226 ARG B C 1
ATOM 4077 O O . ARG B 1 226 ? 20.484 -22.609 -16.297 1 98.75 226 ARG B O 1
ATOM 4084 N N . ARG B 1 227 ? 19.141 -23.188 -17.938 1 98.75 227 ARG B N 1
ATOM 4085 C CA . ARG B 1 227 ? 20.156 -22.875 -18.953 1 98.75 227 ARG B CA 1
ATOM 4086 C C . ARG B 1 227 ? 20.516 -21.406 -18.922 1 98.75 227 ARG B C 1
ATOM 4088 O O . ARG B 1 227 ? 21.703 -21.047 -18.984 1 98.75 227 ARG B O 1
ATOM 4095 N N . ALA B 1 228 ? 19.516 -20.578 -18.844 1 98.88 228 ALA B N 1
ATOM 4096 C CA . ALA B 1 228 ? 19.734 -19.141 -18.797 1 98.88 228 ALA B CA 1
ATOM 4097 C C . ALA B 1 228 ? 20.547 -18.75 -17.562 1 98.88 228 ALA B C 1
ATOM 4099 O O . ALA B 1 228 ? 21.391 -17.844 -17.625 1 98.88 228 ALA B O 1
ATOM 4100 N N . ALA B 1 229 ? 20.266 -19.391 -16.453 1 98.81 229 ALA B N 1
ATOM 4101 C CA . ALA B 1 229 ? 21.047 -19.156 -15.25 1 98.81 229 ALA B CA 1
ATOM 4102 C C . ALA B 1 229 ? 22.531 -19.484 -15.477 1 98.81 229 ALA B C 1
ATOM 4104 O O . ALA B 1 229 ? 23.406 -18.703 -15.148 1 98.81 229 ALA B O 1
ATOM 4105 N N . GLU B 1 230 ? 22.734 -20.609 -16.031 1 98.62 230 GLU B N 1
ATOM 4106 C CA . GLU B 1 230 ? 24.094 -21.031 -16.328 1 98.62 230 GLU B CA 1
ATOM 4107 C C . GLU B 1 230 ? 24.797 -20.031 -17.25 1 98.62 230 GLU B C 1
ATOM 4109 O O . GLU B 1 230 ? 25.938 -19.656 -17 1 98.62 230 GLU B O 1
ATOM 4114 N N . GLU B 1 231 ? 24.156 -19.688 -18.266 1 98.5 231 GLU B N 1
ATOM 4115 C CA . GLU B 1 231 ? 24.719 -18.75 -19.234 1 98.5 231 GLU B CA 1
ATOM 4116 C C . GLU B 1 231 ? 25.047 -17.406 -18.578 1 98.5 231 GLU B C 1
ATOM 4118 O O . GLU B 1 231 ? 25.953 -16.703 -19.016 1 98.5 231 GLU B O 1
ATOM 4123 N N . ALA B 1 232 ? 24.406 -17.109 -17.516 1 98.31 232 ALA B N 1
ATOM 4124 C CA . ALA B 1 232 ? 24.609 -15.844 -16.812 1 98.31 232 ALA B CA 1
ATOM 4125 C C . ALA B 1 232 ? 25.547 -16.031 -15.625 1 98.31 232 ALA B C 1
ATOM 4127 O O . ALA B 1 232 ? 25.656 -15.156 -14.758 1 98.31 232 ALA B O 1
ATOM 4128 N N . ASP B 1 233 ? 26.125 -17.203 -15.461 1 98.44 233 ASP B N 1
ATOM 4129 C CA . ASP B 1 233 ? 27.078 -17.547 -14.414 1 98.44 233 ASP B CA 1
ATOM 4130 C C . ASP B 1 233 ? 26.406 -17.578 -13.047 1 98.44 233 ASP B C 1
ATOM 4132 O O . ASP B 1 233 ? 26.984 -17.125 -12.055 1 98.44 233 ASP B O 1
ATOM 4136 N N . ARG B 1 234 ? 25.172 -17.922 -13.086 1 98.38 234 ARG B N 1
ATOM 4137 C CA . ARG B 1 234 ? 24.422 -18.172 -11.859 1 98.38 234 ARG B CA 1
ATOM 4138 C C . ARG B 1 234 ? 24.25 -19.672 -11.633 1 98.38 234 ARG B C 1
ATOM 4140 O O . ARG B 1 234 ? 24.266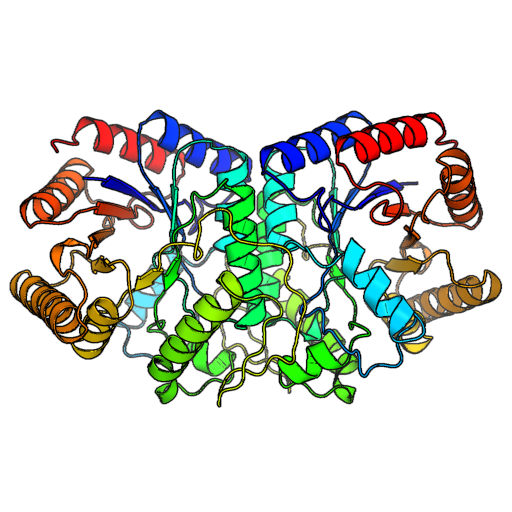 -20.453 -12.586 1 98.38 234 ARG B O 1
ATOM 4147 N N . ASP B 1 235 ? 24.125 -20.047 -10.398 1 98.44 235 ASP B N 1
ATOM 4148 C CA . ASP B 1 235 ? 23.938 -21.453 -10.055 1 98.44 235 ASP B CA 1
ATOM 4149 C C . ASP B 1 235 ? 22.516 -21.906 -10.383 1 98.44 235 ASP B C 1
ATOM 4151 O O . ASP B 1 235 ? 21.562 -21.5 -9.719 1 98.44 235 ASP B O 1
ATOM 4155 N N . PRO B 1 236 ? 22.344 -22.734 -11.352 1 98.38 236 PRO B N 1
ATOM 4156 C CA . PRO B 1 236 ? 21 -23.172 -11.695 1 98.38 236 PRO B CA 1
ATOM 4157 C C . PRO B 1 236 ? 20.312 -23.922 -10.555 1 98.38 236 PRO B C 1
ATOM 4159 O O . PRO B 1 236 ? 19.078 -23.906 -10.453 1 98.38 236 PRO B O 1
ATOM 4162 N N . ASP B 1 237 ? 21.062 -24.5 -9.641 1 97.81 237 ASP B N 1
ATOM 4163 C CA . ASP B 1 237 ? 20.5 -25.266 -8.539 1 97.81 237 ASP B CA 1
ATOM 4164 C C . ASP B 1 237 ? 19.953 -24.359 -7.449 1 97.81 237 ASP B C 1
ATOM 4166 O O . ASP B 1 237 ? 19.234 -24.812 -6.555 1 97.81 237 ASP B O 1
ATOM 4170 N N . ALA B 1 238 ? 20.266 -23.094 -7.555 1 98 238 ALA B N 1
ATOM 4171 C CA . ALA B 1 238 ? 19.766 -22.125 -6.582 1 98 238 ALA B CA 1
ATOM 4172 C C . ALA B 1 238 ? 18.375 -21.625 -6.961 1 98 238 ALA B C 1
ATOM 4174 O O . ALA B 1 238 ? 17.688 -21.031 -6.141 1 98 238 ALA B O 1
ATOM 4175 N N . LEU B 1 239 ? 17.984 -21.844 -8.219 1 98.62 239 LEU B N 1
ATOM 4176 C CA . LEU B 1 239 ? 16.641 -21.438 -8.664 1 98.62 239 LEU B CA 1
ATOM 4177 C C . LEU B 1 239 ? 15.57 -22.266 -7.965 1 98.62 239 LEU B C 1
ATOM 4179 O O . LEU B 1 239 ? 15.68 -23.484 -7.859 1 98.62 239 LEU B O 1
ATOM 4183 N N . ARG B 1 240 ? 14.578 -21.562 -7.539 1 98.69 240 ARG B N 1
ATOM 4184 C CA . ARG B 1 240 ? 13.453 -22.219 -6.891 1 98.69 240 ARG B CA 1
ATOM 4185 C C . ARG B 1 240 ? 12.266 -22.328 -7.836 1 98.69 240 ARG B C 1
ATOM 4187 O O . ARG B 1 240 ? 11.961 -21.391 -8.57 1 98.69 240 ARG B O 1
ATOM 4194 N N . LYS B 1 241 ? 11.695 -23.5 -7.832 1 98.38 241 LYS B N 1
ATOM 4195 C CA . LYS B 1 241 ? 10.484 -23.75 -8.602 1 98.38 241 LYS B CA 1
ATOM 4196 C C . LYS B 1 241 ? 9.258 -23.75 -7.691 1 98.38 241 LYS B C 1
ATOM 4198 O O . LYS B 1 241 ? 9.094 -24.656 -6.863 1 98.38 241 LYS B O 1
ATOM 4203 N N . ILE B 1 242 ? 8.453 -22.719 -7.828 1 98.69 242 ILE B N 1
ATOM 4204 C CA . ILE B 1 242 ? 7.203 -22.609 -7.09 1 98.69 242 ILE B CA 1
ATOM 4205 C C . ILE B 1 242 ? 6.027 -22.922 -8.016 1 98.69 242 ILE B C 1
ATOM 4207 O O . ILE B 1 242 ? 5.949 -22.391 -9.125 1 98.69 242 ILE B O 1
ATOM 4211 N N . VAL B 1 243 ? 5.09 -23.781 -7.562 1 98.38 243 VAL B N 1
ATOM 4212 C CA . VAL B 1 243 ? 3.945 -24.125 -8.398 1 98.38 243 VAL B CA 1
ATOM 4213 C C . VAL B 1 243 ? 2.65 -23.781 -7.664 1 98.38 243 VAL B C 1
ATOM 4215 O O . VAL B 1 243 ? 2.42 -24.266 -6.555 1 98.38 243 VAL B O 1
ATOM 4218 N N . ARG B 1 244 ? 1.86 -22.969 -8.297 1 97.94 244 ARG B N 1
ATOM 4219 C CA . ARG B 1 244 ? 0.535 -22.625 -7.797 1 97.94 244 ARG B CA 1
ATOM 4220 C C . ARG B 1 244 ? -0.519 -23.609 -8.289 1 97.94 244 ARG B C 1
ATOM 4222 O O . ARG B 1 244 ? -0.544 -23.953 -9.469 1 97.94 244 ARG B O 1
ATOM 4229 N N . VAL B 1 245 ? -1.345 -24.016 -7.391 1 97.69 245 VAL B N 1
ATOM 4230 C CA . VAL B 1 245 ? -2.484 -24.875 -7.684 1 97.69 245 VAL B CA 1
ATOM 4231 C C . VAL B 1 245 ? -3.781 -24.172 -7.297 1 97.69 245 VAL B C 1
ATOM 4233 O O . VAL B 1 245 ? -3.986 -23.844 -6.125 1 97.69 245 VAL B O 1
ATOM 4236 N N . ASN B 1 246 ? -4.656 -23.938 -8.25 1 95.5 246 ASN B N 1
ATOM 4237 C CA . ASN B 1 246 ? -5.973 -23.375 -7.98 1 95.5 246 ASN B CA 1
ATOM 4238 C C . ASN B 1 246 ? -7.027 -24.469 -7.805 1 95.5 246 ASN B C 1
ATOM 4240 O O . ASN B 1 246 ? -7.273 -25.25 -8.719 1 95.5 246 ASN B O 1
ATOM 4244 N N . GLY B 1 247 ? -7.59 -24.484 -6.672 1 95.94 247 GLY B N 1
ATOM 4245 C CA . GLY B 1 247 ? -8.719 -25.391 -6.5 1 95.94 247 GLY B CA 1
ATOM 4246 C C . GLY B 1 247 ? -9.883 -25.062 -7.414 1 95.94 247 GLY B C 1
ATOM 4247 O O . GLY B 1 247 ? -10.18 -23.891 -7.66 1 95.94 247 GLY B O 1
ATOM 4248 N N . GLU B 1 248 ? -10.57 -26.062 -7.848 1 94.19 248 GLU B N 1
ATOM 4249 C CA . GLU B 1 248 ? -11.734 -25.906 -8.711 1 94.19 248 GLU B CA 1
ATOM 4250 C C . GLU B 1 248 ? -13.031 -25.953 -7.91 1 94.19 248 GLU B C 1
ATOM 4252 O O . GLU B 1 248 ? -13.062 -26.484 -6.801 1 94.19 248 GLU B O 1
ATOM 4257 N N . PRO B 1 249 ? -14.086 -25.359 -8.562 1 92.31 249 PRO B N 1
ATOM 4258 C CA . PRO B 1 249 ? -15.375 -25.469 -7.879 1 92.31 249 PRO B CA 1
ATOM 4259 C C . PRO B 1 249 ? -15.773 -26.922 -7.602 1 92.31 249 PRO B C 1
ATOM 4261 O O . PRO B 1 249 ? -15.758 -27.75 -8.516 1 92.31 249 PRO B O 1
ATOM 4264 N N . GLY B 1 250 ? -16.062 -27.188 -6.371 1 94.25 250 GLY B N 1
ATOM 4265 C CA . GLY B 1 250 ? -16.547 -28.516 -5.996 1 94.25 250 GLY B CA 1
ATOM 4266 C C . GLY B 1 250 ? -15.445 -29.531 -5.863 1 94.25 250 GLY B C 1
ATOM 4267 O O . GLY B 1 250 ? -15.695 -30.688 -5.52 1 94.25 250 GLY B O 1
ATOM 4268 N N . GLU B 1 251 ? -14.211 -29.141 -6.129 1 97.38 251 GLU B N 1
ATOM 4269 C CA . GLU B 1 251 ? -13.086 -30.078 -6.023 1 97.38 251 GLU B CA 1
ATOM 4270 C C . GLU B 1 251 ? -12.852 -30.5 -4.578 1 97.38 251 GLU B C 1
ATOM 4272 O O . GLU B 1 251 ? -12.906 -29.672 -3.668 1 97.38 251 GLU B O 1
ATOM 4277 N N . SER B 1 252 ? -12.594 -31.734 -4.363 1 97.44 252 SER B N 1
ATOM 4278 C CA . SER B 1 252 ? -12.359 -32.219 -3.012 1 97.44 252 SER B CA 1
ATOM 4279 C C . SER B 1 252 ? -10.953 -31.891 -2.533 1 97.44 252 SER B C 1
ATOM 4281 O O . SER B 1 252 ? -10.031 -31.766 -3.34 1 97.44 252 SER B O 1
ATOM 4283 N N . VAL B 1 253 ? -10.805 -31.828 -1.219 1 97.69 253 VAL B N 1
ATOM 4284 C CA . VAL B 1 253 ? -9.508 -31.578 -0.609 1 97.69 253 VAL B CA 1
ATOM 4285 C C . VAL B 1 253 ? -8.531 -32.688 -0.961 1 97.69 253 VAL B C 1
ATOM 4287 O O . VAL B 1 253 ? -7.352 -32.438 -1.219 1 97.69 253 VAL B O 1
ATOM 4290 N N . SER B 1 254 ? -9.039 -33.906 -0.986 1 97.25 254 SER B N 1
ATOM 4291 C CA . SER B 1 254 ? -8.203 -35.031 -1.319 1 97.25 254 SER B CA 1
ATOM 4292 C C . SER B 1 254 ? -7.621 -34.906 -2.725 1 97.25 254 SER B C 1
ATOM 4294 O O . SER B 1 254 ? -6.441 -35.188 -2.945 1 97.25 254 SER B O 1
ATOM 4296 N N . HIS B 1 255 ? -8.414 -34.531 -3.625 1 97.81 255 HIS B N 1
ATOM 4297 C CA . HIS B 1 255 ? -7.949 -34.375 -4.996 1 97.81 255 HIS B CA 1
ATOM 4298 C C . HIS B 1 255 ? -6.934 -33.25 -5.098 1 97.81 255 HIS B C 1
ATOM 4300 O O . HIS B 1 255 ? -5.926 -33.375 -5.793 1 97.81 255 HIS B O 1
ATOM 4306 N N . ILE B 1 256 ? -7.191 -32.125 -4.449 1 97.94 256 ILE B N 1
ATOM 4307 C CA . ILE B 1 256 ? -6.25 -31.016 -4.43 1 97.94 256 ILE B CA 1
ATOM 4308 C C . ILE B 1 256 ? -4.918 -31.469 -3.84 1 97.94 256 ILE B C 1
ATOM 4310 O O . ILE B 1 256 ? -3.854 -31.156 -4.379 1 97.94 256 ILE B O 1
ATOM 4314 N N . ALA B 1 257 ? -4.992 -32.25 -2.764 1 97.88 257 ALA B N 1
ATOM 4315 C CA . ALA B 1 257 ? -3.785 -32.75 -2.129 1 97.88 257 ALA B CA 1
ATOM 4316 C C . ALA B 1 257 ? -2.984 -33.625 -3.1 1 97.88 257 ALA B C 1
ATOM 4318 O O . ALA B 1 257 ? -1.753 -33.562 -3.131 1 97.88 257 ALA B O 1
ATOM 4319 N N . ASP B 1 258 ? -3.674 -34.406 -3.863 1 97.06 258 ASP B N 1
ATOM 4320 C CA . ASP B 1 258 ? -3.014 -35.25 -4.855 1 97.06 258 ASP B CA 1
ATOM 4321 C C . ASP B 1 258 ? -2.299 -34.406 -5.906 1 97.06 258 ASP B C 1
ATOM 4323 O O . ASP B 1 258 ? -1.183 -34.719 -6.316 1 97.06 258 ASP B O 1
ATOM 4327 N N . ARG B 1 259 ? -2.949 -33.375 -6.348 1 97.12 259 ARG B N 1
ATOM 4328 C CA . ARG B 1 259 ? -2.35 -32.469 -7.332 1 97.12 259 ARG B CA 1
ATOM 4329 C C . ARG B 1 259 ? -1.101 -31.812 -6.773 1 97.12 259 ARG B C 1
ATOM 4331 O O . ARG B 1 259 ? -0.086 -31.703 -7.465 1 97.12 259 ARG B O 1
ATOM 4338 N N . LEU B 1 260 ? -1.182 -31.375 -5.527 1 97.81 260 LEU B N 1
ATOM 4339 C CA . LEU B 1 260 ? -0.03 -30.766 -4.875 1 97.81 260 LEU B CA 1
ATOM 4340 C C . LEU B 1 260 ? 1.118 -31.75 -4.754 1 97.81 260 LEU B C 1
ATOM 4342 O O . LEU B 1 260 ? 2.264 -31.438 -5.078 1 97.81 260 LEU B O 1
ATOM 4346 N N . ALA B 1 261 ? 0.818 -32.969 -4.359 1 96.94 261 ALA B N 1
ATOM 4347 C CA . ALA B 1 261 ? 1.825 -34 -4.207 1 96.94 261 ALA B CA 1
ATOM 4348 C C . ALA B 1 261 ? 2.51 -34.312 -5.535 1 96.94 261 ALA B C 1
ATOM 4350 O O . ALA B 1 261 ? 3.719 -34.562 -5.578 1 96.94 261 ALA B O 1
ATOM 4351 N N . ARG B 1 262 ? 1.769 -34.312 -6.555 1 96.06 262 ARG B N 1
ATOM 4352 C CA . ARG B 1 262 ? 2.322 -34.562 -7.883 1 96.06 262 ARG B CA 1
ATOM 4353 C C . ARG B 1 262 ? 3.359 -33.5 -8.25 1 96.06 262 ARG B C 1
ATOM 4355 O O . ARG B 1 262 ? 4.398 -33.812 -8.836 1 96.06 262 ARG B O 1
ATOM 4362 N N . GLN B 1 263 ? 3.041 -32.188 -7.918 1 96.75 263 GLN B N 1
ATOM 4363 C CA . GLN B 1 263 ? 3.988 -31.141 -8.219 1 96.75 263 GLN B CA 1
ATOM 4364 C C . GLN B 1 263 ? 5.277 -31.297 -7.422 1 96.75 263 GLN B C 1
ATOM 4366 O O . GLN B 1 263 ? 6.367 -31.031 -7.93 1 96.75 263 GLN B O 1
ATOM 4371 N N . VAL B 1 264 ? 5.152 -31.75 -6.23 1 96.56 264 VAL B N 1
ATOM 4372 C CA . VAL B 1 264 ? 6.32 -32 -5.391 1 96.56 264 VAL B CA 1
ATOM 4373 C C . VAL B 1 264 ? 7.168 -33.125 -6 1 96.56 264 VAL B C 1
ATOM 4375 O O . VAL B 1 264 ? 8.391 -33 -6.121 1 96.56 264 VAL B O 1
ATOM 4378 N N . ASP B 1 265 ? 6.508 -34.156 -6.387 1 95.25 265 ASP B N 1
ATOM 4379 C CA . ASP B 1 265 ? 7.199 -35.281 -7.008 1 95.25 265 ASP B CA 1
ATOM 4380 C C . ASP B 1 265 ? 7.922 -34.844 -8.281 1 95.25 265 ASP B C 1
ATOM 4382 O O . ASP B 1 265 ? 8.969 -35.406 -8.625 1 95.25 265 ASP B O 1
ATOM 4386 N N . GLU B 1 266 ? 7.348 -33.875 -8.883 1 94.75 266 GLU B N 1
ATOM 4387 C CA . GLU B 1 266 ? 7.906 -33.406 -10.148 1 94.75 266 GLU B CA 1
ATOM 4388 C C . GLU B 1 266 ? 8.977 -32.344 -9.922 1 94.75 266 GLU B C 1
ATOM 4390 O O . GLU B 1 266 ? 9.461 -31.719 -10.875 1 94.75 266 GLU B O 1
ATOM 4395 N N . GLY B 1 267 ? 9.281 -32.062 -8.656 1 95.19 267 GLY B N 1
ATOM 4396 C CA . GLY B 1 267 ? 10.477 -31.281 -8.383 1 95.19 267 GLY B CA 1
ATOM 4397 C C . GLY B 1 267 ? 10.18 -29.859 -7.953 1 95.19 267 GLY B C 1
ATOM 4398 O O . GLY B 1 267 ? 11.062 -29 -7.965 1 95.19 267 GLY B O 1
ATOM 4399 N N . ALA B 1 268 ? 8.961 -29.531 -7.594 1 97.44 268 ALA B N 1
ATOM 4400 C CA . ALA B 1 268 ? 8.664 -28.219 -7.039 1 97.44 268 ALA B CA 1
ATOM 4401 C C . ALA B 1 268 ? 9.367 -28.016 -5.695 1 97.44 268 ALA B C 1
ATOM 4403 O O . ALA B 1 268 ? 9.438 -28.953 -4.887 1 97.44 268 ALA B O 1
ATOM 4404 N N . ASP B 1 269 ? 9.945 -26.828 -5.488 1 98.25 269 ASP B N 1
ATOM 4405 C CA . ASP B 1 269 ? 10.523 -26.469 -4.195 1 98.25 269 ASP B CA 1
ATOM 4406 C C . ASP B 1 269 ? 9.461 -25.953 -3.238 1 98.25 269 ASP B C 1
ATOM 4408 O O . ASP B 1 269 ? 9.656 -25.953 -2.021 1 98.25 269 ASP B O 1
ATOM 4412 N N . GLU B 1 270 ? 8.414 -25.453 -3.801 1 98.56 270 GLU B N 1
ATOM 4413 C CA . GLU B 1 270 ? 7.254 -24.938 -3.064 1 98.56 270 GLU B CA 1
ATOM 4414 C C . GLU B 1 270 ? 5.969 -25.125 -3.863 1 98.56 270 GLU B C 1
ATOM 4416 O O . GLU B 1 270 ? 5.953 -24.938 -5.082 1 98.56 270 GLU B O 1
ATOM 4421 N N . VAL B 1 271 ? 4.957 -25.547 -3.172 1 98.5 271 VAL B N 1
ATOM 4422 C CA . VAL B 1 271 ? 3.617 -25.547 -3.746 1 98.5 271 VAL B CA 1
ATOM 4423 C C . VAL B 1 271 ? 2.713 -24.609 -2.947 1 98.5 271 VAL B C 1
ATOM 4425 O O . VAL B 1 271 ? 2.844 -24.5 -1.725 1 98.5 271 VAL B O 1
ATOM 4428 N N . MET B 1 272 ? 1.913 -23.906 -3.611 1 98 272 MET B N 1
ATOM 4429 C CA . MET B 1 272 ? 0.93 -23.047 -2.941 1 98 272 MET B CA 1
ATOM 4430 C C . MET B 1 272 ? -0.459 -23.25 -3.537 1 98 272 MET B C 1
ATOM 4432 O O . MET B 1 272 ? -0.595 -23.484 -4.742 1 98 272 MET B O 1
ATOM 4436 N N . VAL B 1 273 ? -1.456 -23.188 -2.732 1 98.19 273 VAL B N 1
ATOM 4437 C CA . VAL B 1 273 ? -2.822 -23.469 -3.166 1 98.19 273 VAL B CA 1
ATOM 4438 C C . VAL B 1 273 ? -3.684 -22.219 -2.984 1 98.19 273 VAL B C 1
ATOM 4440 O O . VAL B 1 273 ? -3.516 -21.469 -2.012 1 98.19 273 VAL B O 1
ATOM 4443 N N . ASP B 1 274 ? -4.488 -21.922 -3.895 1 96.5 274 ASP B N 1
ATOM 4444 C CA . ASP B 1 274 ? -5.543 -20.906 -3.836 1 96.5 274 ASP B CA 1
ATOM 4445 C C . ASP B 1 274 ? -6.926 -21.562 -3.867 1 96.5 274 ASP B C 1
ATOM 4447 O O . ASP B 1 274 ? -7.27 -22.25 -4.824 1 96.5 274 ASP B O 1
ATOM 4451 N N . LEU B 1 275 ? -7.754 -21.297 -2.891 1 95.56 275 LEU B N 1
ATOM 4452 C CA . LEU B 1 275 ? -9.039 -21.969 -2.73 1 95.56 275 LEU B CA 1
ATOM 4453 C C . LEU B 1 275 ? -10.195 -21.031 -3.037 1 95.56 275 LEU B C 1
ATOM 4455 O O . LEU B 1 275 ? -11.336 -21.297 -2.658 1 95.56 275 LEU B O 1
ATOM 4459 N N . VAL B 1 276 ? -9.922 -19.953 -3.725 1 91.88 276 VAL B N 1
ATOM 4460 C CA . VAL B 1 276 ? -10.891 -18.891 -3.949 1 91.88 276 VAL B CA 1
ATOM 4461 C C . VAL B 1 276 ? -12.094 -19.422 -4.727 1 91.88 276 VAL B C 1
ATOM 4463 O O . VAL B 1 276 ? -13.227 -19.016 -4.496 1 91.88 276 VAL B O 1
ATOM 4466 N N . PHE B 1 277 ? -11.867 -20.391 -5.578 1 91.88 277 PHE B N 1
ATOM 4467 C CA . PHE B 1 277 ? -12.945 -20.906 -6.426 1 91.88 277 PHE B CA 1
ATOM 4468 C C . PHE B 1 277 ? -13.617 -22.109 -5.781 1 91.88 277 PHE B C 1
ATOM 4470 O O . PHE B 1 277 ? -14.68 -22.547 -6.23 1 91.88 277 PHE B O 1
ATOM 4477 N N . THR B 1 278 ? -13.008 -22.641 -4.777 1 94 278 THR B N 1
ATOM 4478 C CA . THR B 1 278 ? -13.484 -23.875 -4.16 1 94 278 THR B CA 1
ATOM 4479 C C . THR B 1 278 ? -14.391 -23.578 -2.973 1 94 278 THR B C 1
ATOM 4481 O O . THR B 1 278 ? -15.406 -24.25 -2.775 1 94 278 THR B O 1
ATOM 4484 N N . TYR B 1 279 ? -13.953 -22.547 -2.191 1 92.5 279 TYR B N 1
ATOM 4485 C CA . TYR B 1 279 ? -14.672 -22.234 -0.959 1 92.5 279 TYR B CA 1
ATOM 4486 C C . TYR B 1 279 ? -14.961 -20.75 -0.859 1 92.5 279 TYR B C 1
ATOM 4488 O O . TYR B 1 279 ? -14.094 -19.922 -1.143 1 92.5 279 TYR B O 1
ATOM 4496 N N . LYS B 1 280 ? -16.156 -20.422 -0.308 1 87.88 280 LYS B N 1
ATOM 4497 C CA . LYS B 1 280 ? -16.625 -19.031 -0.31 1 87.88 280 LYS B CA 1
ATOM 4498 C C . LYS B 1 280 ? -16.344 -18.359 1.028 1 87.88 280 LYS B C 1
ATOM 4500 O O . LYS B 1 280 ? -16.203 -17.141 1.096 1 87.88 280 LYS B O 1
ATOM 4505 N N . THR B 1 281 ? -16.25 -19.188 2.031 1 90.12 281 THR B N 1
ATOM 4506 C CA . THR B 1 281 ? -16.141 -18.562 3.35 1 90.12 281 THR B CA 1
ATOM 4507 C C . THR B 1 281 ? -14.773 -18.844 3.965 1 90.12 281 THR B C 1
ATOM 4509 O O . THR B 1 281 ? -14.094 -19.797 3.584 1 90.12 281 THR B O 1
ATOM 4512 N N . ILE B 1 282 ? -14.422 -18.047 4.895 1 92.5 282 ILE B N 1
ATOM 4513 C CA . ILE B 1 282 ? -13.148 -18.188 5.59 1 92.5 282 ILE B CA 1
ATOM 4514 C C . ILE B 1 282 ? -13.133 -19.484 6.391 1 92.5 282 ILE B C 1
ATOM 4516 O O . ILE B 1 282 ? -12.109 -20.172 6.473 1 92.5 282 ILE B O 1
ATOM 4520 N N . ASP B 1 283 ? -14.281 -19.812 6.98 1 94 283 ASP B N 1
ATOM 4521 C CA . ASP B 1 283 ? -14.367 -21.047 7.766 1 94 283 ASP B CA 1
ATOM 4522 C C . ASP B 1 283 ? -14.117 -22.281 6.891 1 94 283 ASP B C 1
ATOM 4524 O O . ASP B 1 283 ? -13.406 -23.188 7.297 1 94 283 ASP B O 1
ATOM 4528 N N . GLU B 1 284 ? -14.68 -22.234 5.734 1 95.19 284 GLU B N 1
ATOM 4529 C CA . GLU B 1 284 ? -14.477 -23.344 4.805 1 95.19 284 GLU B CA 1
ATOM 4530 C C . GLU B 1 284 ? -13.016 -23.438 4.379 1 95.19 284 GLU B C 1
ATOM 4532 O O . GLU B 1 284 ? -12.461 -24.531 4.277 1 95.19 284 GLU B O 1
ATOM 4537 N N . ARG B 1 285 ? -12.414 -22.328 4.164 1 95.62 285 ARG B N 1
ATOM 4538 C CA . ARG B 1 285 ? -11.016 -22.312 3.746 1 95.62 285 ARG B CA 1
ATOM 4539 C C . ARG B 1 285 ? -10.102 -22.781 4.871 1 95.62 285 ARG B C 1
ATOM 4541 O O . ARG B 1 285 ? -9.133 -23.5 4.629 1 95.62 285 ARG B O 1
ATOM 4548 N N . LEU B 1 286 ? -10.422 -22.344 6.066 1 96.75 286 LEU B N 1
ATOM 4549 C CA . LEU B 1 286 ? -9.625 -22.781 7.215 1 96.75 286 LEU B CA 1
ATOM 4550 C C . LEU B 1 286 ? -9.758 -24.281 7.438 1 96.75 286 LEU B C 1
ATOM 4552 O O . LEU B 1 286 ? -8.766 -24.953 7.715 1 96.75 286 LEU B O 1
ATOM 4556 N N . ASP B 1 287 ? -10.961 -24.781 7.297 1 97.62 287 ASP B N 1
ATOM 4557 C CA . ASP B 1 287 ? -11.172 -26.219 7.406 1 97.62 287 ASP B CA 1
ATOM 4558 C C . ASP B 1 287 ? -10.383 -26.969 6.344 1 97.62 287 ASP B C 1
ATOM 4560 O O . ASP B 1 287 ? -9.719 -27.969 6.648 1 97.62 287 ASP B O 1
ATOM 4564 N N . ALA B 1 288 ? -10.461 -26.516 5.16 1 98.06 288 ALA B N 1
ATOM 4565 C CA . ALA B 1 288 ? -9.727 -27.141 4.059 1 98.06 288 ALA B CA 1
ATOM 4566 C C . ALA B 1 288 ? -8.219 -27.078 4.305 1 98.06 288 ALA B C 1
ATOM 4568 O O . ALA B 1 288 ? -7.496 -28.031 4.02 1 98.06 288 ALA B O 1
ATOM 4569 N N . ALA B 1 289 ? -7.75 -25.938 4.797 1 98.12 289 ALA B N 1
ATOM 4570 C CA . ALA B 1 289 ? -6.32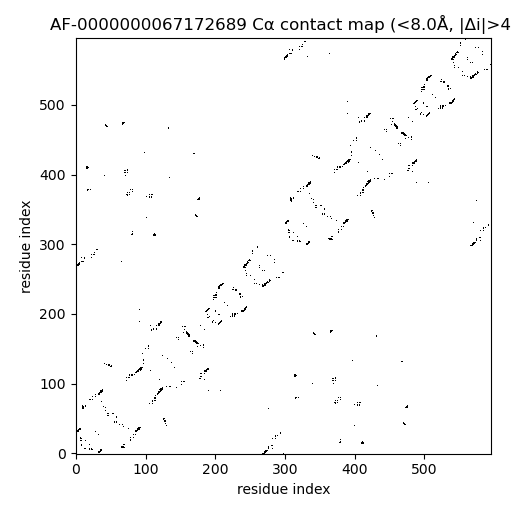8 -25.781 5.09 1 98.12 289 ALA B CA 1
ATOM 4571 C C . ALA B 1 289 ? -5.852 -26.812 6.098 1 98.12 289 ALA B C 1
ATOM 4573 O O . ALA B 1 289 ? -4.77 -27.391 5.941 1 98.12 289 ALA B O 1
ATOM 4574 N N . GLU B 1 290 ? -6.625 -27 7.113 1 98.31 290 GLU B N 1
ATOM 4575 C CA . GLU B 1 290 ? -6.285 -28 8.117 1 98.31 290 GLU B CA 1
ATOM 4576 C C . GLU B 1 290 ? -6.25 -29.406 7.512 1 98.31 290 GLU B C 1
ATOM 4578 O O . GLU B 1 290 ? -5.324 -30.172 7.777 1 98.31 290 GLU B O 1
ATOM 4583 N N . ARG B 1 291 ? -7.227 -29.719 6.707 1 98.12 291 ARG B N 1
ATOM 4584 C CA . ARG B 1 291 ? -7.309 -31.031 6.078 1 98.12 291 ARG B CA 1
ATOM 4585 C C . ARG B 1 291 ? -6.152 -31.25 5.109 1 98.12 291 ARG B C 1
ATOM 4587 O O . ARG B 1 291 ? -5.617 -32.344 5.012 1 98.12 291 ARG B O 1
ATOM 4594 N N . LEU B 1 292 ? -5.785 -30.234 4.402 1 98.5 292 LEU B N 1
ATOM 4595 C CA . LEU B 1 292 ? -4.652 -30.328 3.484 1 98.5 292 LEU B CA 1
ATOM 4596 C C . LEU B 1 292 ? -3.359 -30.594 4.246 1 98.5 292 LEU B C 1
ATOM 4598 O O . LEU B 1 292 ? -2.537 -31.406 3.805 1 98.5 292 LEU B O 1
ATOM 4602 N N . MET B 1 293 ? -3.205 -29.938 5.355 1 97.31 293 MET B N 1
ATOM 4603 C CA . MET B 1 293 ? -2.004 -30.141 6.16 1 97.31 293 MET B CA 1
ATOM 4604 C C . MET B 1 293 ? -1.932 -31.562 6.676 1 97.31 293 MET B C 1
ATOM 4606 O O . MET B 1 293 ? -0.855 -32.156 6.707 1 97.31 293 MET B O 1
ATOM 4610 N N . HIS B 1 294 ? -3.051 -32.094 7.016 1 95.75 294 HIS B N 1
ATOM 4611 C CA . HIS B 1 294 ? -3.105 -33.469 7.512 1 95.75 294 HIS B CA 1
ATOM 4612 C C . HIS B 1 294 ? -2.771 -34.469 6.406 1 95.75 294 HIS B C 1
ATOM 4614 O O . HIS B 1 294 ? -2.281 -35.562 6.684 1 95.75 294 HIS B O 1
ATOM 4620 N N . ARG B 1 295 ? -2.986 -34.094 5.191 1 94.62 295 ARG B N 1
ATOM 4621 C CA . ARG B 1 295 ? -2.779 -35 4.059 1 94.62 295 ARG B CA 1
ATOM 4622 C C . ARG B 1 295 ? -1.397 -34.781 3.445 1 94.62 295 ARG B C 1
ATOM 4624 O O . ARG B 1 295 ? -0.998 -35.531 2.545 1 94.62 295 ARG B O 1
ATOM 4631 N N . LYS B 1 296 ? -0.792 -33.719 3.871 1 92.94 296 LYS B N 1
ATOM 4632 C CA . LYS B 1 296 ? 0.542 -33.438 3.357 1 92.94 296 LYS B CA 1
ATOM 4633 C C . LYS B 1 296 ? 1.483 -34.625 3.564 1 92.94 296 LYS B C 1
ATOM 4635 O O . LYS B 1 296 ? 1.621 -35.125 4.684 1 92.94 296 LYS B O 1
ATOM 4640 N N . THR B 1 297 ? 2.088 -35.125 2.516 1 87.81 297 THR B N 1
ATOM 4641 C CA . THR B 1 297 ? 2.912 -36.312 2.596 1 87.81 297 THR B CA 1
ATOM 4642 C C . THR B 1 297 ? 4.379 -35.969 2.346 1 87.81 297 THR B C 1
ATOM 4644 O O . THR B 1 297 ? 5.23 -36.875 2.348 1 87.81 297 THR B O 1
ATOM 4647 N N . TRP B 1 298 ? 4.633 -34.875 2.061 1 85.75 298 TRP B N 1
ATOM 4648 C CA . TRP B 1 298 ? 6.004 -34.5 1.734 1 85.75 298 TRP B CA 1
ATOM 4649 C C . TRP B 1 298 ? 6.66 -33.781 2.902 1 85.75 298 TRP B C 1
ATOM 4651 O O . TRP B 1 298 ? 5.973 -33.25 3.777 1 85.75 298 TRP B O 1
#

Solvent-accessible surface area (backbone atoms only — not comparable to full-atom values): 30525 Å² total; per-residue (Å²): 120,44,43,31,35,50,54,63,42,40,24,74,35,46,60,39,34,63,54,48,42,51,50,47,38,49,41,42,72,71,61,41,46,33,38,30,36,44,66,78,83,67,46,52,75,68,78,87,35,86,47,94,66,60,55,72,66,44,45,50,55,49,40,75,47,46,31,16,58,47,36,38,61,39,52,48,24,24,35,35,53,65,48,88,74,53,26,37,38,26,77,27,36,39,53,58,81,46,60,61,61,59,50,46,41,40,53,31,33,47,14,22,36,40,67,44,31,40,40,43,22,30,34,73,68,73,55,51,62,51,30,55,53,66,73,44,65,74,87,43,41,66,62,40,38,55,51,46,53,55,47,45,47,43,59,42,69,38,71,62,28,65,46,78,55,100,88,46,51,42,68,56,18,47,55,60,59,59,37,58,33,83,68,30,59,56,38,30,30,37,67,90,42,67,69,40,24,32,44,22,25,60,72,31,48,15,39,45,44,54,68,82,54,53,67,70,55,48,51,50,41,50,50,40,15,36,50,30,6,46,76,63,76,38,66,46,84,67,49,38,39,32,34,36,40,72,44,44,70,80,57,51,64,68,57,51,45,51,56,52,51,50,43,45,75,72,62,35,46,26,40,31,40,35,50,64,55,44,36,66,42,55,67,53,45,52,52,47,50,53,54,41,57,72,63,57,83,121,122,45,42,31,35,48,53,62,41,40,25,74,35,44,56,40,33,64,54,49,42,52,50,46,39,48,42,43,72,73,60,41,45,31,39,30,35,43,66,78,82,67,47,51,74,69,77,87,34,87,47,94,67,60,55,72,68,45,46,50,55,49,40,75,45,45,31,16,58,47,36,37,61,40,50,48,25,22,35,36,54,63,49,86,74,54,26,36,39,26,78,29,36,40,52,59,79,45,60,62,63,59,49,47,40,40,53,32,35,46,14,23,38,40,69,45,32,38,41,44,20,30,33,70,67,74,54,51,61,52,31,55,53,65,73,43,64,76,88,45,40,67,61,41,38,54,50,45,55,54,47,45,48,43,59,42,70,40,70,62,29,65,46,81,56,101,87,46,50,38,68,57,18,49,54,60,58,59,37,58,33,82,68,31,58,55,37,28,29,36,64,89,43,66,70,39,23,32,45,22,25,60,73,31,48,14,36,43,44,54,68,83,53,52,67,68,55,48,51,50,40,49,49,42,16,35,50,29,6,45,77,62,76,37,67,46,85,66,48,37,38,31,35,37,41,73,44,44,70,80,57,50,65,68,57,51,45,50,55,51,50,50,43,45,75,72,62,35,46,25,40,30,40,35,49,64,58,44,38,65,40,54,66,53,45,51,52,48,51,54,53,41,58,72,63,56,82,123

Sequence (596 aa):
MKFGMALPQYGPALGSAKDLARFATRLEELGYDTLWAAERLVMPLKIHSDVPVGDDDTWASYLDMIGAFGDPFSLVAAAAAVTDRIRFNFGTLNAPLHQPIRLAQTLTTLDVLSDGRIDAGFGLSWVRDEYDVSGLDWSSRGRRLDDTLDFLRVWWTENPVEYASPFISLPPSRVDLRPAQAGGPPVYLGGSSNAALARVGRRAAGWIGFDQLPDDVMKSLWSTARRAAEEADRDPDALRKIVRVNGEPGESVSHIADRLARQVDEGADEVMVDLVFTYKTIDERLDAAERLMHRKTWMKFGMALPQYGPALGSAKDLARFATRLEELGYDTLWAAERLVMPLKIHSDVPVGDDDTWASYLDMIGAFGDPFSLVAAAAAVTDRIRFNFGTLNAPLHQPIRLAQTLTTLDVLSDGRIDAGFGLSWVRDEYDVSGLDWSSRGRRLDDTLDFLRVWWTENPVEYASPFISLPPSRVDLRPAQAGGPPVYLGGSSNAALARVGRRAAGWIGFDQLPDDVMKSLWSTARRAAEEADRDPDALRKIVRVNGEPGESVSHIADRLARQVDEGADEVMVDLVFTYKTIDERLDAAERLMHRKTW

Foldseek 3Di:
DAEEEEQPFFFPQPDDLVLLQVLLALLVVLPHAEYEAEDDDDLDLDFPFPDPQDDSVSSNVVCNLGVGGHDRLVSLLSSLQNDQGHAYEYPAAQQLLDDLVVVLVSQQVSQVSNLRRYAHEYENDRGVVSCVVSVHDSVCSVVSVVQSLVQSQQLQADAQGADDDPRDGDHRDGDPRHGSDRSGHFYEYEDQDLVRLLCCLQRGQEYEEELPDDLVSVVVSLVSSLVSVVVNVHHSVSYAAEYEYEDAAPDDLVVSLVSQVVVVVSPHPYYYYYDSHHDNHSVVVSVSSSVSSVSNDD/DAEEEEQPFFFPQPDDLVSLQVLLALLVVLPHAEYEAEDDDDLDLDFPFPDPQDDSVSSNVVCNLGVGGHDRLVSLLSSLQNDQGHAYEYPAAQQLLDDLVVVLVSQQVSQVSNLRRYAHEYENDRGVVSCVVSVHDSVCSVVSVVQSLVQSQQLQADAQGADDDPRDGDHRDGDPRHGSDRSGHFYEYEDQDLVRLLCCLQRGQEYEEELVDDLVSVVVSLVSSLVSVVVNVHHSVSYAAEYEYEDAAPDDLVVSLVSQVVVVVSPHPYYYYYDSHHDNHSVVVSVSSSVSSVSNDD

Organism: Mycolicibacterium smegmatis (strain ATCC 700084 / mc(2)155) (NCBI:txid246196)

Nearest PDB structures (foldseek):
  1luc-assembly1_A  TM=8.021E-01  e=1.453E-17  Vibrio harveyi
  3fgc-assembly1_A  TM=7.957E-01  e=1.372E-16  Vibrio harveyi
  3fgc-assembly2_C  TM=8.037E-01  e=7.504E-16  Vibrio harveyi
  1xkj-assembly1_A  TM=7.578E-01  e=1.296E-15  Vibrio harveyi
  6fri-assembly2_C  TM=6.716E-01  e=3.231E-14  Photobacterium leiognathi